Protein AF-A0A210QAL7-F1 (afdb_monomer_lite)

Sequence (547 aa):
MPFKLNYLLCGVHKEEERSNKKKKNRTNKKKKEKQHTLKPDKSESVVTSPGPDTIDQIILRIPDPDIRERLQQWQTENILEQAGKESKEKEFRRELEERLCESDTEKSELLDIKNEEIDGLNQKLQDVREEFESTKQELQATRGEKCRLESIVRSLQGKPYLPLCRKDPTNSNLVEALGKLVLPLQEKQRQESQFTKEVKDAMRLVENFIGPRWKEFAREIDLPLEIIEDNDMAPDQRQSEIYWRIMSEWQKRENITVTKMATVCQQLGINICLDKPMSGQHKRVLDKNRERVIHDVYPELALNHMLKYLSIPASLREYVTSTEKRYVMAERLLDILPVLGDQAFTVFTLALSNTGQEEIAEQLFENPMPEEHKLVLRKFENTLISYSDSDRLVSGMARYVTIPGCIHGYLLESNTRDNKMRRLLEILPCFGHQALDTLIKALDDTGFKQVASILKDKTGELLKLTKQEASTQVSPEDVYESEELLWKDDYYTREIMTKEMEANAAMFETSIEQQVNMDYRSPKPIEILNNMDMVRVRYTARGTELE

Secondary structure (DSSP, 8-state):
-PPPP------SSSSGGGSSSTTSSSSS-S--------PPPP------PPPP--HHHHHHT-S-HHHHHHHHHHHHHHHHHHHHHHHHHHHHHHHHHHHHHHHHHHHHHHHHHHHHHHHHHHHHHHHHHHHHHHHHHHHHHHHHHHHHHHHHHHHHHTS--SSGGGS-HHHHHHHHHHHHHHHHHHHHHHHHHTS-HHHHHHHHHHHHHHHHHHHHHHHHTT--GGGT--TTS-TTTHHHHHHHHHHHHHHHHS---HHHHHHHHHHTT----TT-PPPHHHHHHHHHHHHHHHHH--HHHHHHHHHHHS---HHHHHHHHT---HHHHHHHHHHHHHHH-HHHHHHHHHHHHHTT-HHHHHHT-SSPPPHHHHHHHHHHHHHHHHH--HHHHHHHHTTTS---HHHHHHHHT-SSHHHHHHHHHHHGGGG-THHHHHHHHHHHHTT-HHHHHHHHHHHHHHHHHHHHHHHT---TTSTHHHHHHHHHHHHHHHHHHHHHHHHHHHHHHHHHHHHHHHHTS--------------------------

pLDDT: mean 75.94, std 19.76, range [26.41, 97.5]

InterPro domains:
  IPR000488 Death domain [PS50017] (199-269)
  IPR001315 CARD domain [PS50209] (278-367)
  IPR011029 Death-like domain superfamily [G3DSA:1.10.533.10] (278-367)
  IPR011029 Death-like domain superfamily [G3DSA:1.10.533.10] (369-470)
  IPR011029 Death-like domain superfamily [SSF47986] (278-366)
  IPR011029 Death-like domain superfamily [SSF47986] (369-459)
  IPR037939 Death domain-containing protein CRADD [PTHR15034] (278-378)

Organism: Mizuhopecten yessoensis (NCBI:txid6573)

Radius of gyration: 39.98 Å; chains: 1; bounding box: 99×78×133 Å

Structure (mmCIF, N/CA/C/O backbone):
data_AF-A0A210QAL7-F1
#
_entry.id   AF-A0A210QAL7-F1
#
loop_
_atom_site.group_PDB
_atom_site.id
_atom_site.type_symbol
_atom_site.label_atom_id
_atom_site.label_alt_id
_atom_site.label_comp_id
_atom_site.label_asym_id
_atom_site.label_entity_id
_atom_site.label_seq_id
_atom_site.pdbx_PDB_ins_code
_atom_site.Cartn_x
_atom_site.Cartn_y
_atom_site.Cartn_z
_atom_site.occupancy
_atom_site.B_iso_or_equiv
_atom_site.auth_seq_id
_atom_site.auth_comp_id
_atom_site.auth_asym_id
_atom_site.auth_atom_id
_atom_site.pdbx_PDB_model_num
ATOM 1 N N . MET A 1 1 ? -27.954 -0.166 -49.871 1.00 36.69 1 MET A N 1
ATOM 2 C CA . MET A 1 1 ? -28.738 0.615 -48.889 1.00 36.69 1 MET A CA 1
ATOM 3 C C . MET A 1 1 ? -27.758 1.351 -47.987 1.00 36.69 1 MET A C 1
ATOM 5 O O . MET A 1 1 ? -26.953 0.673 -47.362 1.00 36.69 1 MET A O 1
ATOM 9 N N . PRO A 1 2 ? -27.737 2.693 -47.986 1.00 40.38 2 PRO A N 1
ATOM 10 C CA . PRO A 1 2 ? -26.769 3.468 -47.218 1.00 40.38 2 PRO A CA 1
ATOM 11 C C . PRO A 1 2 ? -27.321 3.799 -45.826 1.00 40.38 2 PRO A C 1
ATOM 13 O O . PRO A 1 2 ? -28.441 4.297 -45.702 1.00 40.38 2 PRO A O 1
ATOM 16 N N . PHE A 1 3 ? -26.531 3.546 -44.783 1.00 36.28 3 PHE A N 1
ATOM 17 C CA . PHE A 1 3 ? -26.821 4.037 -43.439 1.00 36.28 3 PHE A CA 1
ATOM 18 C C . PHE A 1 3 ? -26.260 5.450 -43.269 1.00 36.28 3 PHE A C 1
ATOM 20 O O . PHE A 1 3 ? -25.094 5.726 -43.542 1.00 36.28 3 PHE A O 1
ATOM 27 N N . LYS A 1 4 ? -27.165 6.341 -42.864 1.00 33.56 4 LYS A N 1
ATOM 28 C CA . LYS A 1 4 ? -26.976 7.767 -42.613 1.00 33.56 4 LYS A CA 1
ATOM 29 C C . LYS A 1 4 ? -26.018 7.993 -41.441 1.00 33.56 4 LYS A C 1
ATOM 31 O O . LYS A 1 4 ? -26.270 7.504 -40.345 1.00 33.56 4 LYS A O 1
ATOM 36 N N . LEU A 1 5 ? -24.998 8.815 -41.669 1.00 35.38 5 LEU A N 1
ATOM 37 C CA . LEU A 1 5 ? -24.280 9.549 -40.632 1.00 35.38 5 LEU A CA 1
ATOM 38 C C . LEU A 1 5 ? -24.962 10.918 -40.497 1.00 35.38 5 LEU A C 1
ATOM 40 O O . LEU A 1 5 ? -24.992 11.672 -41.466 1.00 35.38 5 LEU A O 1
ATOM 44 N N . ASN A 1 6 ? -25.543 11.222 -39.338 1.00 31.52 6 ASN A N 1
ATOM 45 C CA . ASN A 1 6 ? -25.869 12.587 -38.926 1.00 31.52 6 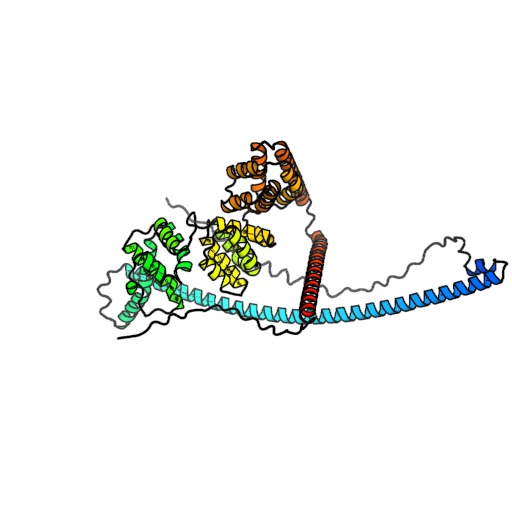ASN A CA 1
ATOM 46 C C . ASN A 1 6 ? -26.065 12.640 -37.406 1.00 31.52 6 ASN A C 1
ATOM 48 O O . ASN A 1 6 ? -26.626 11.710 -36.834 1.00 31.52 6 ASN A O 1
ATOM 52 N N . TYR A 1 7 ? -25.660 13.778 -36.833 1.00 31.64 7 TYR A N 1
ATOM 53 C CA . TYR A 1 7 ? -25.710 14.229 -35.432 1.00 31.64 7 TYR A CA 1
ATOM 54 C C . TYR A 1 7 ? -24.470 13.963 -34.569 1.00 31.64 7 TYR A C 1
ATOM 56 O O . TYR A 1 7 ? -24.368 12.936 -33.914 1.00 31.64 7 TYR A O 1
ATOM 64 N N . LEU A 1 8 ? -23.576 14.965 -34.521 1.00 34.94 8 LEU A N 1
ATOM 65 C CA . LEU A 1 8 ? -22.889 15.459 -33.312 1.00 34.94 8 LEU A CA 1
ATOM 66 C C . LEU A 1 8 ? -22.076 16.723 -33.663 1.00 34.94 8 LEU A C 1
ATOM 68 O O . LEU A 1 8 ? -20.870 16.671 -33.863 1.00 34.94 8 LEU A O 1
ATOM 72 N N . LEU A 1 9 ? -22.754 17.868 -33.770 1.00 36.22 9 LEU A N 1
ATOM 73 C CA . LEU A 1 9 ? -22.145 19.206 -33.776 1.00 36.22 9 LEU A CA 1
ATOM 74 C C . LEU A 1 9 ? -23.164 20.185 -33.174 1.00 36.22 9 LEU A C 1
ATOM 76 O O . LEU A 1 9 ? -23.961 20.768 -33.895 1.00 36.22 9 LEU A O 1
ATOM 80 N N . CYS A 1 10 ? -23.189 20.290 -31.843 1.00 34.25 10 CYS A N 1
ATOM 81 C CA . CYS A 1 10 ? -23.765 21.415 -31.093 1.00 34.25 10 CYS A CA 1
ATOM 82 C C . CYS A 1 10 ? -23.406 21.242 -29.610 1.00 34.25 10 CYS A C 1
ATOM 84 O O . CYS A 1 10 ? -24.134 20.603 -28.855 1.00 34.25 10 CYS A O 1
ATOM 86 N N . GLY A 1 11 ? -22.259 21.779 -29.194 1.00 35.03 11 GLY A N 1
ATOM 87 C CA . GLY A 1 11 ? -21.811 21.682 -27.801 1.00 35.03 11 GLY A CA 1
ATOM 88 C C . GLY A 1 11 ? -20.694 22.643 -27.405 1.00 35.03 11 GLY A C 1
ATOM 89 O O . GLY A 1 11 ? -20.064 22.426 -26.383 1.00 35.03 11 GLY A O 1
ATOM 90 N N . VAL A 1 12 ? -20.434 23.692 -28.190 1.00 39.19 12 VAL A N 1
ATOM 91 C CA . VAL A 1 12 ? -19.392 24.687 -27.897 1.00 39.19 12 VAL A CA 1
ATOM 92 C C . VAL A 1 12 ? -19.992 26.067 -28.137 1.00 39.19 12 VAL A C 1
ATOM 94 O O . VAL A 1 12 ? -19.850 26.597 -29.226 1.00 39.19 12 VAL A O 1
ATOM 97 N N . HIS A 1 13 ? -20.783 26.583 -27.187 1.00 37.97 13 HIS A N 1
ATOM 98 C CA . HIS A 1 13 ? -21.149 28.016 -27.119 1.00 37.97 13 HIS A CA 1
ATOM 99 C C . HIS A 1 13 ? -21.860 28.439 -25.811 1.00 37.97 13 HIS A C 1
ATOM 101 O O . HIS A 1 13 ? -22.566 29.441 -25.792 1.00 37.97 13 HIS A O 1
ATOM 107 N N . LYS A 1 14 ? -21.701 27.717 -24.688 1.00 39.75 14 LYS A N 1
ATOM 108 C CA . LYS A 1 14 ? -22.365 28.084 -23.412 1.00 39.75 14 LYS A CA 1
ATOM 109 C C . LYS A 1 14 ? -21.446 28.411 -22.230 1.00 39.75 14 LYS A C 1
ATOM 111 O O . LYS A 1 14 ? -21.959 28.681 -21.147 1.00 39.75 14 LYS A O 1
ATOM 116 N N . GLU A 1 15 ? -20.129 28.473 -22.418 1.00 38.09 15 GLU A N 1
ATOM 117 C CA . GLU A 1 15 ? -19.198 28.790 -21.318 1.00 38.09 15 GLU A CA 1
ATOM 118 C C . GLU A 1 15 ? -18.711 30.249 -21.271 1.00 38.09 15 GLU A C 1
ATOM 120 O O . GLU A 1 15 ? -18.207 30.682 -20.238 1.00 38.09 15 GLU A O 1
ATOM 125 N N . GLU A 1 16 ? -18.971 31.071 -22.292 1.00 38.75 16 GLU A N 1
ATOM 126 C CA . GLU A 1 16 ? -18.522 32.477 -22.299 1.00 38.75 16 GLU A CA 1
ATOM 127 C C . GLU A 1 16 ? -19.452 33.466 -21.566 1.00 38.75 16 GLU A C 1
ATOM 129 O O . GLU A 1 16 ? -19.019 34.548 -21.168 1.00 38.75 16 GLU A O 1
ATOM 134 N N . GLU A 1 17 ? -20.707 33.108 -21.272 1.00 38.56 17 GLU A N 1
ATOM 135 C CA . GLU A 1 17 ? -21.650 34.035 -20.615 1.00 38.56 17 GLU A CA 1
ATOM 136 C C . GLU A 1 17 ? -21.589 34.036 -19.075 1.00 38.56 17 GLU A C 1
ATOM 138 O O . GLU A 1 17 ? -22.185 34.902 -18.425 1.00 38.56 17 GLU A O 1
ATOM 143 N N . ARG A 1 18 ? -20.838 33.120 -18.446 1.00 41.50 18 ARG A N 1
ATOM 144 C CA . ARG A 1 18 ? -20.720 33.062 -16.971 1.00 41.50 18 ARG A CA 1
ATOM 145 C C . ARG A 1 18 ? -19.606 33.944 -16.393 1.00 41.50 18 ARG A C 1
ATOM 147 O O . ARG A 1 18 ? -19.641 34.244 -15.200 1.00 41.50 18 ARG A O 1
ATOM 154 N N . SER A 1 19 ? -18.688 34.449 -17.220 1.00 41.31 19 SER A N 1
ATOM 155 C CA . SER A 1 19 ? -17.573 35.302 -16.769 1.00 41.31 19 SER A CA 1
ATOM 156 C C . SER A 1 19 ? -17.970 36.778 -16.558 1.00 41.31 19 SER A C 1
ATOM 158 O O . SER A 1 19 ? -17.440 37.460 -15.679 1.00 41.31 19 SER A O 1
ATOM 160 N N . ASN A 1 20 ? -18.998 37.275 -17.259 1.00 38.19 20 ASN A N 1
ATOM 161 C CA . ASN A 1 20 ? -19.363 38.702 -17.225 1.00 38.19 20 ASN A CA 1
ATOM 162 C C . ASN A 1 20 ? -20.377 39.120 -16.140 1.00 38.19 20 ASN A C 1
ATOM 164 O O . ASN A 1 20 ? -20.600 40.315 -15.942 1.00 38.19 20 ASN A O 1
ATOM 168 N N . LYS A 1 21 ? -20.956 38.184 -15.371 1.00 39.12 21 LYS A N 1
ATOM 169 C CA . LYS A 1 21 ? -21.886 38.517 -14.266 1.00 39.12 21 LYS A CA 1
ATOM 170 C C . LYS A 1 21 ? -21.213 38.731 -12.904 1.00 39.12 21 LYS A C 1
ATOM 172 O O . LYS A 1 21 ? -21.797 39.399 -12.054 1.00 39.12 21 LYS A O 1
ATOM 177 N N . LYS A 1 22 ? -19.974 38.266 -12.694 1.00 40.88 22 LYS A N 1
ATOM 178 C CA . LYS A 1 22 ? -19.253 38.443 -11.412 1.00 40.88 22 LYS A CA 1
ATOM 179 C C . LYS A 1 22 ? -18.556 39.805 -11.251 1.00 40.88 22 LYS A C 1
ATOM 181 O O . LYS A 1 22 ? -18.272 40.201 -10.125 1.00 40.88 22 LYS A O 1
ATOM 186 N N . LYS A 1 23 ? -18.354 40.577 -12.328 1.00 40.62 23 LYS A N 1
ATOM 187 C CA . LYS A 1 23 ? -17.711 41.909 -12.261 1.00 40.62 23 LYS A CA 1
ATOM 188 C C . LYS A 1 23 ? -18.651 43.075 -11.910 1.00 40.62 23 LYS A C 1
ATOM 190 O O . LYS A 1 23 ? -18.160 44.156 -11.607 1.00 40.62 23 LYS A O 1
ATOM 195 N N . LYS A 1 24 ? -19.978 42.881 -11.876 1.00 36.53 24 LYS A N 1
ATOM 196 C CA . LYS A 1 24 ? -20.948 43.966 -11.598 1.00 36.53 24 LYS A CA 1
ATOM 197 C C . LYS A 1 24 ? -21.365 44.130 -10.127 1.00 36.53 24 LYS A C 1
ATOM 199 O O . LYS A 1 24 ? -21.965 45.144 -9.797 1.00 36.53 24 LYS A O 1
ATOM 204 N N . ASN A 1 25 ? -20.999 43.201 -9.238 1.00 36.97 25 ASN A N 1
ATOM 205 C CA . ASN A 1 25 ? -21.404 43.241 -7.821 1.00 36.97 25 ASN A CA 1
ATOM 206 C C . ASN A 1 25 ? -20.322 43.746 -6.848 1.00 36.97 25 ASN A C 1
ATOM 208 O O . ASN A 1 25 ? -20.569 43.801 -5.647 1.00 36.97 25 ASN A O 1
ATOM 212 N N . ARG A 1 26 ? -19.139 44.157 -7.330 1.00 39.75 26 ARG A N 1
ATOM 213 C CA . ARG A 1 26 ? -18.041 44.645 -6.467 1.00 39.75 26 ARG A CA 1
ATOM 214 C C . ARG A 1 26 ? -17.962 46.171 -6.299 1.00 39.75 26 ARG A C 1
ATOM 216 O O . ARG A 1 26 ? -17.167 46.633 -5.493 1.00 39.75 26 ARG A O 1
ATOM 223 N N . THR A 1 27 ? -18.803 46.962 -6.969 1.00 37.41 27 THR A N 1
ATOM 224 C CA . THR A 1 27 ? -18.702 48.440 -6.960 1.00 37.41 27 THR A CA 1
ATOM 225 C C . THR A 1 27 ? -19.805 49.196 -6.211 1.00 37.41 27 THR A C 1
ATOM 227 O O . THR A 1 27 ? -19.791 50.420 -6.228 1.00 37.41 27 THR A O 1
ATOM 230 N N . ASN A 1 28 ? -20.701 48.525 -5.474 1.00 36.38 28 ASN A N 1
ATOM 231 C CA . ASN A 1 28 ? -21.779 49.198 -4.717 1.00 36.38 28 ASN A CA 1
ATOM 232 C C . ASN A 1 28 ? -21.718 49.053 -3.183 1.00 36.38 28 ASN A C 1
ATOM 234 O O . ASN A 1 28 ? -22.680 49.392 -2.500 1.00 36.38 28 ASN A O 1
ATOM 238 N N . LYS A 1 29 ? -20.587 48.622 -2.608 1.00 38.88 29 LYS A N 1
ATOM 239 C CA . LYS A 1 29 ? -20.422 48.471 -1.145 1.00 38.88 29 LYS A CA 1
ATOM 240 C C . LYS A 1 29 ? -19.471 49.514 -0.532 1.00 38.88 29 LYS A C 1
ATOM 242 O O . LYS A 1 29 ? -18.645 49.195 0.309 1.00 38.88 29 LYS A O 1
ATOM 247 N N . LYS A 1 30 ? -19.583 50.775 -0.963 1.00 40.53 30 LYS A N 1
ATOM 248 C CA . LYS A 1 30 ? -18.989 51.954 -0.298 1.00 40.53 30 LYS A CA 1
ATOM 249 C C . LYS A 1 30 ? -20.007 53.094 -0.279 1.00 40.53 30 LYS A C 1
ATOM 251 O O . LYS A 1 30 ? -19.963 53.972 -1.131 1.00 40.53 30 LYS A O 1
ATOM 256 N N . LYS A 1 31 ? -20.965 53.028 0.652 1.00 44.62 31 LYS A N 1
ATOM 257 C CA . LYS A 1 31 ? -21.727 54.157 1.232 1.00 44.62 31 LYS A CA 1
ATOM 258 C C . LYS A 1 31 ? -22.927 53.603 1.994 1.00 44.62 31 LYS A C 1
ATOM 260 O O . LYS A 1 31 ? -23.968 53.367 1.389 1.00 44.62 31 LYS A O 1
ATOM 265 N N . LYS A 1 32 ? -22.770 53.416 3.306 1.00 39.00 32 LYS A N 1
ATOM 266 C CA . LYS A 1 32 ? -23.799 53.605 4.348 1.00 39.00 32 LYS A CA 1
ATOM 267 C C . LYS A 1 32 ? -23.253 53.078 5.679 1.00 39.00 32 LYS A C 1
ATOM 269 O O . LYS A 1 32 ? -23.644 52.019 6.141 1.00 39.00 32 LYS A O 1
ATOM 274 N N . GLU A 1 33 ? -22.381 53.858 6.300 1.00 34.34 33 GLU A N 1
ATOM 275 C CA . GLU A 1 33 ? -22.275 53.881 7.758 1.00 34.34 33 GLU A CA 1
ATOM 276 C C . GLU A 1 33 ? -22.892 55.204 8.196 1.00 34.34 33 GLU A C 1
ATOM 278 O O . GLU A 1 33 ? -22.320 56.281 8.030 1.00 34.34 33 GLU A O 1
ATOM 283 N N . LYS A 1 34 ? -24.153 55.125 8.622 1.00 37.38 34 LYS A N 1
ATOM 284 C CA . LYS A 1 34 ? -24.833 56.192 9.347 1.00 37.38 34 LYS A CA 1
ATOM 285 C C . LYS A 1 34 ? -24.782 55.814 10.819 1.00 37.38 34 LYS A C 1
ATOM 287 O O . LYS A 1 34 ? -25.212 54.729 11.193 1.00 37.38 34 LYS A O 1
ATOM 292 N N . GLN A 1 35 ? -24.255 56.748 11.596 1.00 39.53 35 GLN A N 1
ATOM 293 C CA . GLN A 1 35 ? -24.232 56.793 13.049 1.00 39.53 35 GLN A CA 1
ATOM 294 C C . GLN A 1 35 ? -25.588 56.384 13.647 1.00 39.53 35 GLN A C 1
ATOM 296 O O . GLN A 1 35 ? -26.601 57.031 13.377 1.00 39.53 35 GLN A O 1
ATOM 301 N N . HIS A 1 36 ? -25.587 55.352 14.490 1.00 36.16 36 HIS A N 1
ATOM 302 C CA . HIS A 1 36 ? -26.628 55.119 15.486 1.00 36.16 36 HIS A CA 1
ATOM 303 C C . HIS A 1 36 ? -26.029 55.400 16.865 1.00 36.16 36 HIS A C 1
ATOM 305 O O . HIS A 1 36 ? -25.344 54.574 17.456 1.00 36.16 36 HIS A O 1
ATOM 311 N N . THR A 1 37 ? -26.274 56.610 17.358 1.00 37.31 37 THR A N 1
ATOM 312 C CA . THR A 1 37 ? -26.132 56.974 18.765 1.00 37.31 37 THR A CA 1
ATOM 313 C C . THR A 1 37 ? -27.323 56.395 19.529 1.00 37.31 37 THR A C 1
ATOM 315 O O . THR A 1 37 ? -28.446 56.887 19.420 1.00 37.31 37 THR A O 1
ATOM 318 N N . LEU A 1 38 ? -27.091 55.324 20.289 1.00 34.62 38 LEU A N 1
ATOM 319 C CA . LEU A 1 38 ? -28.055 54.810 21.259 1.00 34.62 38 LEU A CA 1
ATOM 320 C C . LEU A 1 38 ? -27.934 55.618 22.555 1.00 34.62 38 LEU A C 1
ATOM 322 O O . LEU A 1 38 ? -26.900 55.631 23.219 1.00 34.62 38 LEU A O 1
ATOM 326 N N . LYS A 1 39 ? -29.015 56.337 22.864 1.00 37.56 39 LYS A N 1
ATOM 327 C CA . LYS A 1 39 ? -29.283 56.952 24.166 1.00 37.56 39 LYS A CA 1
ATOM 328 C C . LYS A 1 39 ? -29.509 55.844 25.206 1.00 37.56 39 LYS A C 1
ATOM 330 O O . LYS A 1 39 ? -30.169 54.865 24.866 1.00 37.56 39 LYS A O 1
ATOM 335 N N . PRO A 1 40 ? -29.058 56.003 26.460 1.00 35.47 40 PRO A N 1
ATOM 336 C CA . PRO A 1 40 ? -29.473 55.115 27.534 1.00 35.47 40 PRO A CA 1
ATOM 337 C C . PRO A 1 40 ? -30.879 55.508 28.002 1.00 35.47 40 PRO A C 1
ATOM 339 O O . PRO A 1 40 ? -31.099 56.632 28.467 1.00 35.47 40 PRO A O 1
ATOM 342 N N . ASP A 1 41 ? -31.826 54.583 27.855 1.00 32.91 41 ASP A N 1
ATOM 343 C CA . ASP A 1 41 ? -33.155 54.703 28.440 1.00 32.91 41 ASP A CA 1
ATOM 344 C C . ASP A 1 41 ? -33.086 54.474 29.951 1.00 32.91 41 ASP A C 1
ATOM 346 O O . ASP A 1 41 ? -32.545 53.490 30.456 1.00 32.91 41 ASP A O 1
ATOM 350 N N . LYS A 1 42 ? -33.645 55.449 30.663 1.00 44.28 42 LYS A N 1
ATOM 351 C CA . LYS A 1 42 ? -33.939 55.414 32.087 1.00 44.28 42 LYS A CA 1
ATOM 352 C C . LYS A 1 42 ? -35.276 54.712 32.277 1.00 44.28 42 LYS A C 1
ATOM 354 O O . LYS A 1 42 ? -36.285 55.285 31.883 1.00 44.28 42 LYS A O 1
ATOM 359 N N . SER A 1 43 ? -35.292 53.587 32.983 1.00 42.88 43 SER A N 1
ATOM 360 C CA . SER A 1 43 ? -36.361 53.245 33.933 1.00 42.88 43 SER A CA 1
ATOM 361 C C . SER A 1 43 ? -36.113 51.860 34.521 1.00 42.88 43 SER A C 1
ATOM 363 O O . SER A 1 43 ? -36.552 50.864 33.956 1.00 42.88 43 SER A O 1
ATOM 365 N N . GLU A 1 44 ? -35.479 51.807 35.688 1.00 35.97 44 GLU A N 1
ATOM 366 C CA . GLU A 1 44 ? -35.681 50.692 36.610 1.00 35.97 44 GLU A CA 1
ATOM 367 C C . GLU A 1 44 ? -36.297 51.227 37.898 1.00 35.97 44 GLU A C 1
ATOM 369 O O . GLU A 1 44 ? -35.852 52.206 38.502 1.00 35.97 44 GLU A O 1
ATOM 374 N N . SER A 1 45 ? -37.418 50.606 38.233 1.00 37.84 45 SER A N 1
ATOM 375 C CA . SER A 1 45 ? -38.249 50.837 39.398 1.00 37.84 45 SER A CA 1
ATOM 376 C C . SER A 1 45 ? -37.471 50.579 40.683 1.00 37.84 45 SER A C 1
ATOM 378 O O . SER A 1 45 ? -36.999 49.470 40.926 1.00 37.84 45 SER A O 1
ATOM 380 N N . VAL A 1 46 ? -37.412 51.605 41.530 1.00 38.38 46 VAL A N 1
ATOM 381 C CA . VAL A 1 46 ? -36.926 51.540 42.907 1.00 38.38 46 VAL A CA 1
ATOM 382 C C . VAL A 1 46 ? -37.847 50.621 43.714 1.00 38.38 46 VAL A C 1
ATOM 384 O O . VAL A 1 46 ? -38.928 51.022 44.141 1.00 38.38 46 VAL A O 1
ATOM 387 N N . VAL A 1 47 ? -37.414 49.382 43.932 1.00 39.53 47 VAL A N 1
ATOM 388 C CA . VAL A 1 47 ? -37.867 48.566 45.060 1.00 39.53 47 VAL A CA 1
ATOM 389 C C . VAL A 1 47 ? -36.987 48.966 46.239 1.00 39.53 47 VAL A C 1
ATOM 391 O O . VAL A 1 47 ? -35.812 48.617 46.295 1.00 39.53 47 VAL A O 1
ATOM 394 N N . THR A 1 48 ? -37.531 49.750 47.168 1.00 41.50 48 THR A N 1
ATOM 395 C CA . THR A 1 48 ? -36.877 50.043 48.447 1.00 41.50 48 THR A CA 1
ATOM 396 C C . THR A 1 48 ? -36.885 48.777 49.301 1.00 41.50 48 THR A C 1
ATOM 398 O O . THR A 1 48 ? -37.813 48.552 50.080 1.00 41.50 48 THR A O 1
ATOM 401 N N . SER A 1 49 ? -35.868 47.929 49.148 1.00 42.34 49 SER A N 1
ATOM 402 C CA . SER A 1 49 ? -35.477 47.015 50.219 1.00 42.34 49 SER A CA 1
ATOM 403 C C . SER A 1 49 ? -34.924 47.846 51.387 1.00 42.34 49 SER A C 1
ATOM 405 O O . SER A 1 49 ? -34.333 48.904 51.143 1.00 42.34 49 SER A O 1
ATOM 407 N N . PRO A 1 50 ? -35.086 47.411 52.649 1.00 41.62 50 PRO A N 1
ATOM 408 C CA . PRO A 1 50 ? -34.387 48.048 53.755 1.00 41.62 50 PRO A CA 1
ATOM 409 C C . PRO A 1 50 ? -32.893 47.956 53.443 1.00 41.62 50 PRO A C 1
ATOM 411 O O . PRO A 1 50 ? -32.386 46.866 53.173 1.00 41.62 50 PRO A O 1
ATOM 414 N N . GLY A 1 51 ? -32.228 49.110 53.350 1.00 48.84 51 GLY A N 1
ATOM 415 C CA . GLY A 1 51 ? -30.807 49.166 53.033 1.00 48.84 51 GLY A CA 1
ATOM 416 C C . GLY A 1 51 ? -30.021 48.307 54.025 1.00 48.84 51 GLY A C 1
ATOM 417 O O . GLY A 1 51 ? -30.425 48.225 55.188 1.00 48.84 51 GLY A O 1
ATOM 418 N N . PRO A 1 52 ? -28.932 47.646 53.597 1.00 51.06 52 PRO A N 1
ATOM 419 C CA . PRO A 1 52 ? -28.032 47.021 54.550 1.00 51.06 52 PRO A CA 1
ATOM 420 C C . PRO A 1 52 ? -27.591 48.118 55.519 1.00 51.06 52 PRO A C 1
ATOM 422 O O . PRO A 1 52 ? -27.054 49.135 55.074 1.00 51.06 52 PRO A O 1
ATOM 425 N N . ASP A 1 53 ? -27.873 47.949 56.817 1.00 53.25 53 ASP A N 1
ATOM 426 C CA . ASP A 1 53 ? -27.235 48.755 57.858 1.00 53.25 53 ASP A CA 1
ATOM 427 C C . ASP A 1 53 ? -25.740 48.741 57.505 1.00 53.25 53 ASP A C 1
ATOM 429 O O . ASP A 1 53 ? -25.124 47.670 57.470 1.00 53.25 53 ASP A O 1
ATOM 433 N N . THR A 1 54 ? -25.177 49.891 57.111 1.00 68.88 54 THR A N 1
ATOM 434 C CA . THR A 1 54 ? -23.763 49.944 56.731 1.00 68.88 54 THR A CA 1
ATOM 435 C C . THR A 1 54 ? -22.960 49.411 57.908 1.00 68.88 54 THR A C 1
ATOM 437 O O . THR A 1 54 ? -23.339 49.625 59.060 1.00 68.88 54 THR A O 1
ATOM 440 N N . ILE A 1 55 ? -21.878 48.677 57.646 1.00 67.75 55 ILE A N 1
ATOM 441 C CA . ILE A 1 55 ? -21.052 48.059 58.697 1.00 67.75 55 ILE A CA 1
ATOM 442 C C . ILE A 1 55 ? -20.699 49.095 59.786 1.00 67.75 55 ILE A C 1
ATOM 444 O O . ILE A 1 55 ? -20.760 48.790 60.975 1.00 67.75 55 ILE A O 1
ATOM 448 N N . ASP A 1 56 ? -20.519 50.357 59.392 1.00 71.56 56 ASP A N 1
ATOM 449 C CA . ASP A 1 56 ? -20.340 51.509 60.279 1.00 71.56 56 ASP A CA 1
ATOM 450 C C . ASP A 1 56 ? -21.498 51.724 61.276 1.00 71.56 56 ASP A C 1
ATOM 452 O O . ASP A 1 56 ? -21.269 51.992 62.455 1.00 71.56 56 ASP A O 1
ATOM 456 N N . GLN A 1 57 ? -22.755 51.573 60.849 1.00 77.94 57 GLN A N 1
ATOM 457 C CA . GLN A 1 57 ? -23.935 51.676 61.718 1.00 77.94 57 GLN A CA 1
ATOM 458 C C . GLN A 1 57 ? -24.057 50.494 62.687 1.00 77.94 57 GLN A C 1
ATOM 460 O O . GLN A 1 57 ? -24.518 50.677 63.816 1.00 77.94 57 GLN A O 1
ATOM 465 N N . ILE A 1 58 ? -23.620 49.299 62.280 1.00 76.56 58 ILE A N 1
ATOM 466 C CA . ILE A 1 58 ? -23.576 48.113 63.149 1.00 76.56 58 ILE A CA 1
ATOM 467 C C . ILE A 1 58 ? -22.489 48.290 64.217 1.00 76.56 58 ILE A C 1
ATOM 469 O O . ILE A 1 58 ? -22.746 48.069 65.400 1.00 76.56 58 ILE A O 1
ATOM 473 N N . ILE A 1 59 ? -21.311 48.780 63.826 1.00 77.50 59 ILE A N 1
ATOM 474 C CA . ILE A 1 59 ? -20.184 49.050 64.728 1.00 77.50 59 ILE A CA 1
ATOM 475 C C . ILE A 1 59 ? -20.543 50.127 65.764 1.00 77.50 59 ILE A C 1
ATOM 477 O O . ILE A 1 59 ? -20.241 49.978 66.949 1.00 77.50 59 ILE A O 1
ATOM 481 N N . LEU A 1 60 ? -21.270 51.178 65.367 1.00 78.38 60 LEU A N 1
ATOM 482 C CA . LEU A 1 60 ? -21.713 52.243 66.279 1.00 78.38 60 LEU A CA 1
ATOM 483 C C . LEU A 1 60 ? -22.715 51.781 67.351 1.00 78.38 60 LEU A C 1
ATOM 485 O O . LEU A 1 60 ? -22.844 52.445 68.385 1.00 78.38 60 LEU A O 1
ATOM 489 N N . ARG A 1 61 ? -23.407 50.653 67.144 1.00 82.50 61 ARG A N 1
ATOM 490 C CA . ARG A 1 61 ? -24.353 50.078 68.115 1.00 82.50 61 ARG A CA 1
ATOM 491 C C . ARG A 1 61 ? -23.691 49.150 69.143 1.00 82.50 61 ARG A C 1
ATOM 493 O O . ARG A 1 61 ? -24.358 48.768 70.101 1.00 82.50 61 ARG A O 1
ATOM 500 N N . ILE A 1 62 ? -22.405 48.818 68.998 1.00 86.31 62 ILE A N 1
ATOM 501 C CA . ILE A 1 62 ? -21.676 47.965 69.952 1.00 86.31 62 ILE A CA 1
ATOM 502 C C . ILE A 1 62 ? -21.321 48.795 71.197 1.00 86.31 62 ILE A C 1
ATOM 504 O O . ILE A 1 62 ? -20.582 49.772 71.067 1.00 86.31 62 ILE A O 1
ATOM 508 N N . PRO A 1 63 ? -21.841 48.466 72.394 1.00 77.12 63 PRO A N 1
ATOM 509 C CA . PRO A 1 63 ? -21.690 49.304 73.588 1.00 77.12 63 PRO A CA 1
ATOM 510 C C . PRO A 1 63 ? -20.276 49.287 74.185 1.00 77.12 63 PRO A C 1
ATOM 512 O O . PRO A 1 63 ? -19.933 50.187 74.945 1.00 77.12 63 PRO A O 1
ATOM 515 N N . ASP A 1 64 ? -19.464 48.289 73.837 1.00 88.88 64 ASP A N 1
ATOM 516 C CA . ASP A 1 64 ? -18.084 48.156 74.296 1.00 88.88 64 ASP A CA 1
ATOM 517 C C . ASP A 1 64 ? -17.127 48.957 73.380 1.00 88.88 64 ASP A C 1
ATOM 519 O O . ASP A 1 64 ? -17.042 48.656 72.180 1.00 88.88 64 ASP A O 1
ATOM 523 N N . PRO A 1 65 ? -16.441 49.995 73.901 1.00 84.56 65 PRO A N 1
ATOM 524 C CA . PRO A 1 65 ? -15.573 50.858 73.105 1.00 84.56 65 PRO A CA 1
ATOM 525 C C . PRO A 1 65 ? -14.329 50.133 72.573 1.00 84.56 65 PRO A C 1
ATOM 527 O O . PRO A 1 65 ? -13.930 50.408 71.442 1.00 84.56 65 PRO A O 1
ATOM 530 N N . ASP A 1 66 ? -13.781 49.162 73.307 1.00 85.75 66 ASP A N 1
ATOM 531 C CA . ASP A 1 66 ? -12.574 48.437 72.890 1.00 85.75 66 ASP A CA 1
ATOM 532 C C . ASP A 1 66 ? -12.889 47.502 71.714 1.00 85.75 66 ASP A C 1
ATOM 534 O O . ASP A 1 66 ? -12.115 47.369 70.763 1.00 85.75 66 ASP A O 1
ATOM 538 N N . ILE A 1 67 ? -14.067 46.869 71.733 1.00 82.94 67 ILE A N 1
ATOM 539 C CA . ILE A 1 67 ? -14.533 46.027 70.620 1.00 82.94 67 ILE A CA 1
ATOM 540 C C . ILE A 1 67 ? -14.822 46.885 69.383 1.00 82.94 67 ILE A C 1
ATOM 542 O O . ILE A 1 67 ? -14.514 46.482 68.258 1.00 82.94 67 ILE A O 1
ATOM 546 N N . ARG A 1 68 ? -15.386 48.081 69.582 1.00 86.69 68 ARG A N 1
ATOM 547 C CA . ARG A 1 68 ? -15.682 49.029 68.505 1.00 86.69 68 ARG A CA 1
ATOM 548 C C . ARG A 1 68 ? -14.411 49.514 67.808 1.00 86.69 68 ARG A C 1
ATOM 550 O O . ARG A 1 68 ? -14.361 49.493 66.581 1.00 86.69 68 ARG A O 1
ATOM 557 N N . GLU A 1 69 ? -13.395 49.906 68.571 1.00 84.81 69 GLU A N 1
ATOM 558 C CA . GLU A 1 69 ? -12.117 50.377 68.028 1.00 84.81 69 GLU A CA 1
ATOM 559 C C . GLU A 1 69 ? -11.407 49.273 67.231 1.00 84.81 69 GLU A C 1
ATOM 561 O O . GLU A 1 69 ? -10.984 49.498 66.096 1.00 84.81 69 GLU A O 1
ATOM 566 N N . ARG A 1 70 ? -11.387 48.036 67.748 1.00 85.81 70 ARG A N 1
ATOM 567 C CA . ARG A 1 70 ? -10.797 46.886 67.037 1.00 85.81 70 ARG A CA 1
ATOM 568 C C . ARG A 1 70 ? -11.525 46.559 65.732 1.00 85.81 70 ARG A C 1
ATOM 570 O O . ARG A 1 70 ? -10.875 46.207 64.751 1.00 85.81 70 ARG A O 1
ATOM 577 N N . LEU A 1 71 ? -12.852 46.693 65.692 1.00 81.81 71 LEU A N 1
ATOM 578 C CA . LEU A 1 71 ? -13.634 46.499 64.465 1.00 81.81 71 LEU A CA 1
ATOM 579 C C . LEU A 1 71 ? -13.396 47.608 63.433 1.00 81.81 71 LEU A C 1
ATOM 581 O O . LEU A 1 71 ? -13.292 47.307 62.246 1.00 81.81 71 LEU A O 1
ATOM 585 N N . GLN A 1 72 ? -13.254 48.864 63.864 1.00 84.00 72 GLN A N 1
ATOM 586 C CA . GLN A 1 72 ? -12.911 49.977 62.968 1.00 84.00 72 GLN A CA 1
ATOM 587 C C . GLN A 1 72 ? -11.502 49.827 62.390 1.00 84.00 72 GLN A C 1
ATOM 589 O O . GLN A 1 72 ? -11.292 50.053 61.195 1.00 84.00 72 GLN A O 1
ATOM 594 N N . GLN A 1 73 ? -10.545 49.401 63.216 1.00 86.06 73 GLN A N 1
ATOM 595 C CA . GLN A 1 73 ? -9.187 49.123 62.767 1.00 86.06 73 GLN A CA 1
ATOM 596 C C . GLN A 1 73 ? -9.167 47.973 61.751 1.00 86.06 73 GLN A C 1
ATOM 598 O O . GLN A 1 73 ? -8.621 48.135 60.663 1.00 86.06 73 GLN A O 1
ATOM 603 N N . TRP A 1 74 ? -9.857 46.867 62.043 1.00 87.88 74 TRP A N 1
ATOM 604 C CA . TRP A 1 74 ? -9.992 45.736 61.121 1.00 87.88 74 TRP A CA 1
ATOM 605 C C . TRP A 1 74 ? -10.659 46.126 59.792 1.00 87.88 74 TRP A C 1
ATOM 607 O O . TRP A 1 74 ? -10.214 45.712 58.723 1.00 87.88 74 TRP A O 1
ATOM 617 N N . GLN A 1 75 ? -11.701 46.962 59.825 1.00 82.88 75 GLN A N 1
ATOM 618 C CA . GLN A 1 75 ? -12.360 47.451 58.610 1.00 82.88 75 GLN A CA 1
ATOM 619 C C . GLN A 1 75 ? -11.426 48.336 57.774 1.00 82.88 75 GLN A C 1
ATOM 621 O O . GLN A 1 75 ? -11.403 48.219 56.551 1.00 82.88 75 GLN A O 1
ATOM 626 N N . THR A 1 76 ? -10.622 49.184 58.419 1.00 80.38 76 THR A N 1
ATOM 627 C CA . THR A 1 76 ? -9.639 50.036 57.735 1.00 80.38 76 THR A CA 1
ATOM 628 C C . THR A 1 76 ? -8.526 49.198 57.102 1.00 80.38 76 THR A C 1
ATOM 630 O O . THR A 1 76 ? -8.171 49.427 55.947 1.00 80.38 76 THR A O 1
ATOM 633 N N . GLU A 1 77 ? -8.019 48.192 57.819 1.00 83.31 77 GLU A N 1
ATOM 634 C CA . GLU A 1 77 ? -7.016 47.249 57.309 1.00 83.31 77 GLU A CA 1
ATOM 635 C C . GLU A 1 77 ? -7.549 46.464 56.101 1.00 83.31 77 GLU A C 1
ATOM 637 O O . GLU A 1 77 ? -6.872 46.395 55.077 1.00 83.31 77 GLU A O 1
ATOM 642 N N . ASN A 1 78 ? -8.796 45.985 56.151 1.00 78.56 78 ASN A N 1
ATOM 643 C CA . ASN A 1 78 ? -9.428 45.305 55.017 1.00 78.56 78 ASN A CA 1
ATOM 644 C C . ASN A 1 78 ? -9.647 46.215 53.806 1.00 78.56 78 ASN A C 1
ATOM 646 O O . ASN A 1 78 ? -9.429 45.781 52.678 1.00 78.56 78 ASN A O 1
ATOM 650 N N . ILE A 1 79 ? -10.068 47.468 54.008 1.00 79.62 79 ILE A N 1
ATOM 651 C CA . ILE A 1 79 ? -10.246 48.424 52.905 1.00 79.62 79 ILE A CA 1
ATOM 652 C C . ILE A 1 79 ? -8.896 48.727 52.247 1.00 79.62 79 ILE A C 1
ATOM 654 O O . ILE A 1 79 ? -8.811 48.768 51.021 1.00 79.62 79 ILE A O 1
ATOM 658 N N . LEU A 1 80 ? -7.832 48.898 53.037 1.00 79.00 80 LEU A N 1
ATOM 659 C CA . LEU A 1 80 ? -6.480 49.104 52.515 1.00 79.00 80 LEU A CA 1
ATOM 660 C C . LEU A 1 80 ? -5.951 47.860 51.787 1.00 79.00 80 LEU A C 1
ATOM 662 O O . LEU A 1 80 ? -5.349 47.990 50.720 1.00 79.00 80 LEU A O 1
ATOM 666 N N . GLU A 1 81 ? -6.213 46.658 52.305 1.00 83.62 81 GLU A N 1
ATOM 667 C CA . GLU A 1 81 ? -5.847 45.405 51.640 1.00 83.62 81 GLU A CA 1
ATOM 668 C C . GLU A 1 81 ? -6.612 45.226 50.319 1.00 83.62 81 GLU A C 1
ATOM 670 O O . GLU A 1 81 ? -6.027 44.847 49.302 1.00 83.62 81 GLU A O 1
ATOM 675 N N . GLN A 1 82 ? -7.906 45.548 50.303 1.00 78.56 82 GLN A N 1
ATOM 676 C CA . GLN A 1 82 ? -8.754 45.459 49.118 1.00 78.56 82 GLN A CA 1
ATOM 677 C C . GLN A 1 82 ? -8.371 46.506 48.064 1.00 78.56 82 GLN A C 1
ATOM 679 O O . GLN A 1 82 ? -8.219 46.154 46.897 1.00 78.56 82 GLN A O 1
ATOM 684 N N . ALA A 1 83 ? -8.086 47.748 48.464 1.00 76.94 83 ALA A N 1
ATOM 685 C CA . ALA A 1 83 ? -7.553 48.778 47.571 1.00 76.94 83 ALA A CA 1
ATOM 686 C C . ALA A 1 83 ? -6.177 48.388 46.997 1.00 76.94 83 ALA A C 1
ATOM 688 O O . ALA A 1 83 ? -5.896 48.628 45.822 1.00 76.94 83 ALA A O 1
ATOM 689 N N . GLY A 1 84 ? -5.329 47.729 47.797 1.00 85.75 84 GLY A N 1
ATOM 690 C CA . GLY A 1 84 ? -4.059 47.165 47.337 1.00 85.75 84 GLY A CA 1
ATOM 691 C C . GLY A 1 84 ? -4.242 46.048 46.302 1.00 85.75 84 GLY A C 1
ATOM 692 O O . GLY A 1 84 ? -3.510 46.007 45.311 1.00 85.75 84 GLY A O 1
ATOM 693 N N . LYS A 1 85 ? -5.238 45.172 46.489 1.00 85.44 85 LYS A N 1
ATOM 694 C CA . LYS A 1 85 ? -5.607 44.126 45.518 1.00 85.44 85 LYS A CA 1
ATOM 695 C C . LYS A 1 85 ? -6.149 44.727 44.220 1.00 85.44 85 LYS A C 1
ATOM 697 O O . LYS A 1 85 ? -5.680 44.348 43.154 1.00 85.44 85 LYS A O 1
ATOM 702 N N . GLU A 1 86 ? -7.042 45.712 44.300 1.00 84.69 86 GLU A N 1
ATOM 703 C CA . GLU A 1 86 ? -7.586 46.406 43.124 1.00 84.69 86 GLU A CA 1
ATOM 704 C C . GLU A 1 86 ? -6.512 47.178 42.343 1.00 84.69 86 GLU A C 1
ATOM 706 O O . GLU A 1 86 ? -6.540 47.209 41.113 1.00 84.69 86 GLU A O 1
ATOM 711 N N . SER A 1 87 ? -5.543 47.789 43.034 1.00 86.44 87 SER A N 1
ATOM 712 C CA . SER A 1 87 ? -4.417 48.462 42.378 1.00 86.44 87 SER A CA 1
ATOM 713 C C . SER A 1 87 ? -3.535 47.472 41.617 1.00 86.44 87 SER A C 1
ATOM 715 O O . SER A 1 87 ? -3.193 47.733 40.466 1.00 86.44 87 SER A O 1
ATOM 717 N N . LYS A 1 88 ? -3.210 46.323 42.226 1.00 85.56 88 LYS A N 1
ATOM 718 C CA . LYS A 1 88 ? -2.432 45.259 41.571 1.00 85.56 88 LYS A CA 1
ATOM 719 C C . LYS A 1 88 ? -3.189 44.624 40.408 1.00 85.56 88 LYS A C 1
ATOM 721 O O . LYS A 1 88 ? -2.590 44.336 39.380 1.00 85.56 88 LYS A O 1
ATOM 726 N N . GLU A 1 89 ? -4.502 44.445 40.534 1.00 84.75 89 GLU A N 1
ATOM 727 C CA . GLU A 1 89 ? -5.333 43.937 39.439 1.00 84.75 89 GLU A CA 1
ATOM 728 C C . GLU A 1 89 ? -5.371 44.921 38.261 1.00 84.75 89 GLU A C 1
ATOM 730 O O . GLU A 1 89 ? -5.256 44.506 37.110 1.00 84.75 89 GLU A O 1
ATOM 735 N N . LYS A 1 90 ? -5.482 46.229 38.524 1.00 87.56 90 LYS A N 1
ATOM 736 C CA . LYS A 1 90 ? -5.419 47.259 37.473 1.00 87.56 90 LYS A CA 1
ATOM 737 C C . LYS A 1 90 ? -4.064 47.303 36.775 1.00 87.56 90 LYS A C 1
ATOM 739 O O . LYS A 1 90 ? -4.025 47.493 35.563 1.00 87.56 90 LYS A O 1
ATOM 744 N N . GLU A 1 91 ? -2.976 47.147 37.522 1.00 89.50 91 GLU A N 1
ATOM 745 C CA . GLU A 1 91 ? -1.623 47.084 36.967 1.00 89.50 91 GLU A CA 1
ATOM 746 C C . GLU A 1 91 ? -1.445 45.841 36.087 1.00 89.50 91 GLU A C 1
ATOM 748 O O . GLU A 1 91 ? -1.059 45.972 34.929 1.00 89.50 91 GLU A O 1
ATOM 753 N N . PHE A 1 92 ? -1.865 44.670 36.575 1.00 84.19 92 PHE A N 1
ATOM 754 C CA . PHE A 1 92 ? -1.832 43.424 35.808 1.00 84.19 92 PHE A CA 1
ATOM 755 C C . PHE A 1 92 ? -2.681 43.495 34.533 1.00 84.19 92 PHE A C 1
ATOM 757 O O . PHE A 1 92 ? -2.237 43.064 33.475 1.00 84.19 92 PHE A O 1
ATOM 764 N N . ARG A 1 93 ? -3.888 44.079 34.590 1.00 84.19 93 ARG A N 1
ATOM 765 C CA . ARG A 1 93 ? -4.725 44.280 33.393 1.00 84.19 93 ARG A CA 1
ATOM 766 C C . ARG A 1 93 ? -4.045 45.176 32.359 1.00 84.19 93 ARG A C 1
ATOM 768 O O . ARG A 1 93 ? -4.110 44.859 31.179 1.00 84.19 93 ARG A O 1
ATOM 775 N N . ARG A 1 94 ? -3.379 46.255 32.791 1.00 88.50 94 ARG A N 1
ATOM 776 C CA . ARG A 1 94 ? -2.639 47.144 31.883 1.00 88.50 94 ARG A CA 1
ATOM 777 C C . ARG A 1 94 ? -1.470 46.416 31.217 1.00 88.50 94 ARG A C 1
ATOM 779 O O . ARG A 1 94 ? -1.309 46.540 30.012 1.00 88.50 94 ARG A O 1
ATOM 786 N N . GLU A 1 95 ? -0.703 45.639 31.980 1.00 88.81 95 GLU A N 1
ATOM 787 C CA . GLU A 1 95 ? 0.390 44.817 31.440 1.00 88.81 95 GLU A CA 1
ATOM 788 C C . GLU A 1 95 ? -0.136 43.791 30.422 1.00 88.81 95 GLU A C 1
ATOM 790 O O . GLU A 1 95 ? 0.460 43.576 29.370 1.00 88.81 95 GLU A O 1
ATOM 795 N N . LEU A 1 96 ? -1.298 43.192 30.690 1.00 83.50 96 LEU A N 1
ATOM 796 C CA . LEU A 1 96 ? -1.928 42.228 29.788 1.00 83.50 96 LEU A CA 1
ATOM 797 C C . LEU A 1 96 ? -2.429 42.885 28.492 1.00 83.50 96 LEU A C 1
ATOM 799 O O . LEU A 1 96 ? -2.272 42.302 27.424 1.00 83.50 96 LEU A O 1
ATOM 803 N N . GLU A 1 97 ? -2.985 44.099 28.570 1.00 87.19 97 GLU A N 1
ATOM 804 C CA . GLU A 1 97 ? -3.382 44.904 27.405 1.00 87.19 97 GLU A CA 1
ATOM 805 C C . GLU A 1 97 ? -2.174 45.339 26.558 1.00 87.19 97 GLU A C 1
ATOM 807 O O . GLU A 1 97 ? -2.239 45.282 25.331 1.00 87.19 97 GLU A O 1
ATOM 812 N N . GLU A 1 98 ? -1.063 45.727 27.190 1.00 89.00 98 GLU A N 1
ATOM 813 C CA . GLU A 1 98 ? 0.184 46.090 26.502 1.00 89.00 98 GLU A CA 1
ATOM 814 C C . GLU A 1 98 ? 0.769 44.889 25.746 1.00 89.00 98 GLU A C 1
ATOM 816 O O . GLU A 1 98 ? 1.029 44.986 24.546 1.00 89.00 98 GLU A O 1
ATOM 821 N N . ARG A 1 99 ? 0.829 43.713 26.388 1.00 83.56 99 ARG A N 1
ATOM 822 C CA . ARG A 1 99 ? 1.276 42.467 25.739 1.00 83.56 99 ARG A CA 1
ATOM 823 C C . ARG A 1 99 ? 0.345 42.006 24.616 1.00 83.56 99 ARG A C 1
ATOM 825 O O . ARG A 1 99 ? 0.808 41.394 23.654 1.00 83.56 99 ARG A O 1
ATOM 832 N N . LEU A 1 100 ? -0.959 42.277 24.719 1.00 84.19 100 LEU A N 1
ATOM 833 C CA . LEU A 1 100 ? -1.906 41.975 23.640 1.00 84.19 100 LEU A CA 1
ATOM 834 C C . LEU A 1 100 ? -1.644 42.863 22.416 1.00 84.19 100 LEU A C 1
ATOM 836 O O . LEU A 1 100 ? -1.597 42.355 21.299 1.00 84.19 100 LEU A O 1
ATOM 840 N N . CYS A 1 101 ? -1.421 44.164 22.636 1.00 82.88 101 CYS A N 1
ATOM 841 C CA . CYS A 1 101 ? -1.075 45.108 21.573 1.00 82.88 101 CYS A CA 1
ATOM 842 C C . CYS A 1 101 ? 0.239 44.731 20.874 1.00 82.88 101 CYS A C 1
ATOM 844 O O . CYS A 1 101 ? 0.279 44.734 19.645 1.00 82.88 101 CYS A O 1
ATOM 846 N N . GLU A 1 102 ? 1.281 44.366 21.631 1.00 85.62 102 GLU A N 1
ATOM 847 C CA . GLU A 1 102 ? 2.561 43.902 21.073 1.00 85.62 102 GLU A CA 1
ATOM 848 C C . GLU A 1 102 ? 2.381 42.629 20.227 1.00 85.62 102 GLU A C 1
ATOM 850 O O . GLU A 1 102 ? 2.864 42.553 19.094 1.00 85.62 102 GLU A O 1
ATOM 855 N N . SER A 1 103 ? 1.598 41.662 20.723 1.00 87.81 103 SER A N 1
ATOM 856 C CA . SER A 1 103 ? 1.304 40.424 19.991 1.00 87.81 103 SER A CA 1
ATOM 857 C C . SER A 1 103 ? 0.551 40.673 18.681 1.00 87.81 103 SER A C 1
ATOM 859 O O . SER A 1 103 ? 0.820 40.002 17.682 1.00 87.81 103 SER A O 1
ATOM 861 N N . ASP A 1 104 ? -0.382 41.625 18.654 1.00 86.75 104 ASP A N 1
ATOM 862 C CA . ASP A 1 104 ? -1.132 41.957 17.441 1.00 86.75 104 ASP A CA 1
ATOM 863 C C . ASP A 1 104 ? -0.253 42.670 16.402 1.00 86.75 104 ASP A C 1
ATOM 865 O O . ASP A 1 104 ? -0.386 42.400 15.205 1.00 86.75 104 ASP A O 1
ATOM 869 N N . THR A 1 105 ? 0.695 43.510 16.835 1.00 87.94 105 THR A N 1
ATOM 870 C CA . THR A 1 105 ? 1.687 44.106 15.926 1.00 87.94 105 THR A CA 1
ATOM 871 C C . THR A 1 105 ? 2.623 43.062 15.321 1.00 87.94 105 THR A C 1
ATOM 873 O O . THR A 1 105 ? 2.768 43.029 14.101 1.00 87.94 105 THR A O 1
ATOM 876 N N . GLU A 1 106 ? 3.168 42.144 16.125 1.00 88.94 106 GLU A N 1
ATOM 877 C CA . GLU A 1 106 ? 4.035 41.065 15.626 1.00 88.94 106 GLU A CA 1
ATOM 878 C C . GLU A 1 106 ? 3.291 40.136 14.653 1.00 88.94 106 GLU A C 1
ATOM 880 O O . GLU A 1 106 ? 3.824 39.742 13.613 1.00 88.94 106 GLU A O 1
ATOM 885 N N . LYS A 1 107 ? 2.022 39.813 14.945 1.00 88.44 107 LYS A N 1
ATOM 886 C CA . LYS A 1 107 ? 1.174 39.030 14.031 1.00 88.44 107 LYS A CA 1
ATOM 887 C C . LYS A 1 107 ? 0.915 39.760 12.718 1.00 88.44 107 LYS A C 1
ATOM 889 O O . LYS A 1 107 ? 0.887 39.105 11.676 1.00 88.44 107 LYS A O 1
ATOM 894 N N . SER A 1 108 ? 0.714 41.078 12.753 1.00 90.88 108 SER A N 1
ATOM 895 C CA . SER A 1 108 ? 0.520 41.880 11.542 1.00 90.88 108 SER A CA 1
ATOM 896 C C . SER A 1 108 ? 1.774 41.878 10.667 1.00 90.88 108 SER A C 1
ATOM 898 O O . SER A 1 108 ? 1.670 41.617 9.473 1.00 90.88 108 SER A O 1
ATOM 900 N N . GLU A 1 109 ? 2.955 42.089 11.253 1.00 93.12 109 GLU A N 1
ATOM 901 C CA . GLU A 1 109 ? 4.226 42.062 10.515 1.00 93.12 109 GLU A CA 1
ATOM 902 C C . GLU A 1 109 ? 4.504 40.676 9.912 1.00 93.12 109 GLU A C 1
ATOM 904 O O . GLU A 1 109 ? 4.904 40.559 8.752 1.00 93.12 109 GLU A O 1
ATOM 909 N N . LEU A 1 110 ? 4.215 39.603 10.656 1.00 90.56 110 LEU A N 1
ATOM 910 C CA . LEU A 1 110 ? 4.359 38.236 10.154 1.00 90.56 110 LEU A CA 1
ATOM 911 C C . LEU A 1 110 ? 3.400 37.934 8.990 1.00 90.56 110 LEU A C 1
ATOM 913 O O . LEU A 1 110 ? 3.759 37.193 8.072 1.00 90.56 110 LEU A O 1
ATOM 917 N N . LEU A 1 111 ? 2.180 38.482 9.020 1.00 89.38 111 LEU A N 1
ATOM 918 C CA . LEU A 1 111 ? 1.221 38.350 7.921 1.00 89.38 111 LEU A CA 1
ATOM 919 C C . LEU A 1 111 ? 1.703 39.074 6.662 1.00 89.38 111 LEU A C 1
ATOM 921 O O . LEU A 1 111 ? 1.570 38.519 5.572 1.00 89.38 111 LEU A O 1
ATOM 925 N N . ASP A 1 112 ? 2.293 40.260 6.802 1.00 92.44 112 ASP A N 1
ATOM 926 C CA . ASP A 1 112 ? 2.838 41.012 5.670 1.00 92.44 112 ASP A CA 1
ATOM 927 C C . ASP A 1 112 ? 4.009 40.266 5.011 1.00 92.44 112 ASP A C 1
ATOM 929 O O . ASP A 1 112 ? 3.997 40.073 3.795 1.00 92.44 112 ASP A O 1
ATOM 933 N N . ILE A 1 113 ? 4.940 39.716 5.803 1.00 91.56 113 ILE A N 1
ATOM 934 C CA . ILE A 1 113 ? 6.047 38.884 5.290 1.00 91.56 113 ILE A CA 1
ATOM 935 C C . ILE A 1 113 ? 5.511 37.659 4.535 1.00 91.56 113 ILE A C 1
ATOM 937 O O . ILE A 1 113 ? 5.951 37.358 3.425 1.00 91.56 113 ILE A O 1
ATOM 941 N N . LYS A 1 114 ? 4.520 36.956 5.099 1.00 90.00 114 LYS A N 1
ATOM 942 C CA . LYS A 1 114 ? 3.920 35.787 4.437 1.00 90.00 114 LYS A CA 1
ATOM 943 C C . LYS A 1 114 ? 3.194 36.149 3.143 1.00 90.00 114 LYS A C 1
ATOM 945 O O . LYS A 1 114 ? 3.207 35.354 2.205 1.00 90.00 114 LYS A O 1
ATOM 950 N N . ASN A 1 115 ? 2.569 37.321 3.070 1.00 90.62 115 ASN A N 1
ATOM 951 C CA . ASN A 1 115 ? 1.929 37.788 1.842 1.00 90.62 115 ASN A CA 1
ATOM 952 C C . ASN A 1 115 ? 2.965 38.059 0.741 1.00 90.62 115 ASN A C 1
ATOM 954 O O . ASN A 1 115 ? 2.755 37.639 -0.396 1.00 90.62 115 ASN A O 1
ATOM 958 N N . GLU A 1 116 ? 4.106 38.670 1.076 1.00 93.88 116 GLU A N 1
ATOM 959 C CA . GLU A 1 116 ? 5.208 38.866 0.124 1.00 93.88 116 GLU A CA 1
ATOM 960 C C . GLU A 1 116 ? 5.790 37.529 -0.376 1.00 93.88 116 GLU A C 1
ATOM 962 O O . GLU A 1 116 ? 6.051 37.370 -1.572 1.00 93.88 116 GLU A O 1
ATOM 967 N N . GLU A 1 117 ? 5.936 36.530 0.503 1.00 91.38 117 GLU A N 1
ATOM 968 C CA . GLU A 1 117 ? 6.357 35.177 0.110 1.00 91.38 117 GLU A CA 1
ATOM 969 C C . GLU A 1 117 ? 5.354 34.508 -0.841 1.00 91.38 117 GLU A C 1
ATOM 971 O O . GLU A 1 117 ? 5.753 33.898 -1.839 1.00 91.38 117 GLU A O 1
ATOM 976 N N . ILE A 1 118 ? 4.051 34.640 -0.564 1.00 90.56 118 ILE A N 1
ATOM 977 C CA . ILE A 1 118 ? 2.979 34.120 -1.423 1.00 90.56 118 ILE A CA 1
ATOM 978 C C . ILE A 1 118 ? 3.022 34.785 -2.802 1.00 90.56 118 ILE A C 1
ATOM 980 O O . ILE A 1 118 ? 2.929 34.088 -3.816 1.00 90.56 118 ILE A O 1
ATOM 984 N N . ASP A 1 119 ? 3.204 36.103 -2.868 1.00 92.44 119 ASP A N 1
ATOM 985 C CA . ASP A 1 119 ? 3.321 36.826 -4.136 1.00 92.44 119 ASP A CA 1
ATOM 986 C C . ASP A 1 119 ? 4.564 36.384 -4.926 1.00 92.44 119 ASP A C 1
ATOM 988 O O . ASP A 1 119 ? 4.481 36.135 -6.134 1.00 92.44 119 ASP A O 1
ATOM 992 N N . GLY A 1 120 ? 5.694 36.165 -4.245 1.00 94.00 120 GLY A N 1
ATOM 993 C CA . GLY A 1 120 ? 6.905 35.609 -4.851 1.00 94.00 120 GLY A CA 1
ATOM 994 C C . GLY A 1 120 ? 6.722 34.186 -5.397 1.00 94.00 120 GLY A C 1
ATOM 995 O O . GLY A 1 120 ? 7.221 33.862 -6.479 1.00 94.00 120 GLY A O 1
ATOM 996 N N . LEU A 1 121 ? 5.988 33.325 -4.686 1.00 89.62 121 LEU A N 1
ATOM 997 C CA . LEU A 1 121 ? 5.656 31.971 -5.147 1.00 89.62 121 LEU A CA 1
ATOM 998 C C . LEU A 1 121 ? 4.678 31.987 -6.328 1.00 89.62 121 LEU A C 1
ATOM 1000 O O . LEU A 1 121 ? 4.860 31.220 -7.276 1.00 89.62 121 LEU A O 1
ATOM 1004 N N . ASN A 1 122 ? 3.687 32.879 -6.313 1.00 89.12 122 ASN A N 1
ATOM 1005 C CA . ASN A 1 122 ? 2.746 33.052 -7.419 1.00 89.12 122 ASN A CA 1
ATOM 1006 C C . ASN A 1 122 ? 3.456 33.493 -8.704 1.00 89.12 122 ASN A C 1
ATOM 1008 O O . ASN A 1 122 ? 3.139 32.977 -9.777 1.00 89.12 122 ASN A O 1
ATOM 1012 N N . GLN A 1 123 ? 4.446 34.385 -8.601 1.00 95.12 123 GLN A N 1
ATOM 1013 C CA . GLN A 1 123 ? 5.256 34.784 -9.751 1.00 95.12 123 GLN A CA 1
ATOM 1014 C C . GLN A 1 123 ? 6.058 33.601 -10.313 1.00 95.12 123 GLN A C 1
ATOM 1016 O O . GLN A 1 123 ? 5.988 33.333 -11.508 1.00 95.12 123 GLN A O 1
ATOM 1021 N N . LYS A 1 124 ? 6.735 32.821 -9.458 1.00 92.56 124 LYS A N 1
ATOM 1022 C CA . LYS A 1 124 ? 7.463 31.614 -9.897 1.00 92.56 124 LYS A CA 1
ATOM 1023 C C . LYS A 1 124 ? 6.546 30.593 -10.577 1.00 92.56 124 LYS A C 1
ATOM 1025 O O . LYS A 1 124 ? 6.935 29.969 -11.559 1.00 92.56 124 LYS A O 1
ATOM 1030 N N . LEU A 1 125 ? 5.325 30.415 -10.069 1.00 90.62 125 LEU A N 1
ATOM 1031 C CA . LEU A 1 125 ? 4.340 29.504 -10.656 1.00 90.62 125 LEU A CA 1
ATOM 1032 C C . LEU A 1 125 ? 3.875 29.987 -12.037 1.00 90.62 125 LEU A C 1
ATOM 1034 O O . LEU A 1 125 ? 3.680 29.173 -12.942 1.00 90.62 125 LEU A O 1
ATOM 1038 N N . GLN A 1 126 ? 3.730 31.302 -12.214 1.00 93.81 126 GLN A N 1
ATOM 1039 C CA . GLN A 1 126 ? 3.430 31.907 -13.508 1.00 93.81 126 GLN A CA 1
ATOM 1040 C C . GLN A 1 126 ? 4.574 31.687 -14.512 1.00 93.81 126 GLN A C 1
ATOM 1042 O O . GLN A 1 126 ? 4.301 31.267 -15.636 1.00 93.81 126 GLN A O 1
ATOM 1047 N N . ASP A 1 127 ? 5.830 31.862 -14.097 1.00 93.62 127 ASP A N 1
ATOM 1048 C CA . ASP A 1 127 ? 7.001 31.627 -14.952 1.00 93.62 127 ASP A CA 1
ATOM 1049 C C . ASP A 1 127 ? 7.071 30.153 -15.416 1.00 93.62 127 ASP A C 1
ATOM 1051 O O . ASP A 1 127 ? 7.209 29.869 -16.607 1.00 93.62 127 ASP A O 1
ATOM 1055 N N . VAL A 1 128 ? 6.861 29.196 -14.499 1.00 90.38 128 VAL A N 1
ATOM 1056 C CA . VAL A 1 128 ? 6.809 27.752 -14.820 1.00 90.38 128 VAL A CA 1
ATOM 1057 C C . VAL A 1 128 ? 5.664 27.426 -15.785 1.00 90.38 128 VAL A C 1
ATOM 1059 O O . VAL A 1 128 ? 5.802 26.579 -16.670 1.00 90.38 128 VAL A O 1
ATOM 1062 N N . ARG A 1 129 ? 4.513 28.093 -15.648 1.00 91.50 129 ARG A N 1
ATOM 1063 C CA . ARG A 1 129 ? 3.376 27.915 -16.561 1.00 91.50 129 ARG A CA 1
ATOM 1064 C C . ARG A 1 129 ? 3.707 28.386 -17.978 1.00 91.50 129 ARG A C 1
ATOM 1066 O O . ARG A 1 129 ? 3.289 27.738 -18.939 1.00 91.50 129 ARG A O 1
ATOM 1073 N N . GLU A 1 130 ? 4.424 29.496 -18.110 1.00 95.50 130 GLU A N 1
ATOM 1074 C CA . GLU A 1 130 ? 4.865 30.023 -19.404 1.00 95.50 130 GLU A CA 1
ATOM 1075 C C . GLU A 1 130 ? 5.890 29.089 -20.065 1.00 95.50 130 GLU A C 1
ATOM 1077 O O . GLU A 1 130 ? 5.747 28.760 -21.246 1.00 95.50 130 GLU A O 1
ATOM 1082 N N . GLU A 1 131 ? 6.842 28.557 -19.294 1.00 92.25 131 GLU A N 1
ATOM 1083 C CA . GLU A 1 131 ? 7.804 27.551 -19.764 1.00 92.25 131 GLU A CA 1
ATOM 1084 C C . GLU A 1 131 ? 7.116 26.247 -20.207 1.00 92.25 131 GLU A C 1
ATOM 1086 O O . GLU A 1 131 ? 7.427 25.685 -21.266 1.00 92.25 131 GLU A O 1
ATOM 1091 N N . PHE A 1 132 ? 6.117 25.787 -19.448 1.00 92.31 132 PHE A N 1
ATOM 1092 C CA . PHE A 1 132 ? 5.328 24.608 -19.798 1.00 92.31 132 PHE A CA 1
ATOM 1093 C C . PHE A 1 132 ? 4.548 24.796 -21.106 1.00 92.31 132 PHE A C 1
ATOM 1095 O O . PHE A 1 132 ? 4.555 23.908 -21.962 1.00 92.31 132 PHE A O 1
ATOM 1102 N N . GLU A 1 133 ? 3.885 25.942 -21.300 1.00 92.44 133 GLU A N 1
ATOM 1103 C CA . GLU A 1 133 ? 3.167 26.217 -22.552 1.00 92.44 133 GLU A CA 1
ATOM 1104 C C . GLU A 1 133 ? 4.125 26.364 -23.746 1.00 92.44 133 GLU A C 1
ATOM 1106 O O . GLU A 1 133 ? 3.795 25.887 -24.835 1.00 92.44 133 GLU A O 1
ATOM 1111 N N . SER A 1 134 ? 5.330 26.914 -23.552 1.00 93.50 134 SER A N 1
ATOM 1112 C CA . SER A 1 134 ? 6.384 26.916 -24.580 1.00 93.50 134 SER A CA 1
ATOM 1113 C C . SER A 1 134 ? 6.796 25.488 -24.963 1.00 93.50 134 SER A C 1
ATOM 1115 O O . SER A 1 134 ? 6.725 25.100 -26.131 1.00 93.50 134 SER A O 1
ATOM 1117 N N . THR A 1 135 ? 7.114 24.652 -23.971 1.00 88.06 135 THR A N 1
ATOM 1118 C CA . THR A 1 135 ? 7.509 23.245 -24.174 1.00 88.06 135 THR A CA 1
ATOM 1119 C C . THR A 1 135 ? 6.404 22.441 -24.866 1.00 88.06 135 THR A C 1
ATOM 1121 O O . THR A 1 135 ? 6.648 21.612 -25.745 1.00 88.06 135 THR A O 1
ATOM 1124 N N . LYS A 1 136 ? 5.143 22.702 -24.516 1.00 90.31 136 LYS A N 1
ATOM 1125 C CA . LYS A 1 136 ? 3.975 22.076 -25.143 1.00 90.31 136 LYS A CA 1
ATOM 1126 C C . LYS A 1 136 ? 3.831 22.459 -26.617 1.00 90.31 136 LYS A C 1
ATOM 1128 O O . LYS A 1 136 ? 3.458 21.598 -27.418 1.00 90.31 136 LYS A O 1
ATOM 1133 N N . GLN A 1 137 ? 4.132 23.702 -26.995 1.00 92.12 137 GLN A N 1
ATOM 1134 C CA . GLN A 1 137 ? 4.154 24.125 -28.400 1.00 92.12 137 GLN A CA 1
ATOM 1135 C C . GLN A 1 137 ? 5.284 23.436 -29.177 1.00 92.12 137 GLN A C 1
ATOM 1137 O O . GLN A 1 137 ? 5.039 22.921 -30.272 1.00 92.12 137 GLN A O 1
ATOM 1142 N N . GLU A 1 138 ? 6.482 23.325 -28.597 1.00 89.81 138 GLU A N 1
ATOM 1143 C CA . GLU A 1 138 ? 7.597 22.570 -29.190 1.00 89.81 138 GLU A CA 1
ATOM 1144 C C . GLU A 1 138 ? 7.252 21.083 -29.373 1.00 89.81 138 GLU A C 1
ATOM 1146 O O . GLU A 1 138 ? 7.502 20.490 -30.428 1.00 89.81 138 GLU A O 1
ATOM 1151 N N . LEU A 1 139 ? 6.586 20.470 -28.391 1.00 86.81 139 LEU A N 1
ATOM 1152 C CA . LEU A 1 139 ? 6.142 19.079 -28.475 1.00 86.81 139 LEU A CA 1
ATOM 1153 C C . LEU A 1 139 ? 5.055 18.875 -29.547 1.00 86.81 139 LEU A C 1
ATOM 1155 O O . LEU A 1 139 ? 5.015 17.848 -30.229 1.00 86.81 139 LEU A O 1
ATOM 1159 N N . GLN A 1 140 ? 4.171 19.855 -29.746 1.00 86.81 140 GLN A N 1
ATOM 1160 C CA . GLN A 1 140 ? 3.212 19.825 -30.852 1.00 86.81 140 GLN A CA 1
ATOM 1161 C C . GLN A 1 140 ? 3.904 19.957 -32.214 1.00 86.81 140 GLN A C 1
ATOM 1163 O O . GLN A 1 140 ? 3.544 19.227 -33.143 1.00 86.81 140 GLN A O 1
ATOM 1168 N N . ALA A 1 141 ? 4.914 20.824 -32.328 1.00 88.19 141 ALA A N 1
ATOM 1169 C CA . ALA A 1 141 ? 5.709 20.974 -33.543 1.00 88.19 141 ALA A CA 1
ATOM 1170 C C . ALA A 1 141 ? 6.450 19.672 -33.896 1.00 88.19 141 ALA A C 1
ATOM 1172 O O . ALA A 1 141 ? 6.314 19.165 -35.014 1.00 88.19 141 ALA A O 1
ATOM 1173 N N . THR A 1 142 ? 7.132 19.059 -32.923 1.00 85.12 142 THR A N 1
ATOM 1174 C CA . THR A 1 142 ? 7.836 17.775 -33.105 1.00 85.12 142 THR A CA 1
ATOM 1175 C C . THR A 1 142 ? 6.879 16.624 -33.416 1.00 85.12 142 THR A C 1
ATOM 1177 O O . THR A 1 142 ? 7.183 15.774 -34.254 1.00 85.12 142 THR A O 1
ATOM 1180 N N . ARG A 1 143 ? 5.673 16.596 -32.829 1.00 82.00 143 ARG A N 1
ATOM 1181 C CA . ARG A 1 143 ? 4.636 15.614 -33.194 1.00 82.00 143 ARG A CA 1
ATOM 1182 C C . ARG A 1 143 ? 4.160 15.795 -34.635 1.00 82.00 143 ARG A C 1
ATOM 1184 O O . ARG A 1 143 ? 3.968 14.800 -35.336 1.00 82.00 143 ARG A O 1
ATOM 1191 N N . GLY A 1 144 ? 3.987 17.037 -35.084 1.00 86.88 144 GLY A N 1
ATOM 1192 C CA . GLY A 1 144 ? 3.673 17.351 -36.479 1.00 86.88 144 GLY A CA 1
ATOM 1193 C C . GLY A 1 144 ? 4.759 16.853 -37.434 1.00 86.88 144 GLY A C 1
ATOM 1194 O O . GLY A 1 144 ? 4.457 16.210 -38.442 1.00 86.88 144 GLY A O 1
ATOM 1195 N N . GLU A 1 145 ? 6.025 17.067 -37.077 1.00 83.75 145 GLU A N 1
ATOM 1196 C CA . GLU A 1 145 ? 7.172 16.577 -37.839 1.00 83.75 145 GLU A CA 1
ATOM 1197 C C . GLU A 1 145 ? 7.252 15.045 -37.853 1.00 83.75 145 GLU A C 1
ATOM 1199 O O . GLU A 1 145 ? 7.404 14.450 -38.921 1.00 83.75 145 GLU A O 1
ATOM 1204 N N . LYS A 1 146 ? 7.025 14.379 -36.715 1.00 80.38 146 LYS A N 1
ATOM 1205 C CA . LYS A 1 146 ? 6.927 12.915 -36.639 1.00 80.38 146 LYS A CA 1
ATOM 1206 C C . LYS A 1 146 ? 5.833 12.374 -37.557 1.00 80.38 146 LYS A C 1
ATOM 1208 O O . LYS A 1 146 ? 6.091 11.453 -38.325 1.00 80.38 146 LYS A O 1
ATOM 1213 N N . CYS A 1 147 ? 4.627 12.947 -37.534 1.00 80.50 147 CYS A N 1
ATOM 1214 C CA . CYS A 1 147 ? 3.548 12.529 -38.435 1.00 80.50 147 CYS A CA 1
ATOM 1215 C C . CYS A 1 147 ? 3.917 12.738 -39.912 1.00 80.50 147 CYS A C 1
ATOM 1217 O O . CYS A 1 147 ? 3.591 11.898 -40.756 1.00 80.50 147 CYS A O 1
ATOM 1219 N N . ARG A 1 148 ? 4.630 13.825 -40.233 1.00 83.56 148 ARG A N 1
ATOM 1220 C CA . ARG A 1 148 ? 5.161 14.069 -41.579 1.00 83.56 148 ARG A CA 1
ATOM 1221 C C . ARG A 1 148 ? 6.183 13.000 -41.977 1.00 83.56 148 ARG A C 1
ATOM 1223 O O . ARG A 1 148 ? 6.065 12.446 -43.068 1.00 83.56 148 ARG A O 1
ATOM 1230 N N . LEU A 1 149 ? 7.129 12.666 -41.100 1.00 78.06 149 LEU A N 1
ATOM 1231 C CA . LEU A 1 149 ? 8.128 11.618 -41.327 1.00 78.06 149 LEU A CA 1
ATOM 1232 C C . LEU A 1 149 ? 7.486 10.232 -41.464 1.00 78.06 149 LEU A C 1
ATOM 1234 O O . LEU A 1 149 ? 7.819 9.502 -42.390 1.00 78.06 149 LEU A O 1
ATOM 1238 N N . GLU A 1 150 ? 6.512 9.880 -40.625 1.00 75.25 150 GLU A N 1
ATOM 1239 C CA . GLU A 1 150 ? 5.772 8.616 -40.731 1.00 75.25 150 GLU A CA 1
ATOM 1240 C C . GLU A 1 150 ? 4.977 8.506 -42.038 1.00 75.25 150 GLU A C 1
ATOM 1242 O O . GLU A 1 150 ? 4.881 7.421 -42.615 1.00 75.25 150 GLU A O 1
ATOM 1247 N N . SER A 1 151 ? 4.398 9.615 -42.509 1.00 77.69 151 SER A N 1
ATOM 1248 C CA . SER A 1 151 ? 3.718 9.680 -43.807 1.00 77.69 151 SER A CA 1
ATOM 1249 C C . SER A 1 151 ? 4.704 9.465 -44.955 1.00 77.69 151 SER A C 1
ATOM 1251 O O . SER A 1 151 ? 4.433 8.673 -45.861 1.00 77.69 151 SER A O 1
ATOM 1253 N N . ILE A 1 152 ? 5.888 10.088 -44.874 1.00 77.38 152 ILE A N 1
ATOM 1254 C CA . ILE A 1 152 ? 6.986 9.842 -45.812 1.00 77.38 152 ILE A CA 1
ATOM 1255 C C . ILE A 1 152 ? 7.342 8.356 -45.772 1.00 77.38 152 ILE A C 1
ATOM 1257 O O . ILE A 1 152 ? 7.171 7.694 -46.788 1.00 77.38 152 ILE A O 1
ATOM 1261 N N . VAL A 1 153 ? 7.704 7.789 -44.619 1.00 73.50 153 VAL A N 1
ATOM 1262 C CA . VAL A 1 153 ? 8.071 6.368 -44.470 1.00 73.50 153 VAL A CA 1
ATOM 1263 C C . VAL A 1 153 ? 7.002 5.430 -45.044 1.00 73.50 153 VAL A C 1
ATOM 1265 O O . VAL A 1 153 ? 7.344 4.534 -45.813 1.00 73.50 153 VAL A O 1
ATOM 1268 N N . ARG A 1 154 ? 5.711 5.659 -44.767 1.00 75.44 154 ARG A N 1
ATOM 1269 C CA . ARG A 1 154 ? 4.607 4.873 -45.355 1.00 75.44 154 ARG A CA 1
ATOM 1270 C C . ARG A 1 154 ? 4.528 5.004 -46.874 1.00 75.44 154 ARG A C 1
ATOM 1272 O O . ARG A 1 154 ? 4.353 4.002 -47.563 1.00 75.44 154 ARG A O 1
ATOM 1279 N N . SER A 1 155 ? 4.679 6.217 -47.406 1.00 75.44 155 SER A N 1
ATOM 1280 C CA . SER A 1 155 ? 4.723 6.447 -48.856 1.00 75.44 155 SER A CA 1
ATOM 1281 C C . SER A 1 155 ? 5.938 5.786 -49.507 1.00 75.44 155 SER A C 1
ATOM 1283 O O . SER A 1 155 ? 5.881 5.407 -50.681 1.00 75.44 155 SER A O 1
ATOM 1285 N N . LEU A 1 156 ? 7.021 5.620 -48.737 1.00 68.50 156 LEU A N 1
ATOM 1286 C CA . LEU A 1 156 ? 8.204 4.931 -49.194 1.00 68.50 156 LEU A CA 1
ATOM 1287 C C . LEU A 1 156 ? 7.953 3.408 -49.213 1.00 68.50 156 LEU A C 1
ATOM 1289 O O . LEU A 1 156 ? 8.098 2.798 -50.267 1.00 68.50 156 LEU A O 1
ATOM 1293 N N . GLN A 1 157 ? 7.487 2.795 -48.122 1.00 69.06 157 GLN A N 1
ATOM 1294 C CA . GLN A 1 157 ? 7.333 1.333 -47.968 1.00 69.06 157 GLN A CA 1
ATOM 1295 C C . GLN A 1 157 ? 6.492 0.617 -49.052 1.00 69.06 157 GLN A C 1
ATOM 1297 O O . GLN A 1 157 ? 6.631 -0.591 -49.222 1.00 69.06 157 GLN A O 1
ATOM 1302 N N . GLY A 1 158 ? 5.649 1.330 -49.809 1.00 63.09 158 GLY A N 1
ATOM 1303 C CA . GLY A 1 158 ? 4.827 0.763 -50.888 1.00 63.09 158 GLY A CA 1
ATOM 1304 C C . GLY A 1 158 ? 5.447 0.766 -52.294 1.00 63.09 158 GLY A C 1
ATOM 1305 O O . GLY A 1 158 ? 4.790 0.322 -53.235 1.00 63.09 158 GLY A O 1
ATOM 1306 N N . LYS A 1 159 ? 6.670 1.284 -52.485 1.00 62.72 159 LYS A N 1
ATOM 1307 C CA . LYS A 1 159 ? 7.322 1.353 -53.806 1.00 62.72 159 LYS A CA 1
ATOM 1308 C C . LYS A 1 159 ? 8.583 0.480 -53.834 1.00 62.72 159 LYS A C 1
ATOM 1310 O O . LYS A 1 159 ? 9.395 0.587 -52.919 1.00 62.72 159 LYS A O 1
ATOM 1315 N N . PRO A 1 160 ? 8.802 -0.351 -54.871 1.00 57.06 160 PRO A N 1
ATOM 1316 C CA . PRO A 1 160 ? 10.045 -1.104 -55.017 1.00 57.06 160 PRO A CA 1
ATOM 1317 C C . PRO A 1 160 ? 11.224 -0.134 -55.215 1.00 57.06 160 PRO A C 1
ATOM 1319 O O . PRO A 1 160 ? 11.430 0.421 -56.297 1.00 57.06 160 PRO A O 1
ATOM 1322 N N . TYR A 1 161 ? 11.986 0.104 -54.143 1.00 54.53 161 TYR A N 1
ATOM 1323 C CA . TYR A 1 161 ? 13.211 0.907 -54.150 1.00 54.53 161 TYR A CA 1
ATOM 1324 C C . TYR A 1 161 ? 14.337 0.170 -54.850 1.00 54.53 161 TYR A C 1
ATOM 1326 O O . TYR A 1 161 ? 15.148 -0.492 -54.216 1.00 54.53 161 TYR A O 1
ATOM 1334 N N . LEU A 1 162 ? 14.413 0.324 -56.164 1.00 51.44 162 LEU A N 1
ATOM 1335 C CA . LEU A 1 162 ? 15.613 -0.019 -56.923 1.00 51.44 162 LEU A CA 1
ATOM 1336 C C . LEU A 1 162 ? 16.134 1.099 -57.851 1.00 51.44 162 LEU A C 1
ATOM 1338 O O . LEU A 1 162 ? 17.332 1.068 -58.122 1.00 51.44 162 LEU A O 1
ATOM 1342 N N . PRO A 1 163 ? 15.376 2.141 -58.279 1.00 52.34 163 PRO A N 1
ATOM 1343 C CA . PRO A 1 163 ? 15.974 3.165 -59.152 1.00 52.34 163 PRO A CA 1
ATOM 1344 C C . PRO A 1 163 ? 16.354 4.507 -58.494 1.00 52.34 163 PRO A C 1
ATOM 1346 O O . PRO A 1 163 ? 17.130 5.252 -59.092 1.00 52.34 163 PRO A O 1
ATOM 1349 N N . LEU A 1 164 ? 15.837 4.866 -57.310 1.00 52.00 164 LEU A N 1
ATOM 1350 C CA . LEU A 1 164 ? 15.952 6.250 -56.800 1.00 52.00 164 LEU A CA 1
ATOM 1351 C C . LEU A 1 164 ? 17.295 6.599 -56.127 1.00 52.00 164 LEU A C 1
ATOM 1353 O O . LEU A 1 164 ? 17.633 7.776 -56.059 1.00 52.00 164 LEU A O 1
ATOM 1357 N N . CYS A 1 165 ? 18.114 5.621 -55.731 1.00 50.47 165 CYS A N 1
ATOM 1358 C CA . CYS A 1 165 ? 19.425 5.890 -55.117 1.00 50.47 165 CYS A CA 1
ATOM 1359 C C . CYS A 1 165 ? 20.534 6.278 -56.115 1.00 50.47 165 CYS A C 1
ATOM 1361 O O . CYS A 1 165 ? 21.671 6.481 -55.705 1.00 50.47 165 CYS A O 1
ATOM 1363 N N . ARG A 1 166 ? 20.259 6.367 -57.426 1.00 53.12 166 ARG A N 1
ATOM 1364 C CA . ARG A 1 166 ? 21.321 6.560 -58.434 1.00 53.12 166 ARG A CA 1
ATOM 1365 C C . ARG A 1 166 ? 21.644 8.006 -58.813 1.00 53.12 166 ARG A C 1
ATOM 1367 O O . ARG A 1 166 ? 22.576 8.185 -59.589 1.00 53.12 166 ARG A O 1
ATOM 1374 N N . LYS A 1 167 ? 20.902 9.024 -58.357 1.00 55.44 167 LYS A N 1
ATOM 1375 C CA . LYS A 1 167 ? 21.046 10.377 -58.941 1.00 55.44 167 LYS A CA 1
ATOM 1376 C C . LYS A 1 167 ? 21.336 11.535 -57.992 1.00 55.44 167 LYS A C 1
ATOM 1378 O O . LYS A 1 167 ? 21.698 12.584 -58.509 1.00 55.44 167 LYS A O 1
ATOM 1383 N N . ASP A 1 168 ? 21.248 11.375 -56.672 1.00 59.31 168 ASP A N 1
ATOM 1384 C CA . ASP A 1 168 ? 21.557 12.488 -55.764 1.00 59.31 168 ASP A CA 1
ATOM 1385 C C . ASP A 1 168 ? 22.314 12.021 -54.506 1.00 59.31 168 ASP A C 1
ATOM 1387 O O . ASP A 1 168 ? 21.729 11.325 -53.668 1.00 59.31 168 ASP A O 1
ATOM 1391 N N . PRO A 1 169 ? 23.610 12.360 -54.362 1.00 62.66 169 PRO A N 1
ATOM 1392 C CA . PRO A 1 169 ? 24.431 11.938 -53.228 1.00 62.66 169 PRO A CA 1
ATOM 1393 C C . PRO A 1 169 ? 23.950 12.513 -51.887 1.00 62.66 169 PRO A C 1
ATOM 1395 O O . PRO A 1 169 ? 24.208 11.917 -50.845 1.00 62.66 169 PRO A O 1
ATOM 1398 N N . THR A 1 170 ? 23.194 13.616 -51.883 1.00 61.56 170 THR A N 1
ATOM 1399 C CA . THR A 1 170 ? 22.652 14.199 -50.641 1.00 61.56 170 THR A CA 1
ATOM 1400 C C . THR A 1 170 ? 21.544 13.347 -50.011 1.00 61.56 170 THR A C 1
ATOM 1402 O O . THR A 1 170 ? 21.462 13.243 -48.787 1.00 61.56 170 THR A O 1
ATOM 1405 N N . ASN A 1 171 ? 20.755 12.638 -50.826 1.00 57.56 171 ASN A N 1
ATOM 1406 C CA . ASN A 1 171 ? 19.730 11.709 -50.339 1.00 57.56 171 ASN A CA 1
ATOM 1407 C C . ASN A 1 171 ? 20.329 10.421 -49.752 1.00 57.56 171 ASN A C 1
ATOM 1409 O O . ASN A 1 171 ? 19.695 9.787 -48.910 1.00 57.56 171 ASN A O 1
ATOM 1413 N N . SER A 1 172 ? 21.555 10.054 -50.145 1.00 62.59 172 SER A N 1
ATOM 1414 C CA . SER A 1 172 ? 22.263 8.898 -49.579 1.00 62.59 172 SER A CA 1
ATOM 1415 C C . SER A 1 172 ? 22.538 9.091 -48.086 1.00 62.59 172 SER A C 1
ATOM 1417 O O . SER A 1 172 ? 22.263 8.195 -47.293 1.00 62.59 172 SER A O 1
ATOM 1419 N N . ASN A 1 173 ? 22.982 10.287 -47.689 1.00 70.38 173 ASN A N 1
ATOM 1420 C CA . ASN A 1 173 ? 23.301 10.590 -46.292 1.00 70.38 173 ASN A CA 1
ATOM 1421 C C . ASN A 1 173 ? 22.049 10.614 -45.401 1.00 70.38 173 ASN A C 1
ATOM 1423 O O . ASN A 1 173 ? 22.098 10.162 -44.260 1.00 70.38 173 ASN A O 1
ATOM 1427 N N . LEU A 1 174 ? 20.911 11.097 -45.918 1.00 68.50 174 LEU A N 1
ATOM 1428 C CA . LEU A 1 174 ? 19.643 11.108 -45.180 1.00 68.50 174 LEU A CA 1
ATOM 1429 C C . LEU A 1 174 ? 19.085 9.690 -44.989 1.00 68.50 174 LEU A C 1
ATOM 1431 O O . LEU A 1 174 ? 18.621 9.354 -43.904 1.00 68.50 174 LEU A O 1
ATOM 1435 N N . VAL A 1 175 ? 19.140 8.851 -46.028 1.00 67.38 175 VAL A N 1
ATOM 1436 C CA . VAL A 1 175 ? 18.705 7.447 -45.944 1.00 67.38 175 VAL A CA 1
ATOM 1437 C C . VAL A 1 175 ? 19.613 6.657 -45.003 1.00 67.38 175 VAL A C 1
ATOM 1439 O O . VAL A 1 175 ? 19.115 5.853 -44.219 1.00 67.38 175 VAL A O 1
ATOM 1442 N N . GLU A 1 176 ? 20.920 6.922 -45.013 1.00 72.69 176 GLU A N 1
ATOM 1443 C CA . GLU A 1 176 ? 21.861 6.315 -44.072 1.00 72.69 176 GLU A CA 1
ATOM 1444 C C . GLU A 1 176 ? 21.602 6.774 -42.625 1.00 72.69 176 GLU A C 1
ATOM 1446 O O . GLU A 1 176 ? 21.553 5.944 -41.718 1.00 72.69 176 GLU A O 1
ATOM 1451 N N . ALA A 1 177 ? 21.361 8.069 -42.398 1.00 71.38 177 ALA A N 1
ATOM 1452 C CA . ALA A 1 177 ? 21.046 8.612 -41.075 1.00 71.38 177 ALA A CA 1
ATOM 1453 C C . ALA A 1 177 ? 19.698 8.101 -40.531 1.00 71.38 177 ALA A C 1
ATOM 1455 O O . ALA A 1 177 ? 19.611 7.693 -39.373 1.00 71.38 177 ALA A O 1
ATOM 1456 N N . LEU A 1 178 ? 18.657 8.054 -41.371 1.00 67.75 178 LEU A N 1
ATOM 1457 C CA . LEU A 1 178 ? 17.365 7.462 -41.014 1.00 67.75 178 LEU A CA 1
ATOM 1458 C C . LEU A 1 178 ? 17.489 5.955 -40.778 1.00 67.75 178 LEU A C 1
ATOM 1460 O O . LEU A 1 178 ? 16.867 5.443 -39.854 1.00 67.75 178 LEU A O 1
ATOM 1464 N N . GLY A 1 179 ? 18.319 5.251 -41.550 1.00 71.69 179 GLY A N 1
ATOM 1465 C CA . GLY A 1 179 ? 18.648 3.848 -41.302 1.00 71.69 179 GLY A CA 1
ATOM 1466 C C . GLY A 1 179 ? 19.273 3.648 -39.920 1.00 71.69 179 GLY A C 1
ATOM 1467 O O . GLY A 1 179 ? 18.814 2.797 -39.164 1.00 71.69 179 GLY A O 1
ATOM 1468 N N . LYS A 1 180 ? 20.247 4.486 -39.544 1.00 69.69 180 LYS A N 1
ATOM 1469 C CA . LYS A 1 180 ? 20.902 4.439 -38.224 1.00 69.69 180 LYS A CA 1
ATOM 1470 C C . LYS A 1 180 ? 19.950 4.724 -37.053 1.00 69.69 180 LYS A C 1
ATOM 1472 O O . LYS A 1 180 ? 20.165 4.179 -35.981 1.00 69.69 180 LYS A O 1
ATOM 1477 N N . LEU A 1 181 ? 18.895 5.522 -37.245 1.00 64.31 181 LEU A N 1
ATOM 1478 C CA . LEU A 1 181 ? 17.900 5.844 -36.205 1.00 64.31 181 LEU A CA 1
ATOM 1479 C C . LEU A 1 181 ? 16.726 4.854 -36.143 1.00 64.31 181 LEU A C 1
ATOM 1481 O O . LEU A 1 181 ? 16.275 4.480 -35.062 1.00 64.31 181 LEU A O 1
ATOM 1485 N N . VAL A 1 182 ? 16.204 4.438 -37.297 1.00 69.75 182 VAL A N 1
ATOM 1486 C CA . VAL A 1 182 ? 14.987 3.618 -37.389 1.00 69.75 182 VAL A CA 1
ATOM 1487 C C . VAL A 1 182 ? 15.287 2.141 -37.151 1.00 69.75 182 VAL A C 1
ATOM 1489 O O . VAL A 1 182 ? 14.464 1.461 -36.539 1.00 69.75 182 VAL A O 1
ATOM 1492 N N . LEU A 1 183 ? 16.451 1.639 -37.582 1.00 69.06 183 LEU A N 1
ATOM 1493 C CA . LEU A 1 183 ? 16.798 0.225 -37.418 1.00 69.06 183 LEU A CA 1
ATOM 1494 C C . LEU A 1 183 ? 16.917 -0.196 -35.941 1.00 69.06 183 LEU A C 1
ATOM 1496 O O . LEU A 1 183 ? 16.309 -1.209 -35.606 1.00 69.06 183 LEU A O 1
ATOM 1500 N N . PRO A 1 184 ? 17.578 0.554 -35.031 1.00 68.38 184 PRO A N 1
ATOM 1501 C CA . PRO A 1 184 ? 17.629 0.183 -33.613 1.00 68.38 184 PRO A CA 1
ATOM 1502 C C . PRO A 1 184 ? 16.254 0.193 -32.937 1.00 68.38 184 PRO A C 1
ATOM 1504 O O . PRO A 1 184 ? 15.938 -0.710 -32.168 1.00 68.38 184 PRO A O 1
ATOM 1507 N N . LEU A 1 185 ? 15.400 1.173 -33.258 1.00 61.06 185 LEU A N 1
ATOM 1508 C CA . LEU A 1 185 ? 14.038 1.262 -32.719 1.00 61.06 185 LEU A CA 1
ATOM 1509 C C . LEU A 1 185 ? 13.141 0.125 -33.221 1.00 61.06 185 LEU A C 1
ATOM 1511 O O . LEU A 1 185 ? 12.401 -0.469 -32.436 1.00 61.06 185 LEU A O 1
ATOM 1515 N N . GLN A 1 186 ? 13.213 -0.201 -34.515 1.00 68.94 186 GLN A N 1
ATOM 1516 C CA . GLN A 1 186 ? 12.491 -1.340 -35.081 1.00 68.94 186 GLN A CA 1
ATOM 1517 C C . GLN A 1 186 ? 13.010 -2.666 -34.535 1.00 68.94 186 GLN A C 1
ATOM 1519 O O . GLN A 1 186 ? 12.204 -3.548 -34.253 1.00 68.94 186 GLN A O 1
ATOM 1524 N N . GLU A 1 187 ? 14.322 -2.807 -34.351 1.00 66.56 187 GLU A N 1
ATOM 1525 C CA . GLU A 1 187 ? 14.923 -4.003 -33.769 1.00 66.56 187 GLU A CA 1
ATOM 1526 C C . GLU A 1 187 ? 14.519 -4.153 -32.298 1.00 66.56 187 GLU A C 1
ATOM 1528 O O . GLU A 1 187 ? 14.080 -5.232 -31.918 1.00 66.56 187 GLU A O 1
ATOM 1533 N N . LYS A 1 188 ? 14.514 -3.076 -31.500 1.00 65.62 188 LYS A N 1
ATOM 1534 C CA . LYS A 1 188 ? 13.982 -3.088 -30.126 1.00 65.62 188 LYS A CA 1
ATOM 1535 C C . LYS A 1 188 ? 12.508 -3.493 -30.095 1.00 65.62 188 LYS A C 1
ATOM 1537 O O . LYS A 1 188 ? 12.132 -4.401 -29.361 1.00 65.62 188 LYS A O 1
ATOM 1542 N N . GLN A 1 189 ? 11.667 -2.886 -30.934 1.00 69.69 189 GLN A N 1
ATOM 1543 C CA . GLN A 1 189 ? 10.241 -3.221 -31.002 1.00 69.69 189 GLN A CA 1
ATOM 1544 C C . GLN A 1 189 ? 10.008 -4.668 -31.473 1.00 69.69 189 GLN A C 1
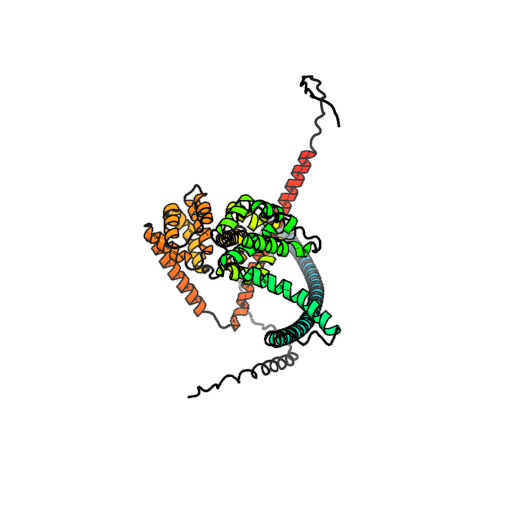ATOM 1546 O O . GLN A 1 189 ? 9.098 -5.347 -30.989 1.00 69.69 189 GLN A O 1
ATOM 1551 N N . ARG A 1 190 ? 10.840 -5.162 -32.396 1.00 69.88 190 ARG A N 1
ATOM 1552 C CA . ARG A 1 190 ? 10.814 -6.544 -3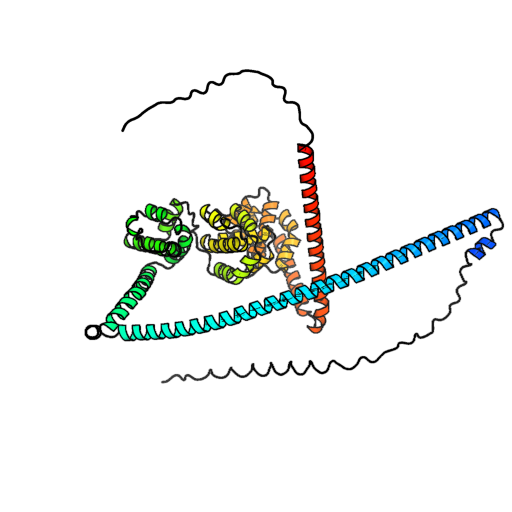2.884 1.00 69.88 190 ARG A CA 1
ATOM 1553 C C . ARG A 1 190 ? 11.260 -7.521 -31.799 1.00 69.88 190 ARG A C 1
ATOM 1555 O O . ARG A 1 190 ? 10.578 -8.523 -31.607 1.00 69.88 190 ARG A O 1
ATOM 1562 N N . GLN A 1 191 ? 12.335 -7.224 -31.076 1.00 67.56 191 GLN A N 1
ATOM 1563 C CA . GLN A 1 191 ? 12.813 -8.011 -29.936 1.00 67.56 191 GLN A CA 1
ATOM 1564 C C . GLN A 1 191 ? 11.754 -8.062 -28.839 1.00 67.56 191 GLN A C 1
ATOM 1566 O O . GLN A 1 191 ? 11.377 -9.146 -28.408 1.00 67.56 191 GLN A O 1
ATOM 1571 N N . GLU A 1 192 ? 11.163 -6.919 -28.482 1.00 66.00 192 GLU A N 1
ATOM 1572 C CA . GLU A 1 192 ? 10.039 -6.884 -27.553 1.00 66.00 192 GLU A CA 1
ATOM 1573 C C . GLU A 1 192 ? 8.878 -7.739 -28.078 1.00 66.00 192 GLU A C 1
ATOM 1575 O O . GLU A 1 192 ? 8.319 -8.528 -27.332 1.00 66.00 192 GLU A O 1
ATOM 1580 N N . SER A 1 193 ? 8.498 -7.671 -29.356 1.00 74.44 193 SER A N 1
ATOM 1581 C CA . SER A 1 193 ? 7.363 -8.450 -29.885 1.00 74.44 193 SER A CA 1
ATOM 1582 C C . SER A 1 193 ? 7.497 -9.981 -29.776 1.00 74.44 193 SER A C 1
ATOM 1584 O O . SER A 1 193 ? 6.476 -10.660 -29.845 1.00 74.44 193 SER A O 1
ATOM 1586 N N . GLN A 1 194 ? 8.706 -10.515 -29.556 1.00 76.69 194 GLN A N 1
ATOM 1587 C CA . GLN A 1 194 ? 8.961 -11.959 -29.450 1.00 76.69 194 GLN A CA 1
ATOM 1588 C C . GLN A 1 194 ? 8.578 -12.561 -28.090 1.00 76.69 194 GLN A C 1
ATOM 1590 O O . GLN A 1 194 ? 8.392 -13.772 -27.992 1.00 76.69 194 GLN A O 1
ATOM 1595 N N . PHE A 1 195 ? 8.424 -11.736 -27.053 1.00 75.50 195 PHE A N 1
ATOM 1596 C CA . PHE A 1 195 ? 8.083 -12.196 -25.707 1.00 75.50 195 PHE A CA 1
ATOM 1597 C C . PHE A 1 195 ? 6.566 -12.274 -25.492 1.00 75.50 195 PHE A C 1
ATOM 1599 O O . PHE A 1 195 ? 5.813 -11.421 -25.979 1.00 75.50 195 PHE A O 1
ATOM 1606 N N . THR A 1 196 ? 6.102 -13.252 -24.703 1.00 79.12 196 THR A N 1
ATOM 1607 C CA . THR A 1 196 ? 4.712 -13.233 -24.215 1.00 79.12 196 THR A CA 1
ATOM 1608 C C . THR A 1 196 ? 4.501 -12.029 -23.301 1.00 79.12 196 THR A C 1
ATOM 1610 O O . THR A 1 196 ? 5.450 -11.454 -22.761 1.00 79.12 196 THR A O 1
ATOM 1613 N N . LYS A 1 197 ? 3.242 -11.622 -23.113 1.00 75.75 197 LYS A N 1
ATOM 1614 C CA . LYS A 1 197 ? 2.918 -10.507 -22.219 1.00 75.75 197 LYS A CA 1
ATOM 1615 C C . LYS A 1 197 ? 3.410 -10.767 -20.789 1.00 75.75 197 LYS A C 1
ATOM 1617 O O . LYS A 1 197 ? 3.974 -9.855 -20.197 1.00 75.75 197 LYS A O 1
ATOM 1622 N N . GLU A 1 198 ? 3.265 -11.990 -20.264 1.00 68.94 198 GLU A N 1
ATOM 1623 C CA . GLU A 1 198 ? 3.737 -12.294 -18.905 1.00 68.94 198 GLU A CA 1
ATOM 1624 C C . GLU A 1 198 ? 5.257 -12.184 -18.787 1.00 68.94 198 GLU A C 1
ATOM 1626 O O . GLU A 1 198 ? 5.753 -11.647 -17.799 1.00 68.94 198 GLU A O 1
ATOM 1631 N N . VAL A 1 199 ? 5.996 -12.648 -19.802 1.00 72.81 199 VAL A N 1
ATOM 1632 C CA . VAL A 1 199 ? 7.458 -12.538 -19.817 1.00 72.81 199 VAL A CA 1
ATOM 1633 C C . VAL A 1 199 ? 7.872 -11.071 -19.880 1.00 72.81 199 VAL A C 1
ATOM 1635 O O . VAL A 1 199 ? 8.709 -10.673 -19.088 1.00 72.81 199 VAL A O 1
ATOM 1638 N N . LYS A 1 200 ? 7.232 -10.229 -20.704 1.00 76.62 200 LYS A N 1
ATOM 1639 C CA . LYS A 1 200 ? 7.508 -8.776 -20.730 1.00 76.62 200 LYS A CA 1
ATOM 1640 C C . LYS A 1 200 ? 7.254 -8.093 -19.401 1.00 76.62 200 LYS A C 1
ATOM 1642 O O . LYS A 1 200 ? 8.038 -7.241 -18.996 1.00 76.62 200 LYS A O 1
ATOM 1647 N N . ASP A 1 201 ? 6.138 -8.426 -18.764 1.00 68.44 201 ASP A N 1
ATOM 1648 C CA . ASP A 1 201 ? 5.779 -7.838 -17.483 1.00 68.44 201 ASP A CA 1
ATOM 1649 C C . ASP A 1 201 ? 6.826 -8.241 -16.444 1.00 68.44 201 ASP A C 1
ATOM 1651 O O . ASP A 1 201 ? 7.410 -7.367 -15.814 1.00 68.44 201 ASP A O 1
ATOM 1655 N N . ALA A 1 202 ? 7.168 -9.530 -16.356 1.00 68.81 202 ALA A N 1
ATOM 1656 C CA . ALA A 1 202 ? 8.239 -10.000 -15.488 1.00 68.81 202 ALA A CA 1
ATOM 1657 C C . ALA A 1 202 ? 9.591 -9.355 -15.848 1.00 68.81 202 ALA A C 1
ATOM 1659 O O . ALA A 1 202 ? 10.322 -8.954 -14.955 1.00 68.81 202 ALA A O 1
ATOM 1660 N N . MET A 1 203 ? 9.900 -9.163 -17.132 1.00 76.50 203 MET A N 1
ATOM 1661 C CA . MET A 1 203 ? 11.149 -8.549 -17.579 1.00 76.50 203 MET A CA 1
ATOM 1662 C C . MET A 1 203 ? 11.271 -7.104 -17.124 1.00 76.50 203 MET A C 1
ATOM 1664 O O . MET A 1 203 ? 12.316 -6.725 -16.614 1.00 76.50 203 MET A O 1
ATOM 1668 N N . ARG A 1 204 ? 10.208 -6.313 -17.277 1.00 76.25 204 ARG A N 1
ATOM 1669 C CA . ARG A 1 204 ? 10.160 -4.933 -16.781 1.00 76.25 204 ARG A CA 1
ATOM 1670 C C . ARG A 1 204 ? 10.266 -4.882 -15.267 1.00 76.25 204 ARG A C 1
ATOM 1672 O O . ARG A 1 204 ? 10.873 -3.961 -14.736 1.00 76.25 204 ARG A O 1
ATOM 1679 N N . LEU A 1 205 ? 9.700 -5.878 -14.579 1.00 66.94 205 LEU A N 1
ATOM 1680 C CA . LEU A 1 205 ? 9.903 -6.006 -13.144 1.00 66.94 205 LEU A CA 1
ATOM 1681 C C . LEU A 1 205 ? 11.381 -6.224 -12.837 1.00 66.94 205 LEU A C 1
ATOM 1683 O O . LEU A 1 205 ? 11.875 -5.542 -11.960 1.00 66.94 205 LEU A O 1
ATOM 1687 N N . VAL A 1 206 ? 12.101 -7.094 -13.555 1.00 72.69 206 VAL A N 1
ATOM 1688 C CA . VAL A 1 206 ? 13.510 -7.380 -13.231 1.00 72.69 206 VAL A CA 1
ATOM 1689 C C . VAL A 1 206 ? 14.514 -6.364 -13.789 1.00 72.69 206 VAL A C 1
ATOM 1691 O O . VAL A 1 206 ? 15.633 -6.279 -13.291 1.00 72.69 206 VAL A O 1
ATOM 1694 N N . GLU A 1 207 ? 14.137 -5.5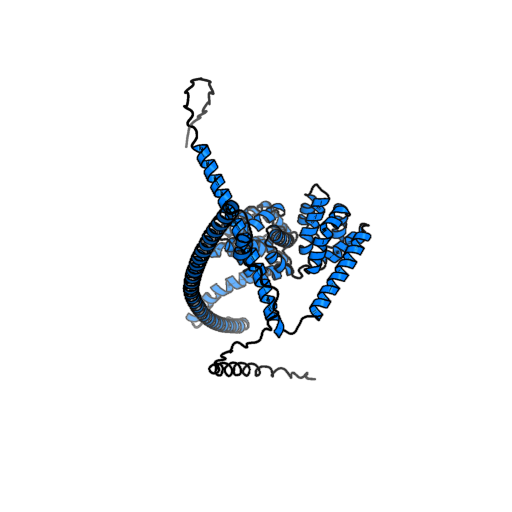51 -14.772 1.00 80.38 207 GLU A N 1
ATOM 1695 C CA . GLU A 1 207 ? 15.005 -4.548 -15.406 1.00 80.38 207 GLU A CA 1
ATOM 1696 C C . GLU A 1 207 ? 15.679 -3.627 -14.379 1.00 80.38 207 GLU A C 1
ATOM 1698 O O . GLU A 1 207 ? 16.901 -3.469 -14.380 1.00 80.38 207 GLU A O 1
ATOM 1703 N N . ASN A 1 208 ? 14.899 -3.123 -13.420 1.00 68.12 208 ASN A N 1
ATOM 1704 C CA . ASN A 1 208 ? 15.390 -2.244 -12.356 1.00 68.12 208 ASN A CA 1
ATOM 1705 C C . ASN A 1 208 ? 16.323 -2.955 -11.352 1.00 68.12 208 ASN A C 1
ATOM 1707 O O . ASN A 1 208 ? 17.046 -2.302 -10.606 1.00 68.12 208 ASN A O 1
ATOM 1711 N N . PHE A 1 209 ? 16.321 -4.291 -11.326 1.00 66.88 209 PHE A N 1
ATOM 1712 C CA . PHE A 1 209 ? 17.069 -5.123 -10.375 1.00 66.88 209 PHE A CA 1
ATOM 1713 C C . PHE A 1 209 ? 18.359 -5.650 -10.984 1.00 66.88 209 PHE A C 1
ATOM 1715 O O . PHE A 1 209 ? 19.396 -5.713 -10.324 1.00 66.88 209 PHE A O 1
ATOM 1722 N N . ILE A 1 210 ? 18.272 -6.065 -12.246 1.00 70.06 210 ILE A N 1
ATOM 1723 C CA . ILE A 1 210 ? 19.394 -6.595 -13.005 1.00 70.06 210 ILE A CA 1
ATOM 1724 C C . ILE A 1 210 ? 20.260 -5.456 -13.522 1.00 70.06 210 ILE A C 1
ATOM 1726 O O . ILE A 1 210 ? 21.453 -5.678 -13.668 1.00 70.06 210 ILE A O 1
ATOM 1730 N N . GLY A 1 211 ? 19.734 -4.242 -13.722 1.00 72.44 211 GLY A N 1
ATOM 1731 C CA . GLY A 1 211 ? 20.516 -3.092 -14.191 1.00 72.44 211 GLY A CA 1
ATOM 1732 C C . GLY A 1 211 ? 21.891 -2.955 -13.513 1.00 72.44 211 GLY A C 1
ATOM 1733 O O . GLY A 1 211 ? 22.899 -2.950 -14.217 1.00 72.44 211 GLY A O 1
ATOM 1734 N N . PRO A 1 212 ? 21.988 -2.959 -12.171 1.00 70.12 212 PRO A N 1
ATOM 1735 C CA . PRO A 1 212 ? 23.276 -2.945 -11.467 1.00 70.12 212 PRO A CA 1
ATOM 1736 C C . PRO A 1 212 ? 24.027 -4.292 -11.445 1.00 70.12 212 PRO A C 1
ATOM 1738 O O . PRO A 1 212 ? 25.251 -4.307 -11.335 1.00 70.12 212 PRO A O 1
ATOM 1741 N N . ARG A 1 213 ? 23.321 -5.429 -11.544 1.00 76.75 213 ARG A N 1
ATOM 1742 C CA . ARG A 1 213 ? 23.864 -6.801 -11.397 1.00 76.75 213 ARG A CA 1
ATOM 1743 C C . ARG A 1 213 ? 23.900 -7.593 -12.708 1.00 76.75 213 ARG A C 1
ATOM 1745 O O . ARG A 1 213 ? 23.977 -8.821 -12.701 1.00 76.75 213 ARG A O 1
ATOM 1752 N N . TRP A 1 214 ? 23.873 -6.915 -13.853 1.00 82.94 214 TRP A N 1
ATOM 1753 C CA . TRP A 1 214 ? 23.684 -7.558 -15.155 1.00 82.94 214 TRP A CA 1
ATOM 1754 C C . TRP A 1 214 ? 24.789 -8.552 -15.492 1.00 82.94 214 TRP A C 1
ATOM 1756 O O . TRP A 1 214 ? 24.524 -9.557 -16.141 1.00 82.94 214 TRP A O 1
ATOM 1766 N N . LYS A 1 215 ? 26.015 -8.316 -15.008 1.00 83.88 215 LYS A N 1
ATOM 1767 C CA . LYS A 1 215 ? 27.145 -9.236 -15.191 1.00 83.88 215 LYS A CA 1
ATOM 1768 C C . LYS A 1 215 ? 26.929 -10.563 -14.471 1.00 83.88 215 LYS A C 1
ATOM 1770 O O . LYS A 1 215 ? 27.336 -11.598 -14.981 1.00 83.88 215 LYS A O 1
ATOM 1775 N N . GLU A 1 216 ? 26.329 -10.533 -13.286 1.00 84.56 216 GLU A N 1
ATOM 1776 C CA . GLU A 1 216 ? 26.019 -11.742 -12.517 1.00 84.56 216 GLU A CA 1
ATOM 1777 C C . GLU A 1 216 ? 24.852 -12.484 -13.160 1.00 84.56 216 GLU A C 1
ATOM 1779 O O . GLU A 1 216 ? 24.930 -13.690 -13.357 1.00 84.56 216 GLU A O 1
ATOM 1784 N N . PHE A 1 217 ? 23.828 -11.746 -13.593 1.00 85.62 217 PHE A N 1
ATOM 1785 C CA . PHE A 1 217 ? 22.704 -12.312 -14.330 1.00 85.62 217 PHE A CA 1
ATOM 1786 C C . PHE A 1 217 ? 23.130 -12.962 -15.651 1.00 85.62 217 PHE A C 1
ATOM 1788 O O . PHE A 1 217 ? 22.727 -14.082 -15.938 1.00 85.62 217 PHE A O 1
ATOM 1795 N N . ALA A 1 218 ? 24.002 -12.305 -16.421 1.00 87.44 218 ALA A N 1
ATOM 1796 C CA . ALA A 1 218 ? 24.571 -12.855 -17.646 1.00 87.44 218 ALA A CA 1
ATOM 1797 C C . ALA A 1 218 ? 25.363 -14.147 -17.395 1.00 87.44 218 ALA A C 1
ATOM 1799 O O . ALA A 1 218 ? 25.251 -15.080 -18.182 1.00 87.44 218 ALA A O 1
ATOM 1800 N N . ARG A 1 219 ? 26.126 -14.227 -16.295 1.00 87.19 219 ARG A N 1
ATOM 1801 C CA . ARG A 1 219 ? 26.841 -15.457 -15.919 1.00 87.19 219 ARG A CA 1
ATOM 1802 C C . ARG A 1 219 ? 25.888 -16.588 -15.556 1.00 87.19 219 ARG A C 1
ATOM 1804 O O . ARG A 1 219 ? 26.118 -17.705 -15.989 1.00 87.19 219 ARG A O 1
ATOM 1811 N N . GLU A 1 220 ? 24.832 -16.298 -14.800 1.00 89.31 220 GLU A N 1
ATOM 1812 C CA . GLU A 1 220 ? 23.881 -17.321 -14.345 1.00 89.31 220 GLU A CA 1
ATOM 1813 C C . GLU A 1 220 ? 23.082 -17.944 -15.503 1.00 89.31 220 GLU A C 1
ATOM 1815 O O . GLU A 1 220 ? 22.664 -19.094 -15.423 1.00 89.31 220 GLU A O 1
ATOM 1820 N N . ILE A 1 221 ? 22.900 -17.208 -16.605 1.00 90.38 221 ILE A N 1
ATOM 1821 C CA . ILE A 1 221 ? 22.256 -17.706 -17.834 1.00 90.38 221 ILE A CA 1
ATOM 1822 C C . ILE A 1 221 ? 23.263 -18.192 -18.896 1.00 90.38 221 ILE A C 1
ATOM 1824 O O . ILE A 1 221 ? 22.897 -18.353 -20.063 1.00 90.38 221 ILE A O 1
ATOM 1828 N N . ASP A 1 222 ? 24.533 -18.377 -18.519 1.00 89.94 222 ASP A N 1
ATOM 1829 C CA . ASP A 1 222 ? 25.634 -18.798 -19.396 1.00 89.94 222 ASP A CA 1
ATOM 1830 C C . ASP A 1 222 ? 25.822 -17.905 -20.647 1.00 89.94 222 ASP A C 1
ATOM 1832 O O . ASP A 1 222 ? 26.167 -18.372 -21.743 1.00 89.94 222 ASP A O 1
ATOM 1836 N N . LEU A 1 223 ? 25.598 -16.591 -20.518 1.00 88.25 223 LEU A N 1
ATOM 1837 C CA . LEU A 1 223 ? 25.869 -15.617 -21.578 1.00 88.25 223 LEU A CA 1
ATOM 1838 C C . LEU A 1 223 ? 27.341 -15.147 -21.534 1.00 88.25 223 LEU A C 1
ATOM 1840 O O . LEU A 1 223 ? 27.767 -14.577 -20.528 1.00 88.25 223 LEU A O 1
ATOM 1844 N N . PRO A 1 224 ? 28.119 -15.313 -22.624 1.00 86.12 224 PRO A N 1
ATOM 1845 C CA . PRO A 1 224 ? 29.459 -14.755 -22.758 1.00 86.12 224 PRO A CA 1
ATOM 1846 C C . PRO A 1 224 ? 29.411 -13.235 -22.605 1.00 86.12 224 PRO A C 1
ATOM 1848 O O . PRO A 1 224 ? 28.642 -12.556 -23.296 1.00 86.12 224 PRO A O 1
ATOM 1851 N N . LEU A 1 225 ? 30.230 -12.700 -21.698 1.00 82.88 225 LEU A N 1
ATOM 1852 C CA . LEU A 1 225 ? 30.279 -11.265 -21.409 1.00 82.88 225 LEU A CA 1
ATOM 1853 C C . LEU A 1 225 ? 30.758 -10.461 -22.624 1.00 82.88 225 LEU A C 1
ATOM 1855 O O . LEU A 1 225 ? 30.369 -9.307 -22.778 1.00 82.88 225 LEU A O 1
ATOM 1859 N N . GLU A 1 226 ? 31.502 -11.090 -23.534 1.00 83.50 226 GLU A N 1
ATOM 1860 C CA . GLU A 1 226 ? 31.990 -10.501 -24.783 1.00 83.50 226 GLU A CA 1
ATOM 1861 C C . GLU A 1 226 ? 30.848 -10.060 -25.712 1.00 83.50 226 GLU A C 1
ATOM 1863 O O . GLU A 1 226 ? 31.031 -9.172 -26.536 1.00 83.50 226 GLU A O 1
ATOM 1868 N N . ILE A 1 227 ? 29.653 -10.649 -25.574 1.00 74.06 227 ILE A N 1
ATOM 1869 C CA . ILE A 1 227 ? 28.457 -10.260 -26.343 1.00 74.06 227 ILE A CA 1
ATOM 1870 C C . ILE A 1 227 ? 27.839 -8.960 -25.796 1.00 74.06 227 ILE A C 1
ATOM 1872 O O . ILE A 1 227 ? 27.080 -8.279 -26.494 1.00 74.06 227 ILE A O 1
ATOM 1876 N N . ILE A 1 228 ? 28.153 -8.618 -24.544 1.00 71.69 228 ILE A N 1
ATOM 1877 C CA . ILE A 1 228 ? 27.558 -7.505 -23.801 1.00 71.69 228 ILE A CA 1
ATOM 1878 C C . ILE A 1 228 ? 28.535 -6.324 -23.676 1.00 71.69 228 ILE A C 1
ATOM 1880 O O . ILE A 1 228 ? 28.100 -5.174 -23.677 1.00 71.69 228 ILE A O 1
ATOM 1884 N N . GLU A 1 229 ? 29.844 -6.582 -23.602 1.00 72.31 229 GLU A N 1
ATOM 1885 C CA . GLU A 1 229 ? 30.908 -5.579 -23.425 1.00 72.31 229 GLU A CA 1
ATOM 1886 C C . GLU A 1 229 ? 31.267 -4.797 -24.709 1.00 72.31 229 GLU A C 1
ATOM 1888 O O . GLU A 1 229 ? 32.435 -4.515 -24.973 1.00 72.31 229 GLU A O 1
ATOM 1893 N N . ASP A 1 230 ? 30.267 -4.362 -25.485 1.00 65.31 230 ASP A N 1
ATOM 1894 C CA . ASP A 1 230 ? 30.499 -3.322 -26.495 1.00 65.31 230 ASP A CA 1
ATOM 1895 C C . ASP A 1 230 ? 30.744 -1.959 -25.807 1.00 65.31 230 ASP A C 1
ATOM 1897 O O . ASP A 1 230 ? 29.999 -1.502 -24.927 1.00 65.31 230 ASP A O 1
ATOM 1901 N N . ASN A 1 231 ? 31.845 -1.315 -26.200 1.00 53.66 231 ASN A N 1
ATOM 1902 C CA . ASN A 1 231 ? 32.541 -0.274 -25.435 1.00 53.66 231 ASN A CA 1
ATOM 1903 C C . ASN A 1 231 ? 32.011 1.169 -25.584 1.00 53.66 231 ASN A C 1
ATOM 1905 O O . ASN A 1 231 ? 32.485 2.039 -24.860 1.00 53.66 231 ASN A O 1
ATOM 1909 N N . ASP A 1 232 ? 31.005 1.440 -26.423 1.00 55.56 232 ASP A N 1
ATOM 1910 C CA . ASP A 1 232 ? 30.712 2.820 -26.872 1.00 55.56 232 ASP A CA 1
ATOM 1911 C C . ASP A 1 232 ? 29.453 3.488 -26.274 1.00 55.56 232 ASP A C 1
ATOM 1913 O O . ASP A 1 232 ? 29.027 4.537 -26.755 1.00 55.56 232 ASP A O 1
ATOM 1917 N N . MET A 1 233 ? 28.832 2.935 -25.225 1.00 57.31 233 MET A N 1
ATOM 1918 C CA . MET A 1 233 ? 27.601 3.516 -24.650 1.00 57.31 233 MET A CA 1
ATOM 1919 C C . MET A 1 233 ? 27.834 4.255 -23.327 1.00 57.31 233 MET A C 1
ATOM 1921 O O . MET A 1 233 ? 28.515 3.751 -22.430 1.00 57.31 233 MET A O 1
ATOM 1925 N N . ALA A 1 234 ? 27.232 5.445 -23.205 1.00 57.00 234 ALA A N 1
ATOM 1926 C CA . ALA A 1 234 ? 27.301 6.295 -22.018 1.00 57.00 234 ALA A CA 1
ATOM 1927 C C . ALA A 1 234 ? 26.760 5.573 -20.755 1.00 57.00 234 ALA A C 1
ATOM 1929 O O . ALA A 1 234 ? 25.823 4.776 -20.866 1.00 57.00 234 ALA A O 1
ATOM 1930 N N . PRO A 1 235 ? 27.318 5.836 -19.555 1.00 60.91 235 PRO A N 1
ATOM 1931 C CA . PRO A 1 235 ? 27.047 5.053 -18.341 1.00 60.91 235 PRO A CA 1
ATOM 1932 C C . PRO A 1 235 ? 25.570 5.028 -17.914 1.00 60.91 235 PRO A C 1
ATOM 1934 O O . PRO A 1 235 ? 25.097 4.022 -17.387 1.00 60.91 235 PRO A O 1
ATOM 1937 N N . ASP A 1 236 ? 24.838 6.105 -18.189 1.00 56.47 236 ASP A N 1
ATOM 1938 C CA . ASP A 1 236 ? 23.522 6.367 -17.598 1.00 56.47 236 ASP A CA 1
ATOM 1939 C C . ASP A 1 236 ? 22.379 5.764 -18.441 1.00 56.47 236 ASP A C 1
ATOM 1941 O O . ASP A 1 236 ? 21.329 5.402 -17.918 1.00 56.47 236 ASP A O 1
ATOM 1945 N N . GLN A 1 237 ? 22.604 5.582 -19.749 1.00 59.31 237 GLN A N 1
ATOM 1946 C CA . GLN A 1 237 ? 21.690 4.891 -20.676 1.00 59.31 237 GLN A CA 1
ATOM 1947 C C . GLN A 1 237 ? 21.973 3.379 -20.773 1.00 59.31 237 GLN A C 1
ATOM 1949 O O . GLN A 1 237 ? 21.178 2.628 -21.337 1.00 59.31 237 GLN A O 1
ATOM 1954 N N . ARG A 1 238 ? 23.080 2.906 -20.178 1.00 68.88 238 ARG A N 1
ATOM 1955 C CA . ARG A 1 238 ? 23.605 1.547 -20.371 1.00 68.88 238 ARG A CA 1
ATOM 1956 C C . ARG A 1 238 ? 22.734 0.443 -19.778 1.00 68.88 238 ARG A C 1
ATOM 1958 O O . ARG A 1 238 ? 22.633 -0.617 -20.376 1.00 68.88 238 ARG A O 1
ATOM 1965 N N . GLN A 1 239 ? 22.132 0.636 -18.606 1.00 73.81 239 GLN A N 1
ATOM 1966 C CA . GLN A 1 239 ? 21.602 -0.501 -17.837 1.00 73.81 239 GLN A CA 1
ATOM 1967 C C . GLN A 1 239 ? 20.351 -1.137 -18.456 1.00 73.81 239 GLN A C 1
ATOM 1969 O O . GLN A 1 239 ? 20.298 -2.358 -18.588 1.00 73.81 239 GLN A O 1
ATOM 1974 N N . SER A 1 240 ? 19.384 -0.319 -18.883 1.00 75.88 240 SER A N 1
ATOM 1975 C CA . SER A 1 240 ? 18.169 -0.793 -19.559 1.00 75.88 240 SER A CA 1
ATOM 1976 C C . SER A 1 240 ? 18.514 -1.483 -20.881 1.00 75.88 240 SER A C 1
ATOM 1978 O O . SER A 1 240 ? 18.105 -2.616 -21.124 1.00 75.88 240 SER A O 1
ATOM 1980 N N . GLU A 1 241 ? 19.333 -0.855 -21.725 1.00 80.12 241 GLU A N 1
ATOM 1981 C CA . GLU A 1 241 ? 19.696 -1.425 -23.026 1.00 80.12 241 GLU A CA 1
ATOM 1982 C C . GLU A 1 241 ? 20.550 -2.688 -22.903 1.00 80.12 241 GLU A C 1
ATOM 1984 O O . GLU A 1 241 ? 20.294 -3.660 -23.614 1.00 80.12 241 GLU A O 1
ATOM 1989 N N . ILE A 1 242 ? 21.506 -2.717 -21.966 1.00 81.69 242 ILE A N 1
ATOM 1990 C CA . ILE A 1 242 ? 22.269 -3.926 -21.638 1.00 81.69 242 ILE A CA 1
ATOM 1991 C C . ILE A 1 242 ? 21.319 -5.037 -21.195 1.00 81.69 242 ILE A C 1
ATOM 1993 O O . ILE A 1 242 ? 21.425 -6.156 -21.690 1.00 81.69 242 ILE A O 1
ATOM 1997 N N . TYR A 1 243 ? 20.367 -4.736 -20.311 1.00 84.50 243 TYR A N 1
ATOM 1998 C CA . TYR A 1 243 ? 19.387 -5.712 -19.857 1.00 84.50 243 TYR A CA 1
ATOM 1999 C C . TYR A 1 243 ? 18.560 -6.276 -21.021 1.00 84.50 243 TYR A C 1
ATOM 2001 O O . TYR A 1 243 ? 18.526 -7.490 -21.217 1.00 84.50 243 TYR A O 1
ATOM 2009 N N . TRP A 1 244 ? 17.962 -5.423 -21.857 1.00 83.31 244 TRP A N 1
ATOM 2010 C CA . TRP A 1 244 ? 17.185 -5.877 -23.016 1.00 83.31 244 TRP A CA 1
ATOM 2011 C C . TRP A 1 244 ? 18.035 -6.662 -24.022 1.00 83.31 244 TRP A C 1
ATOM 2013 O O . TRP A 1 244 ? 17.551 -7.643 -24.592 1.00 83.31 244 TRP A O 1
ATOM 2023 N N . ARG A 1 245 ? 19.313 -6.301 -24.200 1.00 85.25 245 ARG A N 1
ATOM 2024 C CA . ARG A 1 245 ? 20.259 -7.049 -25.040 1.00 85.25 245 ARG A CA 1
ATOM 2025 C C . ARG A 1 245 ? 20.539 -8.437 -24.468 1.00 85.25 245 ARG A C 1
ATOM 2027 O O . ARG A 1 245 ? 20.442 -9.412 -25.208 1.00 85.25 245 ARG A O 1
ATOM 2034 N N . ILE A 1 246 ? 20.806 -8.542 -23.165 1.00 86.94 246 ILE A N 1
ATOM 2035 C CA . ILE A 1 246 ? 20.982 -9.823 -22.465 1.00 86.94 246 ILE A CA 1
ATOM 2036 C C . ILE A 1 246 ? 19.747 -10.701 -22.647 1.00 86.94 246 ILE A C 1
ATOM 2038 O O . ILE A 1 246 ? 19.864 -11.868 -23.012 1.00 86.94 246 ILE A O 1
ATOM 2042 N N . MET A 1 247 ? 18.561 -10.132 -22.453 1.00 85.94 247 MET A N 1
ATOM 2043 C CA . MET A 1 247 ? 17.317 -10.878 -22.578 1.00 85.94 247 MET A CA 1
ATOM 2044 C C . MET A 1 247 ? 17.024 -11.325 -24.014 1.00 85.94 247 MET A C 1
ATOM 2046 O O . MET A 1 247 ? 16.548 -12.438 -24.227 1.00 85.94 247 MET A O 1
ATOM 2050 N N . SER A 1 248 ? 17.326 -10.482 -25.003 1.00 86.25 248 SER A N 1
ATOM 2051 C CA . SER A 1 248 ? 17.219 -10.821 -26.426 1.00 86.25 248 SER A CA 1
ATOM 2052 C C . SER A 1 248 ? 18.152 -11.978 -26.790 1.00 86.25 248 SER A C 1
ATOM 2054 O O . SER A 1 248 ? 17.735 -12.939 -27.434 1.00 86.25 248 SER A O 1
ATOM 2056 N N . GLU A 1 249 ? 19.404 -11.937 -26.333 1.00 88.31 249 GLU A N 1
ATOM 2057 C CA . GLU A 1 249 ? 20.373 -13.013 -26.563 1.00 88.31 249 GLU A CA 1
ATOM 2058 C C . GLU A 1 249 ? 20.010 -14.303 -25.825 1.00 88.31 249 GLU A C 1
ATOM 2060 O O . GLU A 1 249 ? 20.140 -15.394 -26.384 1.00 88.31 249 GLU A O 1
ATOM 2065 N N . TRP A 1 250 ? 19.483 -14.196 -24.606 1.00 89.50 250 TRP A N 1
ATOM 2066 C CA . TRP A 1 250 ? 18.983 -15.350 -23.870 1.00 89.50 250 TRP A CA 1
ATOM 2067 C C . TRP A 1 250 ? 17.799 -16.006 -24.600 1.00 89.50 250 TRP A C 1
ATOM 2069 O O . TRP A 1 250 ? 17.811 -17.220 -24.799 1.00 89.50 250 TRP A O 1
ATOM 2079 N N . GLN A 1 251 ? 16.861 -15.212 -25.133 1.00 87.94 251 GLN A N 1
ATOM 2080 C CA . GLN A 1 251 ? 15.709 -15.703 -25.902 1.00 87.94 251 GLN A CA 1
ATOM 2081 C C . GLN A 1 251 ? 16.111 -16.397 -27.210 1.00 87.94 251 GLN A C 1
ATOM 2083 O O . GLN A 1 251 ? 15.436 -17.323 -27.661 1.00 87.94 251 GLN A O 1
ATOM 2088 N N . LYS A 1 252 ? 17.204 -15.955 -27.846 1.00 88.44 252 LYS A N 1
ATOM 2089 C CA . LYS A 1 252 ? 17.740 -16.599 -29.057 1.00 88.44 252 LYS A CA 1
ATOM 2090 C C . LYS A 1 252 ? 18.300 -17.990 -28.771 1.00 88.44 252 LYS A C 1
ATOM 2092 O O . LYS A 1 252 ? 18.238 -18.857 -29.640 1.00 88.44 252 LYS A O 1
ATOM 2097 N N . ARG A 1 253 ? 18.874 -18.190 -27.583 1.00 86.00 253 ARG A N 1
ATOM 2098 C CA . ARG A 1 253 ? 19.487 -19.459 -27.166 1.00 86.00 253 ARG A CA 1
ATOM 2099 C C . ARG A 1 253 ? 18.455 -20.441 -26.651 1.00 86.00 253 ARG A C 1
ATOM 2101 O O . ARG A 1 253 ? 18.549 -21.635 -26.918 1.00 86.00 253 ARG A O 1
ATOM 2108 N N . GLU A 1 254 ? 17.480 -19.931 -25.912 1.00 88.88 254 GLU A N 1
ATOM 2109 C CA . GLU A 1 254 ? 16.508 -20.750 -25.220 1.00 88.88 254 GLU A CA 1
ATOM 2110 C C . GLU A 1 254 ? 15.153 -20.047 -25.129 1.00 88.88 254 GLU A C 1
ATOM 2112 O O . GLU A 1 254 ? 15.066 -18.830 -25.010 1.00 88.88 254 GLU A O 1
ATOM 2117 N N . ASN A 1 255 ? 14.062 -20.818 -25.150 1.00 84.94 255 ASN A N 1
ATOM 2118 C CA . ASN A 1 255 ? 12.737 -20.260 -24.912 1.00 84.94 255 ASN A CA 1
ATOM 2119 C C . ASN A 1 255 ? 12.603 -19.841 -23.435 1.00 84.94 255 ASN A C 1
ATOM 2121 O O . ASN A 1 255 ? 12.499 -20.705 -22.549 1.00 84.94 255 ASN A O 1
ATOM 2125 N N . ILE A 1 256 ? 12.622 -18.529 -23.177 1.00 84.44 256 ILE A N 1
ATOM 2126 C CA . ILE A 1 256 ? 12.509 -17.974 -21.829 1.00 84.44 256 ILE A CA 1
ATOM 2127 C C . ILE A 1 256 ? 11.073 -18.148 -21.348 1.00 84.44 256 ILE A C 1
ATOM 2129 O O . ILE A 1 256 ? 10.106 -17.733 -21.984 1.00 84.44 256 ILE A O 1
ATOM 2133 N N . THR A 1 257 ? 10.940 -18.756 -20.175 1.00 83.00 257 THR A N 1
ATOM 2134 C CA . THR A 1 257 ? 9.670 -18.853 -19.457 1.00 83.00 257 THR A CA 1
ATOM 2135 C C . THR A 1 257 ? 9.764 -18.040 -18.176 1.00 83.00 257 THR A C 1
ATOM 2137 O O . THR A 1 257 ? 10.856 -17.863 -17.631 1.00 83.00 257 THR A O 1
ATOM 2140 N N . VAL A 1 258 ? 8.620 -17.584 -17.659 1.00 75.25 258 VAL A N 1
ATOM 2141 C CA . VAL A 1 258 ? 8.556 -16.871 -16.370 1.00 75.25 258 VAL A CA 1
ATOM 2142 C C . VAL A 1 258 ? 9.218 -17.693 -15.258 1.00 75.25 258 VAL A C 1
ATOM 2144 O O . VAL A 1 258 ? 9.947 -17.142 -14.444 1.00 75.25 258 VAL A O 1
ATOM 2147 N N . THR A 1 259 ? 9.048 -19.020 -15.273 1.00 77.69 259 THR A N 1
ATOM 2148 C CA . THR A 1 259 ? 9.650 -19.944 -14.301 1.00 77.69 259 THR A CA 1
ATOM 2149 C C . THR A 1 259 ? 11.174 -19.999 -14.394 1.00 77.69 259 THR A C 1
ATOM 2151 O O . THR A 1 259 ? 11.833 -19.984 -13.366 1.00 77.69 259 THR A O 1
ATOM 2154 N N . LYS A 1 260 ? 11.763 -20.017 -15.596 1.00 85.25 260 LYS A N 1
ATOM 2155 C CA . LYS A 1 260 ? 13.233 -19.981 -15.728 1.00 85.25 260 LYS A CA 1
ATOM 2156 C C . LYS A 1 260 ? 13.805 -18.657 -15.246 1.00 85.25 260 LYS A C 1
ATOM 2158 O O . LYS A 1 260 ? 14.790 -18.646 -14.517 1.00 85.25 260 LYS A O 1
ATOM 2163 N N . MET A 1 261 ? 13.152 -17.550 -15.598 1.00 83.94 261 MET A N 1
ATOM 2164 C CA . MET A 1 261 ? 13.541 -16.237 -15.091 1.00 83.94 261 MET A CA 1
ATOM 2165 C C . MET A 1 261 ? 13.420 -16.165 -13.568 1.00 83.94 261 MET A C 1
ATOM 2167 O O . MET A 1 261 ? 14.319 -15.634 -12.926 1.00 83.94 261 MET A O 1
ATOM 2171 N N . ALA A 1 262 ? 12.390 -16.791 -12.988 1.00 79.88 262 ALA A N 1
ATOM 2172 C CA . ALA A 1 262 ? 12.266 -16.993 -11.545 1.00 79.88 262 ALA A CA 1
ATOM 2173 C C . ALA A 1 262 ? 13.495 -17.651 -10.940 1.00 79.88 262 ALA A C 1
ATOM 2175 O O . ALA A 1 262 ? 14.064 -17.125 -9.990 1.00 79.88 262 ALA A O 1
ATOM 2176 N N . THR A 1 263 ? 13.893 -18.795 -11.499 1.00 86.38 263 THR A N 1
ATOM 2177 C CA . THR A 1 263 ? 14.990 -19.609 -10.981 1.00 86.38 263 THR A CA 1
ATOM 2178 C C . THR A 1 263 ? 16.302 -18.840 -11.007 1.00 86.38 263 THR A C 1
ATOM 2180 O O . THR A 1 263 ? 16.972 -18.771 -9.983 1.00 86.38 263 THR A O 1
ATOM 2183 N N . VAL A 1 264 ? 16.609 -18.177 -12.124 1.00 87.75 264 VAL A N 1
ATOM 2184 C CA . VAL A 1 264 ? 17.817 -17.349 -12.266 1.00 87.75 264 VAL A CA 1
ATOM 2185 C C . VAL A 1 264 ? 17.813 -16.202 -11.258 1.00 87.75 264 VAL A C 1
ATOM 2187 O O . VAL A 1 264 ? 18.801 -15.953 -10.571 1.00 87.75 264 VAL A O 1
ATOM 2190 N N . CYS A 1 265 ? 16.679 -15.516 -11.106 1.00 83.25 265 CYS A N 1
ATOM 2191 C CA . CYS A 1 265 ? 16.561 -14.444 -10.122 1.00 83.25 265 CYS A CA 1
ATOM 2192 C C . CYS A 1 265 ? 16.756 -14.979 -8.698 1.00 83.25 265 CYS A C 1
ATOM 2194 O O . CYS A 1 265 ? 17.517 -14.399 -7.925 1.00 83.25 265 CYS A O 1
ATOM 2196 N N . GLN A 1 266 ? 16.154 -16.123 -8.375 1.00 82.44 266 GLN A N 1
ATOM 2197 C CA . GLN A 1 266 ? 16.299 -16.782 -7.082 1.00 82.44 266 GLN A CA 1
ATOM 2198 C C . GLN A 1 266 ? 17.755 -17.188 -6.800 1.00 82.44 266 GLN A C 1
ATOM 2200 O O . GLN A 1 266 ? 18.228 -16.976 -5.683 1.00 82.44 266 GLN A O 1
ATOM 2205 N N . GLN A 1 267 ? 18.482 -17.705 -7.797 1.00 85.12 267 GLN A N 1
ATOM 2206 C CA . GLN A 1 267 ? 19.910 -18.045 -7.695 1.00 85.12 267 GLN A CA 1
ATOM 2207 C C . GLN A 1 267 ? 20.776 -16.817 -7.389 1.00 85.12 267 GLN A C 1
ATOM 2209 O O . GLN A 1 267 ? 21.701 -16.891 -6.584 1.00 85.12 267 GLN A O 1
ATOM 2214 N N . LEU A 1 268 ? 20.412 -15.653 -7.930 1.00 79.25 268 LEU A N 1
ATOM 2215 C CA . LEU A 1 268 ? 21.066 -14.376 -7.628 1.00 79.25 268 LEU A CA 1
ATOM 2216 C C . LEU A 1 268 ? 20.661 -13.786 -6.265 1.00 79.25 268 LEU A C 1
ATOM 2218 O O . LEU A 1 268 ? 21.068 -12.668 -5.926 1.00 79.25 268 LEU A O 1
ATOM 2222 N N . GLY A 1 269 ? 19.838 -14.494 -5.486 1.00 75.25 269 GLY A N 1
ATOM 2223 C CA . GLY A 1 269 ? 19.252 -13.994 -4.243 1.00 75.25 269 GLY A CA 1
ATOM 2224 C C . GLY A 1 269 ? 18.186 -12.916 -4.465 1.00 75.25 269 GLY A C 1
ATOM 2225 O O . GLY A 1 269 ? 17.778 -12.240 -3.520 1.00 75.25 269 GLY A O 1
ATOM 2226 N N . ILE A 1 270 ? 17.730 -12.732 -5.705 1.00 73.94 270 ILE A N 1
ATOM 2227 C CA . ILE A 1 270 ? 16.608 -11.865 -6.052 1.00 73.94 270 ILE A CA 1
ATOM 2228 C C . ILE A 1 270 ? 15.345 -12.709 -5.902 1.00 73.94 270 ILE A C 1
ATOM 2230 O O . ILE A 1 270 ? 14.888 -13.374 -6.830 1.00 73.94 270 ILE A O 1
ATOM 2234 N N . ASN A 1 271 ? 14.784 -12.695 -4.695 1.00 66.94 271 ASN A N 1
ATOM 2235 C CA . ASN A 1 271 ? 13.533 -13.381 -4.406 1.00 66.94 271 ASN A CA 1
ATOM 2236 C C . ASN A 1 271 ? 12.369 -12.569 -4.998 1.00 66.94 271 ASN A C 1
ATOM 2238 O O . ASN A 1 271 ? 11.678 -11.828 -4.300 1.00 66.94 271 ASN A O 1
ATOM 2242 N N . ILE A 1 272 ? 12.216 -12.621 -6.322 1.00 65.81 272 ILE A N 1
ATOM 2243 C CA . ILE A 1 272 ? 11.059 -12.041 -6.997 1.00 65.81 272 ILE A CA 1
ATOM 2244 C C . ILE A 1 272 ? 9.897 -12.950 -6.642 1.00 65.81 272 ILE A C 1
ATOM 2246 O O . ILE A 1 272 ? 9.875 -14.113 -7.045 1.00 65.81 272 ILE A O 1
ATOM 2250 N N . CYS A 1 273 ? 8.954 -12.428 -5.864 1.00 60.91 273 CYS A N 1
ATOM 2251 C CA . CYS A 1 273 ? 7.715 -13.123 -5.553 1.00 60.91 273 CYS A CA 1
ATOM 2252 C C . CYS A 1 273 ? 6.896 -13.229 -6.852 1.00 60.91 273 CYS A C 1
ATOM 2254 O O . CYS A 1 273 ? 6.029 -12.409 -7.145 1.00 60.91 273 CYS A O 1
ATOM 2256 N N . LEU A 1 274 ? 7.230 -14.208 -7.695 1.00 56.72 274 LEU A N 1
ATOM 2257 C CA . LEU A 1 274 ? 6.617 -14.408 -9.011 1.00 56.72 274 LEU A CA 1
ATOM 2258 C C . LEU A 1 274 ? 5.227 -15.031 -8.931 1.00 56.72 274 LEU A C 1
ATOM 2260 O O . LEU A 1 274 ? 4.586 -15.234 -9.961 1.00 56.72 274 LEU A O 1
ATOM 2264 N N . ASP A 1 275 ? 4.737 -15.273 -7.717 1.00 59.44 275 ASP A N 1
ATOM 2265 C CA . ASP A 1 275 ? 3.429 -15.866 -7.481 1.00 59.44 275 ASP A CA 1
ATOM 2266 C C . ASP A 1 275 ? 2.289 -15.004 -8.040 1.00 59.44 275 ASP A C 1
ATOM 2268 O O . ASP A 1 275 ? 1.240 -15.556 -8.377 1.00 59.44 275 ASP A O 1
ATOM 2272 N N . LYS A 1 276 ? 2.507 -13.688 -8.220 1.00 74.38 276 LYS A N 1
ATOM 2273 C CA . LYS A 1 276 ? 1.836 -12.830 -9.217 1.00 74.38 276 LYS A CA 1
ATOM 2274 C C . LYS A 1 276 ? 2.361 -11.388 -9.153 1.00 74.38 276 LYS A C 1
ATOM 2276 O O . LYS A 1 276 ? 2.480 -10.844 -8.055 1.00 74.38 276 LYS A O 1
ATOM 2281 N N . PRO A 1 277 ? 2.573 -10.716 -10.303 1.00 76.31 277 PRO A N 1
ATOM 2282 C CA . PRO A 1 277 ? 2.770 -9.269 -10.311 1.00 76.31 277 PRO A CA 1
ATOM 2283 C C . PRO A 1 277 ? 1.554 -8.576 -9.688 1.00 76.31 277 PRO A C 1
ATOM 2285 O O . PRO A 1 277 ? 0.439 -9.096 -9.763 1.00 76.31 277 PRO A O 1
ATOM 2288 N N . MET A 1 278 ? 1.753 -7.379 -9.129 1.00 89.19 278 MET A N 1
ATOM 2289 C CA . MET A 1 278 ? 0.647 -6.616 -8.547 1.00 89.19 278 MET A CA 1
ATOM 2290 C C . MET A 1 278 ? -0.474 -6.423 -9.581 1.00 89.19 278 MET A C 1
ATOM 2292 O O . MET A 1 278 ? -0.219 -6.092 -10.751 1.00 89.19 278 MET A O 1
ATOM 2296 N N . SER A 1 279 ? -1.709 -6.651 -9.145 1.00 88.75 279 SER A N 1
ATOM 2297 C CA . SER A 1 279 ? -2.919 -6.515 -9.938 1.00 88.75 279 SER A CA 1
ATOM 2298 C C . SER A 1 279 ? -3.021 -5.121 -10.555 1.00 88.75 279 SER A C 1
ATOM 2300 O O . SER A 1 279 ? -2.597 -4.109 -9.992 1.00 88.75 279 SER A O 1
ATOM 2302 N N . GLY A 1 280 ? -3.635 -5.044 -11.738 1.00 87.12 280 GLY A N 1
ATOM 2303 C CA . GLY A 1 280 ? -3.868 -3.761 -12.407 1.00 87.12 280 GLY A CA 1
ATOM 2304 C C . GLY A 1 280 ? -4.793 -2.823 -11.623 1.00 87.12 280 GLY A C 1
ATOM 2305 O O . GLY A 1 280 ? -4.860 -1.641 -11.938 1.00 87.12 280 GLY A O 1
ATOM 2306 N N . GLN A 1 281 ? -5.528 -3.335 -10.635 1.00 88.69 281 GLN A N 1
ATOM 2307 C CA . GLN A 1 281 ? -6.341 -2.534 -9.725 1.00 88.69 281 GLN A CA 1
ATOM 2308 C C . GLN A 1 281 ? -5.437 -1.791 -8.737 1.00 88.69 281 GLN A C 1
ATOM 2310 O O . GLN A 1 281 ? -5.338 -0.574 -8.833 1.00 88.69 281 GLN A O 1
ATOM 2315 N N . HIS A 1 282 ? -4.664 -2.504 -7.911 1.00 92.44 282 HIS A N 1
ATOM 2316 C CA . HIS A 1 282 ? -3.728 -1.882 -6.965 1.00 92.44 282 HIS A CA 1
ATOM 2317 C C . HIS A 1 282 ? -2.713 -0.953 -7.646 1.00 92.44 282 HIS A C 1
ATOM 2319 O O . HIS A 1 282 ? -2.469 0.143 -7.149 1.00 92.44 282 HIS A O 1
ATOM 2325 N N . LYS A 1 283 ? -2.199 -1.323 -8.831 1.00 92.38 283 LYS A N 1
ATOM 2326 C CA . LYS A 1 283 ? -1.330 -0.440 -9.631 1.00 92.38 283 LYS A CA 1
ATOM 2327 C C . LYS A 1 283 ? -2.006 0.890 -9.964 1.00 92.38 283 LYS A C 1
ATOM 2329 O O . LYS A 1 283 ? -1.440 1.938 -9.700 1.00 92.38 283 LYS A O 1
ATOM 2334 N N . ARG A 1 284 ? -3.245 0.856 -10.472 1.00 92.38 284 ARG A N 1
ATOM 2335 C CA . ARG A 1 284 ? -4.003 2.077 -10.796 1.00 92.38 284 ARG A CA 1
ATOM 2336 C C . ARG A 1 284 ? -4.236 2.955 -9.571 1.00 92.38 284 ARG A C 1
ATOM 2338 O O . ARG A 1 284 ? -4.228 4.173 -9.705 1.00 92.38 284 ARG A O 1
ATOM 2345 N N . VAL A 1 285 ? -4.451 2.358 -8.401 1.00 94.75 285 VAL A N 1
ATOM 2346 C CA . VAL A 1 285 ? -4.652 3.103 -7.151 1.00 94.75 285 VAL A CA 1
ATOM 2347 C C . VAL A 1 285 ? -3.361 3.736 -6.652 1.00 94.75 285 VAL A C 1
ATOM 2349 O O . VAL A 1 285 ? -3.383 4.903 -6.261 1.00 94.75 285 VAL A O 1
ATOM 2352 N N . LEU A 1 286 ? -2.249 2.994 -6.701 1.00 95.62 286 LEU A N 1
ATOM 2353 C CA . LEU A 1 286 ? -0.923 3.539 -6.423 1.00 95.62 286 LEU A CA 1
ATOM 2354 C C . LEU A 1 286 ? -0.620 4.703 -7.359 1.00 95.62 286 LEU A C 1
ATOM 2356 O O . LEU A 1 286 ? -0.300 5.779 -6.876 1.00 95.62 286 LEU A O 1
ATOM 2360 N N . ASP A 1 287 ? -0.794 4.519 -8.670 1.00 94.38 287 ASP A N 1
ATOM 2361 C CA . ASP A 1 287 ? -0.520 5.548 -9.676 1.00 94.38 287 ASP A CA 1
ATOM 2362 C C . ASP A 1 287 ? -1.393 6.792 -9.464 1.00 94.38 287 ASP A C 1
ATOM 2364 O O . ASP A 1 287 ? -0.898 7.915 -9.504 1.00 94.38 287 ASP A O 1
ATOM 2368 N N . LYS A 1 288 ? -2.690 6.602 -9.181 1.00 96.31 288 LYS A N 1
ATOM 2369 C CA . LYS A 1 288 ? -3.639 7.698 -8.933 1.00 96.31 288 LYS A CA 1
ATOM 2370 C C . LYS A 1 288 ? -3.258 8.538 -7.712 1.00 96.31 288 LYS A C 1
ATOM 2372 O O . LYS A 1 288 ? -3.466 9.746 -7.734 1.00 96.31 288 LYS A O 1
ATOM 2377 N N . ASN A 1 289 ? -2.749 7.909 -6.654 1.00 96.62 289 ASN A N 1
ATOM 2378 C CA . ASN A 1 289 ? -2.418 8.580 -5.394 1.00 96.62 289 ASN A CA 1
ATOM 2379 C C . ASN A 1 289 ? -0.910 8.842 -5.227 1.00 96.62 289 ASN A C 1
ATOM 2381 O O . ASN A 1 289 ? -0.487 9.307 -4.171 1.00 96.62 289 ASN A O 1
ATOM 2385 N N . ARG A 1 290 ? -0.093 8.559 -6.250 1.00 96.62 290 ARG A N 1
ATOM 2386 C CA . ARG A 1 290 ? 1.371 8.495 -6.145 1.00 96.62 290 ARG A CA 1
ATOM 2387 C C . ARG A 1 290 ? 1.995 9.775 -5.597 1.00 96.62 290 ARG A C 1
ATOM 2389 O O . ARG A 1 290 ? 2.758 9.701 -4.643 1.00 96.62 290 ARG A O 1
ATOM 2396 N N . GLU A 1 291 ? 1.657 10.933 -6.165 1.00 96.50 291 GLU A N 1
ATOM 2397 C CA . GLU A 1 291 ? 2.227 12.227 -5.751 1.00 96.50 291 GLU A CA 1
ATOM 2398 C C . GLU A 1 291 ? 1.958 12.529 -4.275 1.00 96.50 291 GLU A C 1
ATOM 2400 O O . GLU A 1 291 ? 2.862 12.916 -3.536 1.00 96.50 291 GLU A O 1
ATOM 2405 N N . ARG A 1 292 ? 0.724 12.282 -3.828 1.00 95.62 292 ARG A N 1
ATOM 2406 C CA . ARG A 1 292 ? 0.320 12.513 -2.442 1.00 95.62 292 ARG A CA 1
ATOM 2407 C C . ARG A 1 292 ? 1.029 11.564 -1.483 1.00 95.62 292 ARG A C 1
ATOM 2409 O O . ARG A 1 292 ? 1.571 12.000 -0.476 1.00 95.62 292 ARG A O 1
ATOM 2416 N N . VAL A 1 293 ? 1.095 10.279 -1.832 1.00 97.12 293 VAL A N 1
ATOM 2417 C CA . VAL A 1 293 ? 1.802 9.268 -1.034 1.00 97.12 293 VAL A CA 1
ATOM 2418 C C . VAL A 1 293 ? 3.293 9.612 -0.929 1.00 97.12 293 VAL A C 1
ATOM 2420 O O . VAL A 1 293 ? 3.851 9.528 0.155 1.00 97.12 293 VAL A O 1
ATOM 2423 N N . ILE A 1 294 ? 3.939 10.070 -2.008 1.00 97.50 294 ILE A N 1
ATOM 2424 C CA . ILE A 1 294 ? 5.350 10.504 -1.976 1.00 97.50 294 ILE A CA 1
ATOM 2425 C C . ILE A 1 294 ? 5.564 11.687 -1.020 1.00 97.50 294 ILE A C 1
ATOM 2427 O O . ILE A 1 294 ? 6.591 11.751 -0.341 1.00 97.50 294 ILE A O 1
ATOM 2431 N N . HIS A 1 295 ? 4.621 12.629 -0.981 1.00 96.19 295 HIS A N 1
ATOM 2432 C CA . HIS A 1 295 ? 4.740 13.825 -0.155 1.00 96.19 295 HIS A CA 1
ATOM 2433 C C . HIS A 1 295 ? 4.471 13.545 1.329 1.00 96.19 295 HIS A C 1
ATOM 2435 O O . HIS A 1 295 ? 5.213 14.035 2.182 1.00 96.19 295 HIS A O 1
ATOM 2441 N N . ASP A 1 296 ? 3.446 12.746 1.626 1.00 95.62 296 ASP A N 1
ATOM 2442 C CA . ASP A 1 296 ? 2.901 12.616 2.979 1.00 95.62 296 ASP A CA 1
ATOM 2443 C C . ASP A 1 296 ? 3.465 11.404 3.744 1.00 95.62 296 ASP A C 1
ATOM 2445 O O . ASP A 1 296 ? 3.427 11.390 4.974 1.00 95.62 296 ASP A O 1
ATOM 2449 N N . VAL A 1 297 ? 4.023 10.398 3.053 1.00 97.12 297 VAL A N 1
ATOM 2450 C CA . VAL A 1 297 ? 4.525 9.177 3.707 1.00 97.12 297 VAL A CA 1
ATOM 2451 C C . VAL A 1 297 ? 5.871 9.380 4.407 1.00 97.12 297 VAL A C 1
ATOM 2453 O O . VAL A 1 297 ? 6.787 10.021 3.889 1.00 97.12 297 VAL A O 1
ATOM 2456 N N . TYR A 1 298 ? 6.017 8.724 5.559 1.00 97.12 298 TYR A N 1
ATOM 2457 C CA . TYR A 1 298 ? 7.282 8.419 6.232 1.00 97.12 298 TYR A CA 1
ATOM 2458 C C . TYR A 1 298 ? 7.754 7.005 5.836 1.00 97.12 298 TYR A C 1
ATOM 2460 O O . TYR A 1 298 ? 7.335 6.010 6.450 1.00 97.12 298 TYR A O 1
ATOM 2468 N N . PRO A 1 299 ? 8.573 6.873 4.773 1.00 96.88 299 PRO A N 1
ATOM 2469 C CA . PRO A 1 299 ? 8.890 5.588 4.161 1.00 96.88 299 PRO A CA 1
ATOM 2470 C C . PRO A 1 299 ? 9.763 4.698 5.044 1.00 96.88 299 PRO A C 1
ATOM 2472 O O . PRO A 1 299 ? 9.682 3.481 4.919 1.00 96.88 299 PRO A O 1
ATOM 2475 N N . GLU A 1 300 ? 10.559 5.254 5.958 1.00 97.12 300 GLU A N 1
ATOM 2476 C CA . GLU A 1 300 ? 11.396 4.498 6.893 1.00 97.12 300 GLU A CA 1
ATOM 2477 C C . GLU A 1 300 ? 10.531 3.658 7.840 1.00 97.12 300 GLU A C 1
ATOM 2479 O O . GLU A 1 300 ? 10.788 2.470 8.044 1.00 97.12 300 GLU A O 1
ATOM 2484 N N . LEU A 1 301 ? 9.470 4.261 8.388 1.00 96.06 301 LEU A N 1
ATOM 2485 C CA . LEU A 1 301 ? 8.528 3.588 9.283 1.00 96.06 301 LEU A CA 1
ATOM 2486 C C . LEU A 1 301 ? 7.759 2.498 8.535 1.00 96.06 301 LEU A C 1
ATOM 2488 O O . LEU A 1 301 ? 7.678 1.358 9.006 1.00 96.06 301 LEU A O 1
ATOM 2492 N N . ALA A 1 302 ? 7.255 2.831 7.343 1.00 96.94 302 ALA A N 1
ATOM 2493 C CA . ALA A 1 302 ? 6.529 1.891 6.501 1.00 96.94 302 ALA A CA 1
ATOM 2494 C C . ALA A 1 302 ? 7.419 0.705 6.089 1.00 96.94 302 ALA A C 1
ATOM 2496 O O . ALA A 1 302 ? 7.029 -0.448 6.272 1.00 96.94 302 ALA A O 1
ATOM 2497 N N . LEU A 1 303 ? 8.643 0.966 5.616 1.00 96.88 303 LEU A N 1
ATOM 2498 C CA . LEU A 1 303 ? 9.606 -0.061 5.216 1.00 96.88 303 LEU A CA 1
ATOM 2499 C C . LEU A 1 303 ? 9.997 -0.962 6.394 1.00 96.88 303 LEU A C 1
ATOM 2501 O O . LEU A 1 303 ? 9.970 -2.184 6.258 1.00 96.88 303 LEU A O 1
ATOM 2505 N N . ASN A 1 304 ? 10.307 -0.393 7.562 1.00 95.88 304 ASN A N 1
ATOM 2506 C CA . ASN A 1 304 ? 10.647 -1.167 8.760 1.00 95.88 304 ASN A CA 1
ATOM 2507 C C . ASN A 1 304 ? 9.505 -2.089 9.198 1.00 95.88 304 ASN A C 1
ATOM 2509 O O . ASN A 1 304 ? 9.747 -3.213 9.640 1.00 95.88 304 ASN A O 1
ATOM 2513 N N . HIS A 1 305 ? 8.259 -1.634 9.066 1.00 94.00 305 HIS A N 1
ATOM 2514 C CA . HIS A 1 305 ? 7.095 -2.471 9.324 1.00 94.00 305 HIS A CA 1
ATOM 2515 C C . HIS A 1 305 ? 6.926 -3.549 8.244 1.00 94.00 305 HIS A C 1
ATOM 2517 O O . HIS A 1 305 ? 6.714 -4.713 8.576 1.00 94.00 305 HIS A O 1
ATOM 2523 N N . MET A 1 306 ? 7.082 -3.204 6.963 1.00 94.81 306 MET A N 1
ATOM 2524 C CA . MET A 1 306 ? 7.010 -4.160 5.854 1.00 94.81 306 MET A CA 1
ATOM 2525 C C . MET A 1 306 ? 8.040 -5.286 5.982 1.00 94.81 306 MET A C 1
ATOM 2527 O O . MET A 1 306 ? 7.691 -6.441 5.756 1.00 94.81 306 MET A O 1
ATOM 2531 N N . LEU A 1 307 ? 9.271 -4.980 6.401 1.00 93.38 307 LEU A N 1
ATOM 2532 C CA . LEU A 1 307 ? 10.346 -5.961 6.598 1.00 93.38 307 LEU A CA 1
ATOM 2533 C C . LEU A 1 307 ? 10.018 -7.037 7.645 1.00 93.38 307 LEU A C 1
ATOM 2535 O O . LEU A 1 307 ? 10.644 -8.094 7.636 1.00 93.38 307 LEU A O 1
ATOM 2539 N N . LYS A 1 308 ? 9.042 -6.798 8.531 1.00 91.06 308 LYS A N 1
ATOM 2540 C CA . LYS A 1 308 ? 8.570 -7.805 9.495 1.00 91.06 308 LYS A CA 1
ATOM 2541 C C . LYS A 1 308 ? 7.700 -8.880 8.839 1.00 91.06 308 LYS A C 1
ATOM 2543 O O . LYS A 1 308 ? 7.696 -10.009 9.308 1.00 91.06 308 LYS A O 1
ATOM 2548 N N . TYR A 1 309 ? 6.981 -8.541 7.766 1.00 86.06 309 TYR A N 1
ATOM 2549 C CA . TYR A 1 309 ? 5.953 -9.407 7.162 1.00 86.06 309 TYR A CA 1
ATOM 2550 C C . TYR A 1 309 ? 6.239 -9.802 5.715 1.00 86.06 309 TYR A C 1
ATOM 2552 O O . TYR A 1 309 ? 5.585 -10.695 5.173 1.00 86.06 309 TYR A O 1
ATOM 2560 N N . LEU A 1 310 ? 7.188 -9.127 5.072 1.00 87.06 310 LEU A N 1
ATOM 2561 C CA . LEU A 1 310 ? 7.627 -9.394 3.713 1.00 87.06 310 LEU A CA 1
ATOM 2562 C C . LEU A 1 310 ? 9.114 -9.712 3.704 1.00 87.06 310 LEU A C 1
ATOM 2564 O O . LEU A 1 310 ? 9.933 -8.993 4.275 1.00 87.06 310 LEU A O 1
ATOM 2568 N N . SER A 1 311 ? 9.467 -10.747 2.949 1.00 86.62 311 SER A N 1
ATOM 2569 C CA . SER A 1 311 ? 10.853 -11.012 2.585 1.00 86.62 311 SER A CA 1
ATOM 2570 C C . SER A 1 311 ? 11.257 -10.065 1.452 1.00 86.62 311 SER A C 1
ATOM 2572 O O . SER A 1 311 ? 11.143 -10.401 0.276 1.00 86.62 311 SER A O 1
ATOM 2574 N N . ILE A 1 312 ? 11.671 -8.845 1.803 1.00 87.25 312 ILE A N 1
ATOM 2575 C CA . ILE A 1 312 ? 12.227 -7.887 0.838 1.00 87.25 312 ILE A CA 1
ATOM 2576 C C . ILE A 1 312 ? 13.719 -8.213 0.652 1.00 87.25 312 ILE A C 1
ATOM 2578 O O . ILE A 1 312 ? 14.462 -8.193 1.639 1.00 87.25 312 ILE A O 1
ATOM 2582 N N . PRO A 1 313 ? 14.187 -8.499 -0.579 1.00 83.38 313 PRO A N 1
ATOM 2583 C CA . PRO A 1 313 ? 15.602 -8.729 -0.856 1.00 83.38 313 PRO A CA 1
ATOM 2584 C C . PRO A 1 313 ? 16.487 -7.582 -0.354 1.00 83.38 313 PRO A C 1
ATOM 2586 O O . PRO A 1 313 ? 16.128 -6.409 -0.473 1.00 83.38 313 PRO A O 1
ATOM 2589 N N . ALA A 1 314 ? 17.676 -7.910 0.160 1.00 85.06 314 ALA A N 1
ATOM 2590 C CA . ALA A 1 314 ? 18.604 -6.916 0.703 1.00 85.06 314 ALA A CA 1
ATOM 2591 C C . ALA A 1 314 ? 18.965 -5.822 -0.317 1.00 85.06 314 ALA A C 1
ATOM 2593 O O . ALA A 1 314 ? 19.046 -4.659 0.061 1.00 85.06 314 ALA A O 1
ATOM 2594 N N . SER A 1 315 ? 19.085 -6.180 -1.600 1.00 79.19 315 SER A N 1
ATOM 2595 C CA . SER A 1 315 ? 19.342 -5.235 -2.692 1.00 79.19 315 SER A CA 1
ATOM 2596 C C . SER A 1 315 ? 18.209 -4.227 -2.895 1.00 79.19 315 SER A C 1
ATOM 2598 O O . SER A 1 315 ? 18.473 -3.058 -3.148 1.00 79.19 315 SER A O 1
ATOM 2600 N N . LEU A 1 316 ? 16.946 -4.648 -2.754 1.00 84.31 316 LEU A N 1
ATOM 2601 C CA . LEU A 1 316 ? 15.805 -3.733 -2.831 1.00 84.31 316 LEU A CA 1
ATOM 2602 C C . LEU A 1 316 ? 15.738 -2.811 -1.628 1.00 84.31 316 LEU A C 1
ATOM 2604 O O . LEU A 1 316 ? 15.450 -1.626 -1.765 1.00 84.31 316 LEU A O 1
ATOM 2608 N N . ARG A 1 317 ? 16.010 -3.362 -0.447 1.00 92.69 317 ARG A N 1
ATOM 2609 C CA . ARG A 1 317 ? 16.090 -2.564 0.768 1.00 92.69 317 ARG A CA 1
ATOM 2610 C C . ARG A 1 317 ? 17.170 -1.493 0.624 1.00 92.69 317 ARG A C 1
ATOM 2612 O O . ARG A 1 317 ? 16.874 -0.334 0.865 1.00 92.69 317 ARG A O 1
ATOM 2619 N N . GLU A 1 318 ? 18.364 -1.868 0.168 1.00 89.94 318 GLU A N 1
ATOM 2620 C CA . GLU A 1 318 ? 19.471 -0.939 -0.083 1.00 89.94 318 GLU A CA 1
ATOM 2621 C C . GLU A 1 318 ? 19.126 0.093 -1.163 1.00 89.94 318 GLU A C 1
ATOM 2623 O O . GLU A 1 318 ? 19.404 1.275 -0.992 1.00 89.94 318 GLU A O 1
ATOM 2628 N N . TYR A 1 319 ? 18.448 -0.311 -2.240 1.00 87.81 319 TYR A N 1
ATOM 2629 C CA . TYR A 1 319 ? 17.952 0.622 -3.251 1.00 87.81 319 TYR A CA 1
ATOM 2630 C C . TYR A 1 319 ? 17.052 1.701 -2.633 1.00 87.81 319 TYR A C 1
ATOM 2632 O O . TYR A 1 319 ? 17.298 2.892 -2.841 1.00 87.81 319 TYR A O 1
ATOM 2640 N N . VAL A 1 320 ? 16.074 1.307 -1.811 1.00 94.19 320 VAL A N 1
ATOM 2641 C CA . VAL A 1 320 ? 15.181 2.248 -1.120 1.00 94.19 320 VAL A CA 1
ATOM 2642 C C . VAL A 1 320 ? 15.961 3.115 -0.123 1.00 94.19 320 VAL A C 1
ATOM 2644 O O . VAL A 1 320 ? 15.817 4.333 -0.153 1.00 94.19 320 VAL A O 1
ATOM 2647 N N . THR A 1 321 ? 16.846 2.530 0.692 1.00 96.19 321 THR A N 1
ATOM 2648 C CA . THR A 1 321 ? 17.579 3.237 1.763 1.00 96.19 321 THR A CA 1
ATOM 2649 C C . THR A 1 321 ? 18.855 3.953 1.311 1.00 96.19 321 THR A C 1
ATOM 2651 O O . THR A 1 321 ? 19.512 4.585 2.129 1.00 96.19 321 THR A O 1
ATOM 2654 N N . SER A 1 322 ? 19.255 3.867 0.039 1.00 92.69 322 SER A N 1
ATOM 2655 C CA . SER A 1 322 ? 20.490 4.505 -0.467 1.00 92.69 322 SER A CA 1
ATOM 2656 C C . SER A 1 322 ? 20.379 6.023 -0.646 1.00 92.69 322 SER A C 1
ATOM 2658 O O . SER A 1 322 ? 21.290 6.662 -1.167 1.00 92.69 322 SER A O 1
ATOM 2660 N N . THR A 1 323 ? 19.257 6.619 -0.252 1.00 93.06 323 THR A N 1
ATOM 2661 C CA . THR A 1 323 ? 19.043 8.063 -0.253 1.00 93.06 323 THR A CA 1
ATOM 2662 C C . THR A 1 323 ? 18.533 8.505 1.110 1.00 93.06 323 THR A C 1
ATOM 2664 O O . THR A 1 323 ? 17.696 7.839 1.706 1.00 93.06 323 THR A O 1
ATOM 2667 N N . GLU A 1 324 ? 19.021 9.648 1.585 1.00 93.94 324 GLU A N 1
ATOM 2668 C CA . GLU A 1 324 ? 18.564 10.264 2.839 1.00 93.94 324 GLU A CA 1
ATOM 2669 C C . GLU A 1 324 ? 17.322 11.145 2.632 1.00 93.94 324 GLU A C 1
ATOM 2671 O O . GLU A 1 324 ? 16.694 11.605 3.582 1.00 93.94 324 GLU A O 1
ATOM 2676 N N . LYS A 1 325 ? 16.955 11.426 1.375 1.00 96.69 325 LYS A N 1
ATOM 2677 C CA . LYS A 1 325 ? 15.830 12.307 1.064 1.00 96.69 325 LYS A CA 1
ATOM 2678 C C . LYS A 1 325 ? 14.517 11.534 1.145 1.00 96.69 325 LYS A C 1
ATOM 2680 O O . LYS A 1 325 ? 14.241 10.714 0.270 1.00 96.69 325 LYS A O 1
ATOM 2685 N N . ARG A 1 326 ? 13.671 11.884 2.123 1.00 96.81 326 ARG A N 1
ATOM 2686 C CA . ARG A 1 326 ? 12.358 11.257 2.383 1.00 96.81 326 ARG A CA 1
ATOM 2687 C C . ARG A 1 326 ? 11.535 11.006 1.117 1.00 96.81 326 ARG A C 1
ATOM 2689 O O . ARG A 1 326 ? 11.097 9.890 0.879 1.00 96.81 326 ARG A O 1
ATOM 2696 N N . TYR A 1 327 ? 11.351 12.027 0.280 1.00 97.06 327 TYR A N 1
ATOM 2697 C CA . TYR A 1 327 ? 10.521 11.918 -0.925 1.00 97.06 327 TYR A CA 1
ATOM 2698 C C . TYR A 1 327 ? 11.108 10.948 -1.966 1.00 97.06 327 TYR A C 1
ATOM 2700 O O . TYR A 1 327 ? 10.365 10.183 -2.572 1.00 97.06 327 TYR A O 1
ATOM 2708 N N . VAL A 1 328 ? 12.437 10.915 -2.132 1.00 95.19 328 VAL A N 1
ATOM 2709 C CA . VAL A 1 328 ? 13.109 9.968 -3.042 1.00 95.19 328 VAL A CA 1
ATOM 2710 C C . VAL A 1 328 ? 13.005 8.549 -2.487 1.00 95.19 328 VAL A C 1
ATOM 2712 O O . VAL A 1 328 ? 12.774 7.606 -3.236 1.00 95.19 328 VAL A O 1
ATOM 2715 N N . MET A 1 329 ? 13.137 8.382 -1.169 1.00 96.81 329 MET A N 1
ATOM 2716 C CA . MET A 1 329 ? 12.957 7.088 -0.516 1.00 96.81 329 MET A CA 1
ATOM 2717 C C . MET A 1 329 ? 11.513 6.584 -0.652 1.00 96.81 329 MET A C 1
ATOM 2719 O O . MET A 1 329 ? 11.307 5.410 -0.957 1.00 96.81 329 MET A O 1
ATOM 2723 N N . ALA A 1 330 ? 10.517 7.460 -0.488 1.00 97.31 330 ALA A N 1
ATOM 2724 C CA . ALA A 1 330 ? 9.108 7.134 -0.695 1.00 97.31 330 ALA A CA 1
ATOM 2725 C C . ALA A 1 330 ? 8.832 6.746 -2.151 1.00 97.31 330 ALA A C 1
ATOM 2727 O O . ALA A 1 330 ? 8.226 5.709 -2.399 1.00 97.31 330 ALA A O 1
ATOM 2728 N N . GLU A 1 331 ? 9.342 7.515 -3.113 1.00 95.56 331 GLU A N 1
ATOM 2729 C CA . GLU A 1 331 ? 9.226 7.203 -4.538 1.00 95.56 331 GLU A CA 1
ATOM 2730 C C . GLU A 1 331 ? 9.800 5.817 -4.866 1.00 95.56 331 GLU A C 1
ATOM 2732 O O . GLU A 1 331 ? 9.107 4.972 -5.436 1.00 95.56 331 GLU A O 1
ATOM 2737 N N . ARG A 1 332 ? 11.022 5.535 -4.400 1.00 93.88 332 ARG A N 1
ATOM 2738 C CA . ARG A 1 332 ? 11.674 4.231 -4.580 1.00 93.88 332 ARG A CA 1
ATOM 2739 C C . ARG A 1 332 ? 10.923 3.097 -3.897 1.00 93.88 332 ARG A C 1
ATOM 2741 O O . ARG A 1 332 ? 10.864 1.995 -4.437 1.00 93.88 332 ARG A O 1
ATOM 2748 N N . LEU A 1 333 ? 10.348 3.344 -2.719 1.00 96.62 333 LEU A N 1
ATOM 2749 C CA . LEU A 1 333 ? 9.506 2.367 -2.037 1.00 96.62 333 LEU A CA 1
ATOM 2750 C C . LEU A 1 333 ? 8.276 2.031 -2.889 1.00 96.62 333 LEU A C 1
ATOM 2752 O O . LEU A 1 333 ? 7.969 0.855 -3.067 1.00 96.62 333 LEU A O 1
ATOM 2756 N N . LEU A 1 334 ? 7.612 3.034 -3.470 1.00 96.19 334 LEU A N 1
ATOM 2757 C CA . LEU A 1 334 ? 6.470 2.816 -4.361 1.00 96.19 334 LEU A CA 1
ATOM 2758 C C . LEU A 1 334 ? 6.861 2.103 -5.658 1.00 96.19 334 LEU A C 1
ATOM 2760 O O . LEU A 1 334 ? 6.071 1.307 -6.160 1.00 96.19 334 LEU A O 1
ATOM 2764 N N . ASP A 1 335 ? 8.070 2.325 -6.172 1.00 91.56 335 ASP A N 1
ATOM 2765 C CA . ASP A 1 335 ? 8.568 1.662 -7.385 1.00 91.56 335 ASP A CA 1
ATOM 2766 C C . ASP A 1 335 ? 8.794 0.162 -7.212 1.00 91.56 335 ASP A C 1
ATOM 2768 O O . ASP A 1 335 ? 8.630 -0.606 -8.164 1.00 91.56 335 ASP A O 1
ATOM 2772 N N . ILE A 1 336 ? 9.125 -0.282 -5.997 1.00 91.88 336 ILE A N 1
ATOM 2773 C CA . ILE A 1 336 ? 9.357 -1.704 -5.730 1.00 91.88 336 ILE A CA 1
ATOM 2774 C C . ILE A 1 336 ? 8.058 -2.470 -5.436 1.00 91.88 336 ILE A C 1
ATOM 2776 O O . ILE A 1 336 ? 8.011 -3.680 -5.668 1.00 91.88 336 ILE A O 1
ATOM 2780 N N . LEU A 1 337 ? 6.982 -1.808 -4.981 1.00 93.50 337 LEU A N 1
ATOM 2781 C CA . LEU A 1 337 ? 5.721 -2.488 -4.633 1.00 93.50 337 LEU A CA 1
ATOM 2782 C C . LEU A 1 337 ? 5.133 -3.306 -5.798 1.00 93.50 337 LEU A C 1
ATOM 2784 O O . LEU A 1 337 ? 4.775 -4.465 -5.568 1.00 93.50 337 LEU A O 1
ATOM 2788 N N . PRO A 1 338 ? 5.041 -2.792 -7.046 1.00 90.69 338 PRO A N 1
ATOM 2789 C CA . PRO A 1 338 ? 4.484 -3.549 -8.166 1.00 90.69 338 PRO A CA 1
ATOM 2790 C C . PRO A 1 338 ? 5.206 -4.867 -8.449 1.00 90.69 338 PRO A C 1
ATOM 2792 O O . PRO A 1 338 ? 4.584 -5.807 -8.956 1.00 90.69 338 PRO A O 1
ATOM 2795 N N . VAL A 1 339 ? 6.500 -4.916 -8.120 1.00 83.19 339 VAL A N 1
ATOM 2796 C CA . VAL A 1 339 ? 7.376 -6.078 -8.298 1.00 83.19 339 VAL A CA 1
ATOM 2797 C C . VAL A 1 339 ? 7.189 -7.096 -7.187 1.00 83.19 339 VAL A C 1
ATOM 2799 O O . VAL A 1 339 ? 7.225 -8.296 -7.441 1.00 83.19 339 VAL A O 1
ATOM 2802 N N . LEU A 1 340 ? 6.952 -6.620 -5.968 1.00 86.06 340 LEU A N 1
ATOM 2803 C CA . LEU A 1 340 ? 6.715 -7.470 -4.806 1.00 86.06 340 LEU A CA 1
ATOM 2804 C C . LEU A 1 340 ? 5.291 -8.068 -4.777 1.00 86.06 340 LEU A C 1
ATOM 2806 O O . LEU A 1 340 ? 5.021 -8.968 -3.984 1.00 86.06 340 LEU A O 1
ATOM 2810 N N . GLY A 1 341 ? 4.390 -7.600 -5.647 1.00 89.00 341 GLY A N 1
ATOM 2811 C CA . GLY A 1 341 ? 3.068 -8.191 -5.867 1.00 89.00 341 GLY A CA 1
ATOM 2812 C C . GLY A 1 341 ? 1.944 -7.580 -5.023 1.00 89.00 341 GLY A C 1
ATOM 2813 O O . GLY A 1 341 ? 2.135 -6.618 -4.279 1.00 89.00 341 GLY A O 1
ATOM 2814 N N . ASP A 1 342 ? 0.738 -8.149 -5.133 1.00 89.12 342 ASP A N 1
ATOM 2815 C CA . ASP A 1 342 ? -0.443 -7.681 -4.379 1.00 89.12 342 ASP A CA 1
ATOM 2816 C C . ASP A 1 342 ? -0.247 -7.784 -2.864 1.00 89.12 342 ASP A C 1
ATOM 2818 O O . ASP A 1 342 ? -0.700 -6.928 -2.110 1.00 89.12 342 ASP A O 1
ATOM 2822 N N . GLN A 1 343 ? 0.483 -8.806 -2.421 1.00 86.81 343 GLN A N 1
ATOM 2823 C CA . GLN A 1 343 ? 0.813 -8.997 -1.016 1.00 86.81 343 GLN A CA 1
ATOM 2824 C C . GLN A 1 343 ? 1.582 -7.800 -0.447 1.00 86.81 343 GLN A C 1
ATOM 2826 O O . GLN A 1 343 ? 1.331 -7.381 0.683 1.00 86.81 343 GLN A O 1
ATOM 2831 N N . ALA A 1 344 ? 2.496 -7.229 -1.232 1.00 92.56 344 ALA A N 1
ATOM 2832 C CA . ALA A 1 344 ? 3.269 -6.078 -0.804 1.00 92.56 344 ALA A CA 1
ATOM 2833 C C . ALA A 1 344 ? 2.439 -4.806 -0.734 1.00 92.56 344 ALA A C 1
ATOM 2835 O O . ALA A 1 344 ? 2.628 -4.030 0.197 1.00 92.56 344 ALA A O 1
ATOM 2836 N N . PHE A 1 345 ? 1.483 -4.634 -1.650 1.00 94.00 345 PHE A N 1
ATOM 2837 C CA . PHE A 1 345 ? 0.498 -3.561 -1.554 1.00 94.00 345 PHE A CA 1
ATOM 2838 C C . PHE A 1 345 ? -0.269 -3.636 -0.230 1.00 94.00 345 PHE A C 1
ATOM 2840 O O . PHE A 1 345 ? -0.305 -2.660 0.511 1.00 94.00 345 PHE A O 1
ATOM 2847 N N . THR A 1 346 ? -0.809 -4.811 0.117 1.00 91.12 346 THR A N 1
ATOM 2848 C CA . THR A 1 346 ? -1.587 -4.973 1.353 1.00 91.12 346 THR A CA 1
ATOM 2849 C C . THR A 1 346 ? -0.743 -4.756 2.612 1.00 91.12 346 THR A C 1
ATOM 2851 O O . THR A 1 346 ? -1.193 -4.110 3.558 1.00 91.12 346 THR A O 1
ATOM 2854 N N . VAL A 1 347 ? 0.492 -5.268 2.649 1.00 92.56 347 VAL A N 1
ATOM 2855 C CA . VAL A 1 347 ? 1.382 -5.028 3.797 1.00 92.56 347 VAL A CA 1
ATOM 2856 C C . VAL A 1 347 ? 1.824 -3.568 3.859 1.00 92.56 347 VAL A C 1
ATOM 2858 O O . VAL A 1 347 ? 1.971 -3.046 4.959 1.00 92.56 347 VAL A O 1
ATOM 2861 N N . PHE A 1 348 ? 2.006 -2.893 2.723 1.00 96.06 348 PHE A N 1
ATOM 2862 C CA . PHE A 1 348 ? 2.310 -1.464 2.687 1.00 96.06 348 PHE A CA 1
ATOM 2863 C C . PHE A 1 348 ? 1.154 -0.634 3.251 1.00 96.06 348 PHE A C 1
ATOM 2865 O O . PHE A 1 348 ? 1.379 0.175 4.145 1.00 96.06 348 PHE A O 1
ATOM 2872 N N . THR A 1 349 ? -0.090 -0.885 2.833 1.00 94.69 349 THR A N 1
ATOM 2873 C CA . THR A 1 349 ? -1.257 -0.192 3.407 1.00 94.69 349 THR A CA 1
ATOM 2874 C C . THR A 1 349 ? -1.406 -0.468 4.902 1.00 94.69 349 THR A C 1
ATOM 2876 O O . THR A 1 349 ? -1.664 0.451 5.671 1.00 94.69 349 THR A O 1
ATOM 2879 N N . LEU A 1 350 ? -1.161 -1.710 5.337 1.00 90.75 350 LEU A N 1
ATOM 2880 C CA . LEU A 1 350 ? -1.168 -2.065 6.758 1.00 90.75 350 LEU A CA 1
ATOM 2881 C C . LEU A 1 350 ? -0.039 -1.364 7.530 1.00 90.75 350 LEU A C 1
ATOM 2883 O O . LEU A 1 350 ? -0.232 -0.931 8.662 1.00 90.75 350 LEU A O 1
ATOM 2887 N N . ALA A 1 351 ? 1.143 -1.246 6.923 1.00 94.62 351 ALA A N 1
ATOM 2888 C CA . ALA A 1 351 ? 2.270 -0.530 7.499 1.00 94.62 351 ALA A CA 1
ATOM 2889 C C . ALA A 1 351 ? 1.948 0.949 7.703 1.00 94.62 351 ALA A C 1
ATOM 2891 O O . ALA A 1 351 ? 2.279 1.491 8.753 1.00 94.62 351 ALA A O 1
ATOM 2892 N N . LEU A 1 352 ? 1.266 1.582 6.749 1.00 95.69 352 LEU A N 1
ATOM 2893 C CA . LEU A 1 352 ? 0.805 2.960 6.893 1.00 95.69 352 LEU A CA 1
ATOM 2894 C C . LEU A 1 352 ? -0.172 3.092 8.070 1.00 95.69 352 LEU A C 1
ATOM 2896 O O . LEU A 1 352 ? 0.092 3.883 8.971 1.00 95.69 352 LEU A O 1
ATOM 2900 N N . SER A 1 353 ? -1.210 2.254 8.150 1.00 90.06 353 SER A N 1
ATOM 2901 C CA . SER A 1 353 ? -2.151 2.267 9.284 1.00 90.06 353 SER A CA 1
ATOM 2902 C C . SER A 1 353 ? -1.447 2.074 10.635 1.00 90.06 353 SER A C 1
ATOM 2904 O O . SER A 1 353 ? -1.622 2.877 11.548 1.00 90.06 353 SER A O 1
ATOM 2906 N N . ASN A 1 354 ? -0.569 1.074 10.752 1.00 88.56 354 ASN A N 1
ATOM 2907 C CA . ASN A 1 354 ? 0.118 0.752 12.009 1.00 88.56 354 ASN A CA 1
ATOM 2908 C C . ASN A 1 354 ? 1.202 1.759 12.416 1.00 88.56 354 ASN A C 1
ATOM 2910 O O . ASN A 1 354 ? 1.683 1.720 13.547 1.00 88.56 354 ASN A O 1
ATOM 2914 N N . THR A 1 355 ? 1.624 2.635 11.504 1.00 92.50 355 THR A N 1
ATOM 2915 C CA . THR A 1 355 ? 2.613 3.688 11.780 1.00 92.50 355 THR A CA 1
ATOM 2916 C C . THR A 1 355 ? 1.966 5.061 11.947 1.00 92.50 355 THR A C 1
ATOM 2918 O O . THR A 1 355 ? 2.664 6.069 11.894 1.00 92.50 355 THR A O 1
ATOM 2921 N N . GLY A 1 356 ? 0.645 5.108 12.161 1.00 89.81 356 GLY A N 1
ATOM 2922 C CA . GLY A 1 356 ? -0.100 6.350 12.383 1.00 89.81 356 GLY A CA 1
ATOM 2923 C C . GLY A 1 356 ? -0.402 7.137 11.106 1.00 89.81 356 GLY A C 1
ATOM 2924 O O . GLY A 1 356 ? -0.809 8.288 11.180 1.00 89.81 356 GLY A O 1
ATOM 2925 N N . GLN A 1 357 ? -0.217 6.532 9.932 1.00 94.44 357 GLN A N 1
ATOM 2926 C CA . GLN A 1 357 ? -0.461 7.136 8.619 1.00 94.44 357 GLN A CA 1
ATOM 2927 C C . GLN A 1 357 ? -1.780 6.613 8.015 1.00 94.44 357 GLN A C 1
ATOM 2929 O O . GLN A 1 357 ? -1.858 6.307 6.821 1.00 94.44 357 GLN A O 1
ATOM 2934 N N . GLU A 1 358 ? -2.816 6.462 8.855 1.00 90.81 358 GLU A N 1
ATOM 2935 C CA . GLU A 1 358 ? -4.110 5.858 8.492 1.00 90.81 358 GLU A CA 1
ATOM 2936 C C . GLU A 1 358 ? -4.794 6.621 7.350 1.00 90.81 358 GLU A C 1
ATOM 2938 O O . GLU A 1 358 ? -5.263 5.998 6.403 1.00 90.81 358 GLU A O 1
ATOM 2943 N N . GLU A 1 359 ? -4.734 7.955 7.345 1.00 90.56 359 GLU A N 1
ATOM 2944 C CA . GLU A 1 359 ? -5.322 8.776 6.279 1.00 90.56 359 GLU A CA 1
ATOM 2945 C C . GLU A 1 359 ? -4.760 8.456 4.886 1.00 90.56 359 GLU A C 1
ATOM 2947 O O . GLU A 1 359 ? -5.490 8.485 3.891 1.00 90.56 359 GLU A O 1
ATOM 2952 N N . ILE A 1 360 ? -3.462 8.148 4.793 1.00 94.69 360 ILE A N 1
ATOM 2953 C CA . ILE A 1 360 ? -2.809 7.782 3.529 1.00 94.69 360 ILE A CA 1
ATOM 2954 C C . ILE A 1 360 ? -3.211 6.359 3.139 1.00 94.69 360 ILE A C 1
ATOM 2956 O O . ILE A 1 360 ? -3.522 6.098 1.976 1.00 94.69 360 ILE A O 1
ATOM 2960 N N . ALA A 1 361 ? -3.242 5.443 4.112 1.00 93.75 361 ALA A N 1
ATOM 2961 C CA . ALA A 1 361 ? -3.704 4.076 3.896 1.00 93.75 361 ALA A CA 1
ATOM 2962 C C . ALA A 1 361 ? -5.140 4.058 3.346 1.00 93.75 361 ALA A C 1
ATOM 2964 O O . ALA A 1 361 ? -5.421 3.353 2.379 1.00 93.75 361 ALA A O 1
ATOM 2965 N N . GLU A 1 362 ? -6.026 4.886 3.900 1.00 89.50 362 GLU A N 1
ATOM 2966 C CA . GLU A 1 362 ? -7.423 5.006 3.481 1.00 89.50 362 GLU A CA 1
ATOM 2967 C C . GLU A 1 362 ? -7.587 5.413 2.018 1.00 89.50 362 GLU A C 1
ATOM 2969 O O . GLU A 1 362 ? -8.429 4.860 1.310 1.00 89.50 362 GLU A O 1
ATOM 2974 N N . GLN A 1 363 ? -6.738 6.315 1.527 1.00 90.88 363 GLN A N 1
ATOM 2975 C CA . GLN A 1 363 ? -6.756 6.759 0.128 1.00 90.88 363 GLN A CA 1
ATOM 2976 C C . GLN A 1 363 ? -6.287 5.687 -0.854 1.00 90.88 363 GLN A C 1
ATOM 2978 O O . GLN A 1 363 ? -6.615 5.736 -2.045 1.00 90.88 363 GLN A O 1
ATOM 2983 N N . LEU A 1 364 ? -5.504 4.729 -0.361 1.00 93.62 364 LEU A N 1
ATOM 2984 C CA . LEU A 1 364 ? -5.042 3.586 -1.131 1.00 93.62 364 LEU A CA 1
ATOM 2985 C C . LEU A 1 364 ? -6.088 2.465 -1.201 1.00 93.62 364 LEU A C 1
ATOM 2987 O O . LEU A 1 364 ? -5.915 1.525 -1.975 1.00 93.62 364 LEU A O 1
ATOM 2991 N N . PHE A 1 365 ? -7.209 2.560 -0.485 1.00 86.44 365 PHE A N 1
ATOM 2992 C CA . PHE A 1 365 ? -8.330 1.647 -0.685 1.00 86.44 365 PHE A CA 1
ATOM 2993 C C . PHE A 1 365 ? -9.299 2.210 -1.729 1.00 86.44 365 PHE A C 1
ATOM 2995 O O . PHE A 1 365 ? -9.796 3.323 -1.610 1.00 86.44 365 PHE A O 1
ATOM 3002 N N . GLU A 1 366 ? -9.622 1.424 -2.762 1.00 80.12 366 GLU A N 1
ATOM 3003 C CA . GLU A 1 366 ? -10.642 1.823 -3.751 1.00 80.12 366 GLU A CA 1
ATOM 3004 C C . GLU A 1 366 ? -12.031 1.972 -3.137 1.00 80.12 366 GLU A C 1
ATOM 3006 O O . GLU A 1 366 ? -12.832 2.782 -3.590 1.00 80.12 366 GLU A O 1
ATOM 3011 N N . ASN A 1 367 ? -12.309 1.161 -2.120 1.00 83.75 367 ASN A N 1
ATOM 3012 C CA . ASN A 1 367 ? -13.557 1.171 -1.381 1.00 83.75 367 ASN A CA 1
ATOM 3013 C C . ASN A 1 367 ? -13.220 1.064 0.107 1.00 83.75 367 ASN A C 1
ATOM 3015 O O . ASN A 1 367 ? -13.332 -0.044 0.656 1.00 83.75 367 ASN A O 1
ATOM 3019 N N . PRO A 1 368 ? -12.753 2.159 0.738 1.00 86.25 368 PRO A N 1
ATOM 3020 C CA . PRO A 1 368 ? -12.443 2.143 2.156 1.00 86.25 368 PRO A CA 1
ATOM 3021 C C . PRO A 1 368 ? -13.676 1.682 2.929 1.00 86.25 368 PRO A C 1
ATOM 3023 O O . PRO A 1 368 ? -14.821 1.882 2.510 1.00 86.25 368 PRO A O 1
ATOM 3026 N N . MET A 1 369 ? -13.439 0.992 4.040 1.00 91.56 369 MET A N 1
ATOM 3027 C CA . MET A 1 369 ? -14.524 0.629 4.935 1.00 91.56 369 MET A CA 1
ATOM 3028 C C . MET A 1 369 ? -15.244 1.915 5.383 1.00 91.56 369 MET A C 1
ATOM 3030 O O . MET A 1 369 ? -14.558 2.827 5.843 1.00 91.56 369 MET A O 1
ATOM 3034 N N . PRO A 1 370 ? -16.583 2.008 5.252 1.00 90.81 370 PRO A N 1
ATOM 3035 C CA . PRO A 1 370 ? -17.330 3.170 5.726 1.00 90.81 370 PRO A CA 1
ATOM 3036 C C . PRO A 1 370 ? -17.036 3.438 7.204 1.00 90.81 370 PRO A C 1
ATOM 3038 O O . PRO A 1 370 ? -16.863 2.489 7.976 1.00 90.81 370 PRO A O 1
ATOM 3041 N N . GLU A 1 371 ? -16.985 4.704 7.612 1.00 88.88 371 GLU A N 1
ATOM 3042 C CA . GLU A 1 371 ? -16.619 5.060 8.988 1.00 88.88 371 GLU A CA 1
ATOM 3043 C C . GLU A 1 371 ? -17.602 4.460 10.002 1.00 88.88 371 GLU A C 1
ATOM 3045 O O . GLU A 1 371 ? -17.208 4.009 11.074 1.00 88.88 371 GLU A O 1
ATOM 3050 N N . GLU A 1 372 ? -18.871 4.305 9.623 1.00 92.12 372 GLU A N 1
ATOM 3051 C CA . GLU A 1 372 ? -19.880 3.624 10.431 1.00 92.12 372 GLU A CA 1
ATOM 3052 C C . GLU A 1 372 ? -19.493 2.171 10.717 1.00 92.12 372 GLU A C 1
ATOM 3054 O O . GLU A 1 372 ? -19.676 1.680 11.831 1.00 92.12 372 GLU A O 1
ATOM 3059 N N . HIS A 1 373 ? -18.933 1.475 9.726 1.00 93.56 373 HIS A N 1
ATOM 3060 C CA . HIS A 1 373 ? -18.480 0.095 9.878 1.00 93.56 373 HIS A CA 1
ATOM 3061 C C . HIS A 1 373 ? -17.239 0.023 10.779 1.00 93.56 373 HIS A C 1
ATOM 3063 O O . HIS A 1 373 ? -17.169 -0.858 11.639 1.00 93.56 373 HIS A O 1
ATOM 3069 N N . LYS A 1 374 ? -16.297 0.970 10.653 1.00 92.88 374 LYS A N 1
ATOM 3070 C CA . LYS A 1 374 ? -15.133 1.055 11.552 1.00 92.88 374 LYS A CA 1
ATOM 3071 C C . LYS A 1 374 ? -15.560 1.338 12.994 1.00 92.88 374 LYS A C 1
ATOM 3073 O O . LYS A 1 374 ? -15.080 0.684 13.919 1.00 92.88 374 LYS A O 1
ATOM 3078 N N . LEU A 1 375 ? -16.515 2.247 13.194 1.00 91.88 375 LEU A N 1
ATOM 3079 C CA . LEU A 1 375 ? -17.084 2.562 14.506 1.00 91.88 375 LEU A CA 1
ATOM 3080 C C . LEU A 1 375 ? -17.785 1.356 15.135 1.00 91.88 375 LEU A C 1
ATOM 3082 O O . LEU A 1 375 ? -17.635 1.132 16.337 1.00 91.88 375 LEU A O 1
ATOM 3086 N N . VAL A 1 376 ? -18.503 0.544 14.348 1.00 94.88 376 VAL A N 1
ATOM 3087 C CA . VAL A 1 376 ? -19.049 -0.739 14.827 1.00 94.88 376 VAL A CA 1
ATOM 3088 C C . VAL A 1 376 ? -17.921 -1.641 15.325 1.00 94.88 376 VAL A C 1
ATOM 3090 O O . VAL A 1 376 ? -18.010 -2.147 16.443 1.00 94.88 376 VAL A O 1
ATOM 3093 N N . LEU A 1 377 ? -16.850 -1.816 14.547 1.00 95.19 377 LEU A N 1
ATOM 3094 C CA . LEU A 1 377 ? -15.723 -2.663 14.949 1.00 95.19 377 LEU A CA 1
ATOM 3095 C C . LEU A 1 377 ? -15.063 -2.166 16.242 1.00 95.19 377 LEU A C 1
ATOM 3097 O O . LEU A 1 377 ? -14.906 -2.958 17.169 1.00 95.19 377 LEU A O 1
ATOM 3101 N N . ARG A 1 378 ? -14.768 -0.862 16.351 1.00 94.19 378 ARG A N 1
ATOM 3102 C CA . ARG A 1 378 ? -14.183 -0.249 17.561 1.00 94.19 378 ARG A CA 1
ATOM 3103 C C . ARG A 1 378 ? -15.104 -0.408 18.776 1.00 94.19 378 ARG A C 1
ATOM 3105 O O . ARG A 1 378 ? -14.672 -0.823 19.847 1.00 94.19 378 ARG A O 1
ATOM 3112 N N . LYS A 1 379 ? -16.406 -0.147 18.614 1.00 94.88 379 LYS A N 1
ATOM 3113 C CA . LYS A 1 379 ? -17.393 -0.243 19.704 1.00 94.88 379 LYS A CA 1
ATOM 3114 C C . LYS A 1 379 ? -17.572 -1.671 20.220 1.00 94.88 379 LYS A C 1
ATOM 3116 O O . LYS A 1 379 ? -17.825 -1.861 21.409 1.00 94.88 379 LYS A O 1
ATOM 3121 N N . PHE A 1 380 ? -17.465 -2.663 19.340 1.00 95.12 380 PHE A N 1
ATOM 3122 C CA . PHE A 1 380 ? -17.651 -4.075 19.676 1.00 95.12 380 PHE A CA 1
ATOM 3123 C C . PHE A 1 380 ? -16.339 -4.849 19.839 1.00 95.12 380 PHE A C 1
ATOM 3125 O O . PHE A 1 380 ? -16.395 -6.060 20.047 1.00 95.12 380 PHE A O 1
ATOM 3132 N N . GLU A 1 381 ? -15.179 -4.184 19.823 1.00 95.62 381 GLU A N 1
ATOM 3133 C CA . GLU A 1 381 ? -13.861 -4.822 19.934 1.00 95.62 381 GLU A CA 1
ATOM 3134 C C . GLU A 1 381 ? -13.787 -5.747 21.158 1.00 95.62 381 GLU A C 1
ATOM 3136 O O . GLU A 1 381 ? -13.540 -6.945 21.028 1.00 95.62 381 GLU A O 1
ATOM 3141 N N . ASN A 1 382 ? -14.111 -5.232 22.347 1.00 95.56 382 ASN A N 1
ATOM 3142 C CA . ASN A 1 382 ? -14.065 -6.008 23.593 1.00 95.56 382 ASN A CA 1
ATOM 3143 C C . ASN A 1 382 ? -15.040 -7.196 23.595 1.00 95.56 382 ASN A C 1
ATOM 3145 O O . ASN A 1 382 ? -14.744 -8.258 24.149 1.00 95.56 382 ASN A O 1
ATOM 3149 N N . THR A 1 383 ? -16.207 -7.049 22.961 1.00 94.50 383 THR A N 1
ATOM 3150 C CA . THR A 1 383 ? -17.168 -8.148 22.796 1.00 94.50 383 THR A CA 1
ATOM 3151 C C . THR A 1 383 ? -16.617 -9.207 21.841 1.00 94.50 383 THR A C 1
ATOM 3153 O O . THR A 1 383 ? -16.683 -10.399 22.129 1.00 94.50 383 THR A O 1
ATOM 3156 N N . LEU A 1 384 ? -16.013 -8.797 20.729 1.00 94.38 384 LEU A N 1
ATOM 3157 C CA . LEU A 1 384 ? -15.436 -9.720 19.756 1.00 94.38 384 LEU A CA 1
ATOM 3158 C C . LEU A 1 384 ? -14.247 -10.488 20.338 1.00 94.38 384 LEU A C 1
ATOM 3160 O O . LEU A 1 384 ? -14.176 -11.705 20.160 1.00 94.38 384 LEU A O 1
ATOM 3164 N N . ILE A 1 385 ? -13.386 -9.807 21.098 1.00 95.06 385 ILE A N 1
ATOM 3165 C CA . ILE A 1 385 ? -12.243 -10.396 21.809 1.00 95.06 385 ILE A CA 1
ATOM 3166 C C . ILE A 1 385 ? -12.698 -11.415 22.862 1.00 95.06 385 ILE A C 1
ATOM 3168 O O . ILE A 1 385 ? -12.149 -12.512 22.941 1.00 95.06 385 ILE A O 1
ATOM 3172 N N . SER A 1 386 ? -13.717 -11.089 23.660 1.00 93.38 386 SER A N 1
ATOM 3173 C CA . SER A 1 386 ? -14.153 -11.964 24.758 1.00 93.38 386 SER A CA 1
ATOM 3174 C C . SER A 1 386 ? -14.875 -13.226 24.275 1.00 93.38 386 SER A C 1
ATOM 3176 O O . SER A 1 386 ? -14.578 -14.322 24.766 1.00 93.38 386 SER A O 1
ATOM 3178 N N . TYR A 1 387 ? -15.784 -13.091 23.306 1.00 87.94 387 TYR A N 1
ATOM 3179 C CA . TYR A 1 387 ? -16.735 -14.150 22.951 1.00 87.94 387 TYR A CA 1
ATOM 3180 C C . TYR A 1 387 ? -16.315 -15.046 21.786 1.00 87.94 387 TYR A C 1
ATOM 3182 O O . TYR A 1 387 ? -16.930 -16.095 21.598 1.00 87.94 387 TYR A O 1
ATOM 3190 N N . SER A 1 388 ? -15.291 -14.679 21.017 1.00 84.62 388 SER A N 1
ATOM 3191 C CA . SER A 1 388 ? -14.962 -15.394 19.781 1.00 84.62 388 SER A CA 1
ATOM 3192 C C . SER A 1 388 ? -13.689 -16.233 19.910 1.00 84.62 388 SER A C 1
ATOM 3194 O O . SER A 1 388 ? -12.752 -15.896 20.635 1.00 84.62 388 SER A O 1
ATOM 3196 N N . ASP A 1 389 ? -13.643 -17.338 19.172 1.00 91.38 389 ASP A N 1
ATOM 3197 C CA . ASP A 1 389 ? -12.429 -18.124 18.948 1.00 91.38 389 ASP A CA 1
ATOM 3198 C C . ASP A 1 389 ? -11.724 -17.568 17.705 1.00 91.38 389 ASP A C 1
ATOM 3200 O O . ASP A 1 389 ? -12.216 -17.729 16.583 1.00 91.38 389 ASP A O 1
ATOM 3204 N N . SER A 1 390 ? -10.607 -16.861 17.907 1.00 90.12 390 SER A N 1
ATOM 3205 C CA . SER A 1 390 ? -9.899 -16.172 16.827 1.00 90.12 390 SER A CA 1
ATOM 3206 C C . SER A 1 390 ? -9.364 -17.130 15.765 1.00 90.12 390 SER A C 1
ATOM 3208 O O . SER A 1 390 ? -9.429 -16.796 14.586 1.00 90.12 390 SER A O 1
ATOM 3210 N N . ASP A 1 391 ? -8.944 -18.345 16.123 1.00 91.00 391 ASP A N 1
ATOM 3211 C CA . ASP A 1 391 ? -8.425 -19.312 15.150 1.00 91.00 391 ASP A CA 1
ATOM 3212 C C . ASP A 1 391 ? -9.545 -19.866 14.257 1.00 91.00 391 ASP A C 1
ATOM 3214 O O . ASP A 1 391 ? -9.396 -19.963 13.029 1.00 91.00 391 ASP A O 1
ATOM 3218 N N . ARG A 1 392 ? -10.714 -20.160 14.845 1.00 93.25 392 ARG A N 1
ATOM 3219 C CA . ARG A 1 392 ? -11.899 -20.578 14.074 1.00 93.25 392 ARG A CA 1
ATOM 3220 C C . ARG A 1 392 ? -12.418 -19.446 13.199 1.00 93.25 392 ARG A C 1
ATOM 3222 O O . ARG A 1 392 ? -12.805 -19.704 12.060 1.00 93.25 392 ARG A O 1
ATOM 3229 N N . LEU A 1 393 ? -12.398 -18.212 13.700 1.00 92.06 393 LEU A N 1
ATOM 3230 C CA . LEU A 1 393 ? -12.874 -17.049 12.963 1.00 92.06 393 LEU A CA 1
ATOM 3231 C C . LEU A 1 393 ? -11.964 -16.693 11.786 1.00 92.06 393 LEU A C 1
ATOM 3233 O O . LEU A 1 393 ? -12.473 -16.507 10.685 1.00 92.06 393 LEU A O 1
ATOM 3237 N N . VAL A 1 394 ? -10.640 -16.675 11.973 1.00 90.06 394 VAL A N 1
ATOM 3238 C CA . VAL A 1 394 ? -9.671 -16.454 10.882 1.00 90.06 394 VAL A CA 1
ATOM 3239 C C . VAL A 1 394 ? -9.827 -17.534 9.809 1.00 90.06 394 VAL A C 1
ATOM 3241 O O . VAL A 1 394 ? -9.908 -17.220 8.622 1.00 90.06 394 VAL A O 1
ATOM 3244 N N . SER A 1 395 ? -9.968 -18.800 10.219 1.00 90.31 395 SER A N 1
ATOM 3245 C CA . SER A 1 395 ? -10.229 -19.916 9.298 1.00 90.31 395 SER A CA 1
ATOM 3246 C C . SER A 1 395 ? -11.575 -19.785 8.574 1.00 90.31 395 SER A C 1
ATOM 3248 O O . SER A 1 395 ? -11.701 -20.183 7.417 1.00 90.31 395 SER A O 1
ATOM 3250 N N . GLY A 1 396 ? -12.593 -19.239 9.244 1.00 90.62 396 GLY A N 1
ATOM 3251 C CA . GLY A 1 396 ? -13.904 -18.950 8.665 1.00 90.62 396 GLY A CA 1
ATOM 3252 C C . GLY A 1 396 ? -13.851 -17.807 7.654 1.00 90.62 396 GLY A C 1
ATOM 3253 O O . GLY A 1 396 ? -14.367 -17.945 6.548 1.00 90.62 396 GLY A O 1
ATOM 3254 N N . MET A 1 397 ? -13.170 -16.710 7.988 1.00 90.25 397 MET A N 1
ATOM 3255 C CA . MET A 1 397 ? -12.986 -15.560 7.102 1.00 90.25 397 MET A CA 1
ATOM 3256 C C . MET A 1 397 ? -12.185 -15.909 5.851 1.00 90.25 397 MET A C 1
ATOM 3258 O O . MET A 1 397 ? -12.550 -15.461 4.767 1.00 90.25 397 MET A O 1
ATOM 3262 N N . ALA A 1 398 ? -11.170 -16.769 5.970 1.00 87.88 398 ALA A N 1
ATOM 3263 C CA . ALA A 1 398 ? -10.388 -17.254 4.832 1.00 87.88 398 ALA A CA 1
ATOM 3264 C C . ALA A 1 398 ? -11.236 -17.984 3.765 1.00 87.88 398 ALA A C 1
ATOM 3266 O O . ALA A 1 398 ? -10.788 -18.150 2.633 1.00 87.88 398 ALA A O 1
ATOM 3267 N N . ARG A 1 399 ? -12.470 -18.408 4.091 1.00 89.62 399 ARG A N 1
ATOM 3268 C CA . ARG A 1 399 ? -13.421 -18.993 3.123 1.00 89.62 399 ARG A CA 1
ATOM 3269 C C . ARG A 1 399 ? -14.132 -17.951 2.260 1.00 89.62 399 ARG A C 1
ATOM 3271 O O . ARG A 1 399 ? -14.702 -18.309 1.233 1.00 89.62 399 ARG A O 1
ATOM 3278 N N . TYR A 1 400 ? -14.149 -16.697 2.698 1.00 87.94 400 TYR A N 1
ATOM 3279 C CA . TYR A 1 400 ? -14.941 -15.619 2.106 1.00 87.94 400 TYR A CA 1
ATOM 3280 C C . TYR A 1 400 ? -14.089 -14.489 1.547 1.00 87.94 400 TYR A C 1
ATOM 3282 O O . TYR A 1 400 ? -14.448 -13.902 0.530 1.00 87.94 400 TYR A O 1
ATOM 3290 N N . VAL A 1 401 ? -12.961 -14.205 2.191 1.00 84.25 401 VAL A N 1
ATOM 3291 C CA . VAL A 1 401 ? -11.992 -13.200 1.769 1.00 84.25 401 VAL A CA 1
ATOM 3292 C C . VAL A 1 401 ? -10.633 -13.870 1.661 1.00 84.25 401 VAL A C 1
ATOM 3294 O O . VAL A 1 401 ? -10.205 -14.596 2.559 1.00 84.25 401 VAL A O 1
ATOM 3297 N N . THR A 1 402 ? -9.942 -13.611 0.553 1.00 79.00 402 THR A N 1
ATOM 3298 C CA . THR A 1 402 ? -8.552 -14.026 0.373 1.00 79.00 402 THR A CA 1
ATOM 3299 C C . THR A 1 402 ? -7.687 -13.229 1.341 1.00 79.00 402 THR A C 1
ATOM 3301 O O . THR A 1 402 ? -7.304 -12.101 1.046 1.00 79.00 402 THR A O 1
ATOM 3304 N N . ILE A 1 403 ? -7.397 -13.802 2.509 1.00 80.88 403 ILE A N 1
ATOM 3305 C CA . ILE A 1 403 ? -6.427 -13.246 3.451 1.00 80.88 403 ILE A CA 1
ATOM 3306 C C . ILE A 1 403 ? -5.032 -13.543 2.882 1.00 80.88 403 ILE A C 1
ATOM 3308 O O . ILE A 1 403 ? -4.688 -14.719 2.738 1.00 80.88 403 ILE A O 1
ATOM 3312 N N . PRO A 1 404 ? -4.217 -12.527 2.540 1.00 73.88 404 PRO A N 1
ATOM 3313 C CA . PRO A 1 404 ? -2.858 -12.754 2.066 1.00 73.88 404 PRO A CA 1
ATOM 3314 C C . PRO A 1 404 ? -2.052 -13.593 3.063 1.00 73.88 404 PRO A C 1
ATOM 3316 O O . PRO A 1 404 ? -2.166 -13.404 4.275 1.00 73.88 404 PRO A O 1
ATOM 3319 N N . GLY A 1 405 ? -1.206 -14.498 2.566 1.00 74.81 405 GLY A N 1
ATOM 3320 C CA . GLY A 1 405 ? -0.454 -15.433 3.412 1.00 74.81 405 GLY A CA 1
ATOM 3321 C C . GLY A 1 405 ? 0.397 -14.754 4.495 1.00 74.81 405 GLY A C 1
ATOM 3322 O O . GLY A 1 405 ? 0.470 -15.262 5.610 1.00 74.81 405 GLY A O 1
ATOM 3323 N N . CYS A 1 406 ? 0.968 -13.572 4.226 1.00 68.44 406 CYS A N 1
ATOM 3324 C CA . CYS A 1 406 ? 1.677 -12.789 5.253 1.00 68.44 406 CYS A CA 1
ATOM 3325 C C . CYS A 1 406 ? 0.762 -12.304 6.376 1.00 68.44 406 CYS A C 1
ATOM 3327 O O . CYS A 1 406 ? 1.178 -12.312 7.527 1.00 68.44 406 CYS A O 1
ATOM 3329 N N . ILE A 1 407 ? -0.471 -11.893 6.067 1.00 77.44 407 ILE A N 1
ATOM 3330 C CA . ILE A 1 407 ? -1.439 -11.483 7.085 1.00 77.44 407 ILE A CA 1
ATOM 3331 C C . ILE A 1 407 ? -1.838 -12.701 7.903 1.00 77.44 407 ILE A C 1
ATOM 3333 O O . ILE A 1 407 ? -1.933 -12.611 9.120 1.00 77.44 407 ILE A O 1
ATOM 3337 N N . HIS A 1 408 ? -2.005 -13.857 7.259 1.00 81.69 408 HIS A N 1
ATOM 3338 C CA . HIS A 1 408 ? -2.239 -15.094 7.988 1.00 81.69 408 HIS A CA 1
ATOM 3339 C C . HIS A 1 408 ? -1.080 -15.405 8.949 1.00 81.69 408 HIS A C 1
ATOM 3341 O O . HIS A 1 408 ? -1.328 -15.662 10.123 1.00 81.69 408 HIS A O 1
ATOM 3347 N N . GLY A 1 409 ? 0.173 -15.279 8.497 1.00 80.38 409 GLY A N 1
ATOM 3348 C CA . GLY A 1 409 ? 1.360 -15.381 9.353 1.00 80.38 409 GLY A CA 1
ATOM 3349 C C . GLY A 1 409 ? 1.340 -14.388 10.518 1.00 80.38 409 GLY A C 1
ATOM 3350 O O . GLY A 1 409 ? 1.462 -14.797 11.667 1.00 80.38 409 GLY A O 1
ATOM 3351 N N . TYR A 1 410 ? 1.071 -13.110 10.251 1.00 82.31 410 TYR A N 1
ATOM 3352 C CA . TYR A 1 410 ? 0.974 -12.064 11.274 1.00 82.31 410 TYR A CA 1
ATOM 3353 C C . TYR A 1 410 ? -0.126 -12.325 12.312 1.00 82.31 410 TYR A C 1
ATOM 3355 O O . TYR A 1 410 ? 0.057 -12.079 13.509 1.00 82.31 410 TYR A O 1
ATOM 3363 N N . LEU A 1 411 ? -1.273 -12.848 11.878 1.00 87.25 411 LEU A N 1
ATOM 3364 C CA . LEU A 1 411 ? -2.346 -13.265 12.775 1.00 87.25 411 LEU A CA 1
ATOM 3365 C C . LEU A 1 411 ? -1.920 -14.479 13.608 1.00 87.25 411 LEU A C 1
ATOM 3367 O O . LEU A 1 411 ? -2.234 -14.538 14.790 1.00 87.25 411 LEU A O 1
ATOM 3371 N N . LEU A 1 412 ? -1.172 -15.422 13.034 1.00 84.00 412 LEU A N 1
ATOM 3372 C CA . LEU A 1 412 ? -0.697 -16.619 13.734 1.00 84.00 412 LEU A CA 1
ATOM 3373 C C . LEU A 1 412 ? 0.478 -16.359 14.689 1.00 84.00 412 LEU A C 1
ATOM 3375 O O . LEU A 1 412 ? 0.607 -17.076 15.678 1.00 84.00 412 LEU A O 1
ATOM 3379 N N . GLU A 1 413 ? 1.297 -15.336 14.441 1.00 85.94 413 GLU A N 1
ATOM 3380 C CA . GLU A 1 413 ? 2.436 -14.956 15.292 1.00 85.94 413 GLU A CA 1
ATOM 3381 C C . GLU A 1 413 ? 2.025 -14.527 16.704 1.00 85.94 413 GLU A C 1
ATOM 3383 O O . GLU A 1 413 ? 2.847 -14.527 17.622 1.00 85.94 413 GLU A O 1
ATOM 3388 N N . SER A 1 414 ? 0.767 -14.133 16.905 1.00 87.81 414 SER A N 1
ATOM 3389 C CA . SER A 1 414 ? 0.306 -13.769 18.236 1.00 87.81 414 SER A CA 1
ATOM 3390 C C . SER A 1 414 ? -0.005 -15.005 19.076 1.00 87.81 414 SER A C 1
ATOM 3392 O O . SER A 1 414 ? -0.792 -15.864 18.688 1.00 87.81 414 SER A O 1
ATOM 3394 N N . ASN A 1 415 ? 0.596 -15.088 20.262 1.00 89.94 415 ASN A N 1
ATOM 3395 C CA . ASN A 1 415 ? 0.465 -16.237 21.158 1.00 89.94 415 ASN A CA 1
ATOM 3396 C C . ASN A 1 415 ? -0.847 -16.258 21.958 1.00 89.94 415 ASN A C 1
ATOM 3398 O O . ASN A 1 415 ? -1.220 -17.310 22.475 1.00 89.94 415 ASN A O 1
ATOM 3402 N N . THR A 1 416 ? -1.555 -15.132 22.069 1.00 93.75 416 THR A N 1
ATOM 3403 C CA . THR A 1 416 ? -2.826 -15.059 22.796 1.00 93.75 416 THR A CA 1
ATOM 3404 C C . THR A 1 416 ? -3.997 -14.883 21.843 1.00 93.75 416 THR A C 1
ATOM 3406 O O . THR A 1 416 ? -3.947 -14.102 20.891 1.00 93.75 416 THR A O 1
ATOM 3409 N N . ARG A 1 417 ? -5.092 -15.592 22.137 1.00 92.88 417 ARG A N 1
ATOM 3410 C CA . ARG A 1 417 ? -6.359 -15.506 21.398 1.00 92.88 417 ARG A CA 1
ATOM 3411 C C . ARG A 1 417 ? -6.808 -14.055 21.204 1.00 92.88 417 ARG A C 1
ATOM 3413 O O . ARG A 1 417 ? -7.210 -13.681 20.104 1.00 92.88 417 ARG A O 1
ATOM 3420 N N . ASP A 1 418 ? -6.699 -13.263 22.265 1.00 93.38 418 ASP A N 1
ATOM 3421 C CA . ASP A 1 418 ? -7.184 -11.888 22.322 1.00 93.38 418 ASP A CA 1
ATOM 3422 C C . ASP A 1 418 ? -6.358 -10.954 21.427 1.00 93.38 418 ASP A C 1
ATOM 3424 O O . ASP A 1 418 ? -6.922 -10.142 20.698 1.00 93.38 418 ASP A O 1
ATOM 3428 N N . ASN A 1 419 ? -5.032 -11.117 21.395 1.00 91.75 419 ASN A N 1
ATOM 3429 C CA . ASN A 1 419 ? -4.175 -10.332 20.510 1.00 91.75 419 ASN A CA 1
ATOM 3430 C C . ASN A 1 419 ? -4.351 -10.729 19.036 1.00 91.75 419 ASN A C 1
ATOM 3432 O O . ASN A 1 419 ? -4.318 -9.852 18.176 1.00 91.75 419 ASN A O 1
ATOM 3436 N N . LYS A 1 420 ? -4.594 -12.015 18.729 1.00 92.56 420 LYS A N 1
ATOM 3437 C CA . LYS A 1 420 ? -4.970 -12.440 17.366 1.00 92.56 420 LYS A CA 1
ATOM 3438 C C . LYS A 1 420 ? -6.250 -11.749 16.903 1.00 92.56 420 LYS A C 1
ATOM 3440 O O . LYS A 1 420 ? -6.311 -11.266 15.777 1.00 92.56 420 LYS A O 1
ATOM 3445 N N . MET A 1 421 ? -7.264 -11.697 17.772 1.00 94.19 421 MET A N 1
ATOM 3446 C CA . MET A 1 421 ? -8.519 -11.015 17.462 1.00 94.19 421 MET A CA 1
ATOM 3447 C C . MET A 1 421 ? -8.304 -9.512 17.281 1.00 94.19 421 MET A C 1
ATOM 3449 O O . MET A 1 421 ? -8.796 -8.955 16.308 1.00 94.19 421 MET A O 1
ATOM 3453 N N . ARG A 1 422 ? -7.540 -8.861 18.164 1.00 93.81 422 ARG A N 1
ATOM 3454 C CA . ARG A 1 422 ? -7.237 -7.431 18.027 1.00 93.81 422 ARG A CA 1
ATOM 3455 C C . ARG A 1 422 ? -6.552 -7.126 16.693 1.00 93.81 422 ARG A C 1
ATOM 3457 O O . ARG A 1 422 ? -7.049 -6.294 15.947 1.00 93.81 422 ARG A O 1
ATOM 3464 N N . ARG A 1 423 ? -5.523 -7.899 16.325 1.00 91.00 423 ARG A N 1
ATOM 3465 C CA . ARG A 1 423 ? -4.865 -7.793 15.010 1.00 91.00 423 ARG A CA 1
ATOM 3466 C C . ARG A 1 423 ? -5.837 -8.014 13.853 1.00 91.00 423 ARG A C 1
ATOM 3468 O O . ARG A 1 423 ? -5.767 -7.320 12.849 1.00 91.00 423 ARG A O 1
ATOM 3475 N N . LEU A 1 424 ? -6.763 -8.966 13.972 1.00 92.81 424 LEU A N 1
ATOM 3476 C CA . LEU A 1 424 ? -7.783 -9.181 12.944 1.00 92.81 424 LEU A CA 1
ATOM 3477 C C . LEU A 1 424 ? -8.683 -7.949 12.777 1.00 92.81 424 LEU A C 1
ATOM 3479 O O . LEU A 1 424 ? -8.967 -7.561 11.646 1.00 92.81 424 LEU A O 1
ATOM 3483 N N . LEU A 1 425 ? -9.106 -7.333 13.883 1.00 93.56 425 LEU A N 1
ATOM 3484 C CA . LEU A 1 425 ? -9.934 -6.123 13.888 1.00 93.56 425 LEU A CA 1
ATOM 3485 C C . LEU A 1 425 ? -9.180 -4.894 13.369 1.00 93.56 425 LEU A C 1
ATOM 3487 O O . LEU A 1 425 ? -9.783 -4.085 12.674 1.00 93.56 425 LEU A O 1
ATOM 3491 N N . GLU A 1 426 ? -7.876 -4.798 13.628 1.00 90.06 426 GLU A N 1
ATOM 3492 C CA . GLU A 1 426 ? -6.994 -3.754 13.084 1.00 90.06 426 GLU A CA 1
ATOM 3493 C C . GLU A 1 426 ? -6.835 -3.866 11.559 1.00 90.06 426 GLU A C 1
ATOM 3495 O O . GLU A 1 426 ? -6.836 -2.858 10.859 1.00 90.06 426 GLU A O 1
ATOM 3500 N N . ILE A 1 427 ? -6.741 -5.086 11.016 1.00 89.56 427 ILE A N 1
ATOM 3501 C CA . ILE A 1 427 ? -6.535 -5.309 9.571 1.00 89.56 427 ILE A CA 1
ATOM 3502 C C . ILE A 1 427 ? -7.863 -5.304 8.798 1.00 89.56 427 ILE A C 1
ATOM 3504 O O . ILE A 1 427 ? -7.886 -5.082 7.589 1.00 89.56 427 ILE A O 1
ATOM 3508 N N . LEU A 1 428 ? -8.990 -5.558 9.464 1.00 91.25 428 LEU A N 1
ATOM 3509 C CA . LEU A 1 428 ? -10.314 -5.644 8.840 1.00 91.25 428 LEU A CA 1
ATOM 3510 C C . LEU A 1 428 ? -10.682 -4.435 7.955 1.00 91.25 428 LEU A C 1
ATOM 3512 O O . LEU A 1 428 ? -11.136 -4.663 6.829 1.00 91.25 428 LEU A O 1
ATOM 3516 N N . PRO A 1 429 ? -10.454 -3.178 8.385 1.00 89.75 429 PRO A N 1
ATOM 3517 C CA . PRO A 1 429 ? -10.647 -1.993 7.548 1.00 89.75 429 PRO A CA 1
ATOM 3518 C C . PRO A 1 429 ? -9.884 -2.039 6.217 1.00 89.75 429 PRO A C 1
ATOM 3520 O O . PRO A 1 429 ? -10.392 -1.548 5.207 1.00 89.75 429 PRO A O 1
ATOM 3523 N N . CYS A 1 430 ? -8.721 -2.701 6.178 1.00 81.12 430 CYS A N 1
ATOM 3524 C CA . CYS A 1 430 ? -7.892 -2.828 4.980 1.00 81.12 430 CYS A CA 1
ATOM 3525 C C . CYS A 1 430 ? -8.474 -3.767 3.910 1.00 81.12 430 CYS A C 1
ATOM 3527 O O . CYS A 1 430 ? -7.994 -3.790 2.779 1.00 81.12 430 CYS A O 1
ATOM 3529 N N . PHE A 1 431 ? -9.509 -4.549 4.228 1.00 83.31 431 PHE A N 1
ATOM 3530 C CA . PHE A 1 431 ? -10.197 -5.402 3.251 1.00 83.31 431 PHE A CA 1
ATOM 3531 C C . PHE A 1 431 ? -11.405 -4.704 2.591 1.00 83.31 431 PHE A C 1
ATOM 3533 O O . PHE A 1 431 ? -12.101 -5.307 1.771 1.00 83.31 431 PHE A O 1
ATOM 3540 N N . GLY A 1 432 ? -11.651 -3.431 2.923 1.00 86.69 432 GLY A N 1
ATOM 3541 C CA . GLY A 1 432 ? -12.694 -2.593 2.329 1.00 86.69 432 GLY A CA 1
ATOM 3542 C C . GLY A 1 432 ? -14.108 -2.840 2.869 1.00 86.69 432 GLY A C 1
ATOM 3543 O O . GLY A 1 432 ? -14.320 -3.547 3.854 1.00 86.69 432 GLY A O 1
ATOM 3544 N N . HIS A 1 433 ? -15.112 -2.238 2.222 1.00 87.94 433 HIS A N 1
ATOM 3545 C CA . HIS A 1 433 ? -16.498 -2.207 2.726 1.00 87.94 433 HIS A CA 1
ATOM 3546 C C . HIS A 1 433 ? -17.142 -3.583 3.002 1.00 87.94 433 HIS A C 1
ATOM 3548 O O . HIS A 1 433 ? -17.935 -3.699 3.935 1.00 87.94 433 HIS A O 1
ATOM 3554 N N . GLN A 1 434 ? -16.788 -4.625 2.239 1.00 91.06 434 GLN A N 1
ATOM 3555 C CA . GLN A 1 434 ? -17.363 -5.979 2.370 1.00 91.06 434 GLN A CA 1
ATOM 3556 C C . GLN A 1 434 ? -16.767 -6.785 3.529 1.00 91.06 434 GLN A C 1
ATOM 3558 O O . GLN A 1 434 ? -17.241 -7.881 3.846 1.00 91.06 434 GLN A O 1
ATOM 3563 N N . ALA A 1 435 ? -15.706 -6.276 4.152 1.00 92.62 435 ALA A N 1
ATOM 3564 C CA . ALA A 1 435 ? -14.981 -6.999 5.181 1.00 92.62 435 ALA A CA 1
ATOM 3565 C C . ALA A 1 435 ? -15.830 -7.206 6.443 1.00 92.62 435 ALA A C 1
ATOM 3567 O O . ALA A 1 435 ? -15.799 -8.288 7.028 1.00 92.62 435 ALA A O 1
ATOM 3568 N N . LEU A 1 436 ? -16.658 -6.218 6.810 1.00 95.31 436 LEU A N 1
ATOM 3569 C CA . LEU A 1 436 ? -17.585 -6.345 7.936 1.00 95.31 436 LEU A CA 1
ATOM 3570 C C . LEU A 1 436 ? -18.677 -7.388 7.658 1.00 95.31 436 LEU A C 1
ATOM 3572 O O . LEU A 1 436 ? -18.936 -8.241 8.504 1.00 95.31 436 LEU A O 1
ATOM 3576 N N . ASP A 1 437 ? -19.275 -7.381 6.465 1.00 95.19 437 ASP A N 1
ATOM 3577 C CA . ASP A 1 437 ? -20.279 -8.384 6.081 1.00 95.19 437 ASP A CA 1
ATOM 3578 C C . ASP A 1 437 ? -19.685 -9.797 6.073 1.00 95.19 437 ASP A C 1
ATOM 3580 O O . ASP A 1 437 ? -20.309 -10.761 6.526 1.00 95.19 437 ASP A O 1
ATOM 3584 N N . THR A 1 438 ? -18.440 -9.911 5.610 1.00 95.25 438 THR A N 1
ATOM 3585 C CA . THR A 1 438 ? -17.684 -11.162 5.635 1.00 95.25 438 THR A CA 1
ATOM 3586 C C . THR A 1 438 ? -17.420 -11.636 7.061 1.00 95.25 438 THR A C 1
ATOM 3588 O O . THR A 1 438 ? -17.608 -12.818 7.351 1.00 95.25 438 THR A O 1
ATOM 3591 N N . LEU A 1 439 ? -17.018 -10.732 7.956 1.00 95.94 439 LEU A N 1
ATOM 3592 C CA . LEU A 1 439 ? -16.830 -11.029 9.373 1.00 95.94 439 LEU A CA 1
ATOM 3593 C C . LEU A 1 439 ? -18.131 -11.534 10.006 1.00 95.94 439 LEU A C 1
ATOM 3595 O O . LEU A 1 439 ? -18.124 -12.565 10.674 1.00 95.94 439 LEU A O 1
ATOM 3599 N N . ILE A 1 440 ? -19.252 -10.847 9.764 1.00 96.44 440 ILE A N 1
ATOM 3600 C CA . ILE A 1 440 ? -20.573 -11.230 10.285 1.00 96.44 440 ILE A CA 1
ATOM 3601 C C . ILE A 1 440 ? -20.950 -12.634 9.804 1.00 96.44 440 ILE A C 1
ATOM 3603 O O . ILE A 1 440 ? -21.389 -13.465 10.599 1.00 96.44 440 ILE A O 1
ATOM 3607 N N . LYS A 1 441 ? -20.735 -12.926 8.518 1.00 96.31 441 LYS A N 1
ATOM 3608 C CA . LYS A 1 441 ? -20.996 -14.252 7.952 1.00 96.31 441 LYS A CA 1
ATOM 3609 C C . LYS A 1 441 ? -20.088 -15.324 8.560 1.00 96.31 441 LYS A C 1
ATOM 3611 O O . LYS A 1 441 ? -20.568 -16.382 8.955 1.00 96.31 441 LYS A O 1
ATOM 3616 N N . ALA A 1 442 ? -18.795 -15.033 8.703 1.00 96.12 442 ALA A N 1
ATOM 3617 C CA . ALA A 1 442 ? -17.840 -15.943 9.326 1.00 96.12 442 ALA A CA 1
ATOM 3618 C C . ALA A 1 442 ? -18.194 -16.234 10.795 1.00 96.12 442 ALA A C 1
ATOM 3620 O O . ALA A 1 442 ? -18.067 -17.379 11.231 1.00 96.12 442 ALA A O 1
ATOM 3621 N N . LEU A 1 443 ? -18.680 -15.242 11.548 1.00 96.06 443 LEU A N 1
ATOM 3622 C CA . LEU A 1 443 ? -19.178 -15.422 12.916 1.00 96.06 443 LEU A CA 1
ATOM 3623 C C . LEU A 1 443 ? -20.414 -16.333 12.961 1.00 96.06 443 LEU A C 1
ATOM 3625 O O . LEU A 1 443 ? -20.485 -17.212 13.820 1.00 96.06 443 LEU A O 1
ATOM 3629 N N . ASP A 1 444 ? -21.361 -16.174 12.032 1.00 96.38 444 ASP A N 1
ATOM 3630 C CA . ASP A 1 444 ? -22.559 -17.026 11.957 1.00 96.38 444 ASP A CA 1
ATOM 3631 C C . ASP 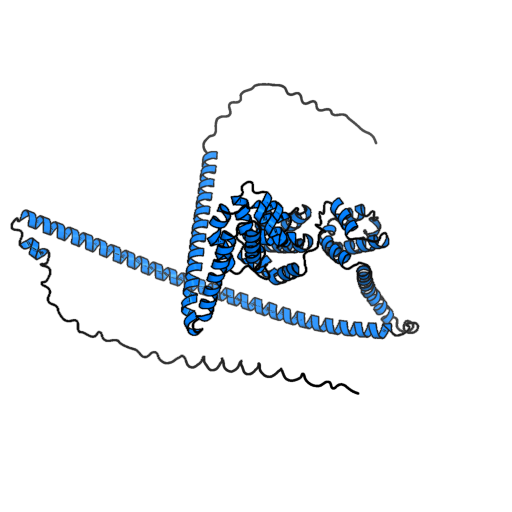A 1 444 ? -22.195 -18.498 11.681 1.00 96.38 444 ASP A C 1
ATOM 3633 O O . ASP A 1 444 ? -22.647 -19.406 12.386 1.00 96.38 444 ASP A O 1
ATOM 3637 N N . ASP A 1 445 ? -21.284 -18.739 10.733 1.00 95.75 445 ASP A N 1
ATOM 3638 C CA . ASP A 1 445 ? -20.856 -20.091 10.348 1.00 95.75 445 ASP A CA 1
ATOM 3639 C C . ASP A 1 445 ? -19.991 -20.794 11.395 1.00 95.75 445 ASP A C 1
ATOM 3641 O O . ASP A 1 445 ? -19.988 -22.023 11.493 1.00 95.75 445 ASP A O 1
ATOM 3645 N N . THR A 1 446 ? -19.227 -20.031 12.175 1.00 95.12 446 THR A N 1
ATOM 3646 C CA . THR A 1 446 ? -18.360 -20.579 13.230 1.00 95.12 446 THR A CA 1
ATOM 3647 C C . THR A 1 446 ? -19.104 -20.825 14.546 1.00 95.12 446 THR A C 1
ATOM 3649 O O . THR A 1 446 ? -18.516 -21.343 15.496 1.00 95.12 446 THR A O 1
ATOM 3652 N N . GLY A 1 447 ? -20.414 -20.547 14.580 1.00 94.56 447 GLY A N 1
ATOM 3653 C CA . GLY A 1 447 ? -21.299 -20.815 15.715 1.00 94.56 447 GLY A CA 1
ATOM 3654 C C . GLY A 1 447 ? -21.511 -19.622 16.649 1.00 94.56 447 GLY A C 1
ATOM 3655 O O . GLY A 1 447 ? -22.262 -19.745 17.614 1.00 94.56 447 GLY A O 1
ATOM 3656 N N . PHE A 1 448 ? -20.940 -18.454 16.351 1.00 95.06 448 PHE A N 1
ATOM 3657 C CA . PHE A 1 448 ? -21.110 -17.214 17.119 1.00 95.06 448 PHE A CA 1
ATOM 3658 C C . PHE A 1 448 ? -22.331 -16.405 16.650 1.00 95.06 448 PHE A C 1
ATOM 3660 O O . PHE A 1 448 ? -22.286 -15.179 16.534 1.00 95.06 448 PHE A O 1
ATOM 3667 N N . LYS A 1 449 ? -23.459 -17.089 16.409 1.00 95.38 449 LYS A N 1
ATOM 3668 C CA . LYS A 1 449 ? -24.683 -16.505 15.822 1.00 95.38 449 LYS A CA 1
ATOM 3669 C C . LYS A 1 449 ? -25.220 -15.301 16.592 1.00 95.38 449 LYS A C 1
ATOM 3671 O O . LYS A 1 449 ? -25.712 -14.351 15.994 1.00 95.38 449 LYS A O 1
ATOM 3676 N N . GLN A 1 450 ? -25.115 -15.327 17.922 1.00 94.88 450 GLN A N 1
ATOM 3677 C CA . GLN A 1 450 ? -25.567 -14.223 18.769 1.00 94.88 450 GLN A CA 1
ATOM 3678 C C . GLN A 1 450 ? -24.737 -12.955 18.531 1.00 94.88 450 GLN A C 1
ATOM 3680 O O . GLN A 1 450 ? -25.306 -11.879 18.371 1.00 94.88 450 GLN A O 1
ATOM 3685 N N . VAL A 1 451 ? -23.408 -13.084 18.443 1.00 94.69 451 VAL A N 1
ATOM 3686 C CA . VAL A 1 451 ? -22.505 -11.957 18.156 1.00 94.69 451 VAL A CA 1
ATOM 3687 C C . VAL A 1 451 ? -22.732 -11.448 16.733 1.00 94.69 451 VAL A C 1
ATOM 3689 O O . VAL A 1 451 ? -22.835 -10.241 16.527 1.00 94.69 451 VAL A O 1
ATOM 3692 N N . ALA A 1 452 ? -22.902 -12.357 15.767 1.00 96.81 452 ALA A N 1
ATOM 3693 C CA . ALA A 1 452 ? -23.236 -12.008 14.387 1.00 96.81 452 ALA A CA 1
ATOM 3694 C C . ALA A 1 452 ? -24.559 -11.225 14.289 1.00 96.81 452 ALA A C 1
ATOM 3696 O O . ALA A 1 452 ? -24.616 -10.208 13.599 1.00 96.81 452 ALA A O 1
ATOM 3697 N N . SER A 1 453 ? -25.603 -11.652 15.012 1.00 96.50 453 SER A N 1
ATOM 3698 C CA . SER A 1 453 ? -26.892 -10.946 15.066 1.00 96.50 453 SER A CA 1
ATOM 3699 C C . SER A 1 453 ? -26.742 -9.549 15.661 1.00 96.50 453 SER A C 1
ATOM 3701 O O . SER A 1 453 ? -27.228 -8.592 15.070 1.00 96.50 453 SER A O 1
ATOM 3703 N N . ILE A 1 454 ? -26.020 -9.415 16.781 1.00 95.44 454 ILE A N 1
ATOM 3704 C CA . ILE A 1 454 ? -25.787 -8.117 17.433 1.00 95.44 454 ILE A CA 1
ATOM 3705 C C . ILE A 1 454 ? -25.069 -7.154 16.483 1.00 95.44 454 ILE A C 1
ATOM 3707 O O . ILE A 1 454 ? -25.498 -6.010 16.338 1.00 95.44 454 ILE A O 1
ATOM 3711 N N . LEU A 1 455 ? -24.003 -7.609 15.815 1.00 95.19 455 LEU A N 1
ATOM 3712 C CA . LEU A 1 455 ? -23.285 -6.787 14.841 1.00 95.19 455 LEU A CA 1
ATOM 3713 C C . LEU A 1 455 ? -24.191 -6.386 13.678 1.00 95.19 455 LEU A C 1
ATOM 3715 O O . LEU A 1 455 ? -24.246 -5.213 13.330 1.00 95.19 455 LEU A O 1
ATOM 3719 N N . LYS A 1 456 ? -24.945 -7.334 13.114 1.00 96.12 456 LYS A N 1
ATOM 3720 C CA . LYS A 1 456 ? -25.854 -7.076 11.992 1.00 96.12 456 LYS A CA 1
ATOM 3721 C C . LYS A 1 456 ? -26.924 -6.040 12.339 1.00 96.12 456 LYS A C 1
ATOM 3723 O O . LYS A 1 456 ? -27.167 -5.127 11.549 1.00 96.12 456 LYS A O 1
ATOM 3728 N N . ASP A 1 457 ? -27.528 -6.155 13.519 1.00 95.56 457 ASP A N 1
ATOM 3729 C CA . ASP A 1 457 ? -28.548 -5.219 13.989 1.00 95.56 457 ASP A CA 1
ATOM 3730 C C . ASP A 1 457 ? -27.952 -3.819 14.196 1.00 95.56 457 ASP A C 1
ATOM 3732 O O . ASP A 1 457 ? -28.529 -2.824 13.757 1.00 95.56 457 ASP A O 1
ATOM 3736 N N . LYS A 1 458 ? -26.752 -3.733 14.784 1.00 93.50 458 LYS A N 1
ATOM 3737 C CA . LYS A 1 458 ? -26.079 -2.459 15.084 1.00 93.50 458 LYS A CA 1
ATOM 3738 C C . LYS A 1 458 ? -25.543 -1.752 13.849 1.00 93.50 458 LYS A C 1
ATOM 3740 O O . LYS A 1 458 ? -25.685 -0.534 13.751 1.00 93.50 458 LYS A O 1
ATOM 3745 N N . THR A 1 459 ? -25.010 -2.494 12.884 1.00 92.50 459 THR A N 1
ATOM 3746 C CA . THR A 1 459 ? -24.669 -1.950 11.566 1.00 92.50 459 THR A CA 1
ATOM 3747 C C . THR A 1 459 ? -25.922 -1.403 10.881 1.00 92.50 459 THR A C 1
ATOM 3749 O O . THR A 1 459 ? -25.906 -0.299 10.342 1.00 92.50 459 THR A O 1
ATOM 3752 N N . GLY A 1 460 ? -27.048 -2.123 10.967 1.00 92.19 460 GLY A N 1
ATOM 3753 C CA . GLY A 1 460 ? -28.333 -1.667 10.438 1.00 92.19 460 GLY A CA 1
ATOM 3754 C C . GLY A 1 460 ? -28.882 -0.407 11.121 1.00 92.19 460 GLY A C 1
ATOM 3755 O O . GLY A 1 460 ? -29.478 0.432 10.448 1.00 92.19 460 GLY A O 1
ATOM 3756 N N . GLU A 1 461 ? -28.693 -0.257 12.433 1.00 92.62 461 GLU A N 1
ATOM 3757 C CA . GLU A 1 461 ? -29.056 0.955 13.183 1.00 92.62 461 GLU A CA 1
ATOM 3758 C C . GLU A 1 461 ? -28.195 2.161 12.786 1.00 92.62 461 GLU A C 1
ATOM 3760 O O . GLU A 1 461 ? -28.744 3.217 12.475 1.00 92.62 461 GLU A O 1
ATOM 3765 N N . LEU A 1 462 ? -26.867 2.011 12.738 1.00 89.00 462 LEU A N 1
ATOM 3766 C CA . LEU A 1 462 ? -25.959 3.110 12.389 1.00 89.00 462 LEU A CA 1
ATOM 3767 C C . LEU A 1 462 ? -26.160 3.589 10.950 1.00 89.00 462 LEU A C 1
ATOM 3769 O O . LEU A 1 462 ? -26.246 4.789 10.718 1.00 89.00 462 LE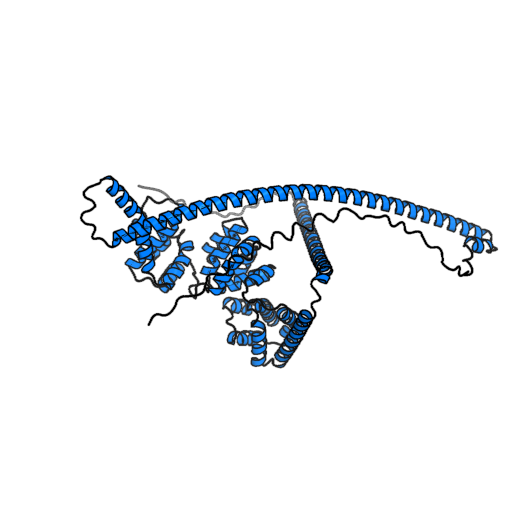U A O 1
ATOM 3773 N N . LEU A 1 463 ? -26.369 2.667 10.006 1.00 87.94 463 LEU A N 1
ATOM 3774 C CA . LEU A 1 463 ? -26.702 3.018 8.621 1.00 87.94 463 LEU A CA 1
ATOM 3775 C C . LEU A 1 463 ? -28.048 3.748 8.488 1.00 87.94 463 LEU A C 1
ATOM 3777 O O . LEU A 1 463 ? -28.265 4.467 7.513 1.00 87.94 463 LEU A O 1
ATOM 3781 N N . LYS A 1 464 ? -28.993 3.540 9.415 1.00 92.25 464 LYS A N 1
ATOM 3782 C CA . LYS A 1 464 ? -30.247 4.311 9.442 1.00 92.25 464 LYS A CA 1
ATOM 3783 C C . LYS A 1 464 ? -30.009 5.719 9.975 1.00 92.25 464 LYS A C 1
ATOM 3785 O O . LYS A 1 464 ? -30.562 6.652 9.401 1.00 92.25 464 LYS A O 1
ATOM 3790 N N . LEU A 1 465 ? -29.190 5.861 11.019 1.00 88.31 465 LEU A N 1
ATOM 3791 C CA . LEU A 1 465 ? -28.837 7.161 11.591 1.00 88.31 465 LEU A CA 1
ATOM 3792 C C . LEU A 1 465 ? -28.097 8.031 10.574 1.00 88.31 465 LEU A C 1
ATOM 3794 O O . LEU A 1 465 ? -28.539 9.147 10.326 1.00 88.31 465 LEU A O 1
ATOM 3798 N N . THR A 1 466 ? -27.088 7.502 9.880 1.00 83.69 466 THR A N 1
ATOM 3799 C CA . THR A 1 466 ? -26.350 8.296 8.882 1.00 83.69 466 THR A CA 1
ATOM 3800 C C . THR A 1 466 ? -27.198 8.660 7.667 1.00 83.69 466 THR A C 1
ATOM 3802 O O . THR A 1 466 ? -27.095 9.767 7.143 1.00 83.69 466 THR A O 1
ATOM 3805 N N . LYS A 1 467 ? -28.138 7.797 7.254 1.00 87.75 467 LYS A N 1
ATOM 3806 C CA . LYS A 1 467 ? -29.144 8.162 6.238 1.00 87.75 467 LYS A CA 1
ATOM 3807 C C . LYS A 1 467 ? -30.113 9.239 6.722 1.00 87.75 467 LYS A C 1
ATOM 3809 O O . LYS A 1 467 ? -30.532 10.075 5.923 1.00 87.75 467 LYS A O 1
ATOM 3814 N N . GLN A 1 468 ? -30.493 9.212 7.997 1.00 88.31 468 GLN A N 1
ATOM 3815 C CA . GLN A 1 468 ? -31.371 10.217 8.587 1.00 88.31 468 GLN A CA 1
ATOM 3816 C C . GLN A 1 468 ? -30.654 11.568 8.710 1.00 88.31 468 GLN A C 1
ATOM 3818 O O . GLN A 1 468 ? -31.232 12.586 8.341 1.00 88.31 468 GLN A O 1
ATOM 3823 N N . GLU A 1 469 ? -29.390 11.582 9.127 1.00 83.81 469 GLU A N 1
ATOM 3824 C CA . GLU A 1 469 ? -28.543 12.779 9.175 1.00 83.81 469 GLU A CA 1
ATOM 3825 C C . GLU A 1 469 ? -28.307 13.359 7.777 1.00 83.81 469 GLU A C 1
ATOM 3827 O O . GLU A 1 469 ? -28.529 14.549 7.563 1.00 83.81 469 GLU A O 1
ATOM 3832 N N . ALA A 1 470 ? -27.997 12.516 6.785 1.00 81.31 470 ALA A N 1
ATOM 3833 C CA . ALA A 1 470 ? -27.873 12.943 5.391 1.00 81.31 470 ALA A CA 1
ATOM 3834 C C . ALA A 1 470 ? -29.186 13.521 4.828 1.00 81.31 470 ALA A C 1
ATOM 3836 O O . ALA A 1 470 ? -29.164 14.448 4.024 1.00 81.31 470 ALA A O 1
ATOM 3837 N N . SER A 1 471 ? -30.342 13.012 5.270 1.00 80.31 471 SER A N 1
ATOM 3838 C CA . SER A 1 471 ? -31.657 13.547 4.891 1.00 80.31 471 SER A CA 1
ATOM 3839 C C . SER A 1 471 ? -32.047 14.818 5.654 1.00 80.31 471 SER A C 1
ATOM 3841 O O . SER A 1 471 ? -33.004 15.480 5.250 1.00 80.31 471 SER A O 1
ATOM 3843 N N . THR A 1 472 ? -31.355 15.141 6.748 1.00 80.25 472 THR A N 1
ATOM 3844 C CA . THR A 1 472 ? -31.627 16.312 7.599 1.00 80.25 472 THR A CA 1
ATOM 3845 C C . THR A 1 472 ? -30.631 17.445 7.332 1.00 80.25 472 THR A C 1
ATOM 3847 O O . THR A 1 472 ? -30.700 18.477 7.993 1.00 80.25 472 THR A O 1
ATOM 3850 N N . GLN A 1 473 ? -29.725 17.299 6.352 1.00 49.88 473 GLN A N 1
ATOM 3851 C CA . GLN A 1 473 ? -28.789 18.366 6.004 1.00 49.88 473 GLN A CA 1
ATOM 3852 C C . GLN A 1 473 ? -29.535 19.651 5.619 1.00 49.88 473 GLN A C 1
ATOM 3854 O O . GLN A 1 473 ? -30.282 19.723 4.640 1.00 49.88 473 GLN A O 1
ATOM 3859 N N . VAL A 1 474 ? -29.319 20.640 6.483 1.00 53.41 474 VAL A N 1
ATOM 3860 C CA . VAL A 1 474 ? -29.805 22.014 6.457 1.00 53.41 474 VAL A CA 1
ATOM 3861 C C . VAL A 1 474 ? -29.255 22.733 5.219 1.00 53.41 474 VAL A C 1
ATOM 3863 O O . VAL A 1 474 ? -28.219 22.351 4.673 1.00 53.41 474 VAL A O 1
ATOM 3866 N N . SER A 1 475 ? -29.989 23.748 4.749 1.00 53.06 475 SER A N 1
ATOM 3867 C CA . SER A 1 475 ? -29.622 24.607 3.615 1.00 53.06 475 SER A CA 1
ATOM 3868 C C . SER A 1 475 ? -28.128 24.986 3.644 1.00 53.06 475 SER A C 1
ATOM 3870 O O . SER A 1 475 ? -27.629 25.338 4.713 1.00 53.06 475 SER A O 1
ATOM 3872 N N . PRO A 1 476 ? -27.420 25.006 2.494 1.00 52.38 476 PRO A N 1
ATOM 3873 C CA . PRO A 1 476 ? -26.009 25.407 2.405 1.00 52.38 476 PRO A CA 1
ATOM 3874 C C . PRO A 1 476 ? -25.676 26.785 3.007 1.00 52.38 476 PRO A C 1
ATOM 3876 O O . PRO A 1 476 ? -24.506 27.116 3.165 1.00 52.38 476 PRO A O 1
ATOM 3879 N N . GLU A 1 477 ? -26.686 27.603 3.309 1.00 52.47 477 GLU A N 1
ATOM 3880 C CA . GLU A 1 477 ? -26.546 28.933 3.907 1.00 52.47 477 GLU A CA 1
ATOM 3881 C C . GLU A 1 477 ? -26.256 28.901 5.420 1.00 52.47 477 GLU A C 1
ATOM 3883 O O . GLU A 1 477 ? -25.643 29.845 5.912 1.00 52.47 477 GLU A O 1
ATOM 3888 N N . ASP A 1 478 ? -26.567 27.807 6.127 1.00 51.59 478 ASP A N 1
ATOM 3889 C CA . ASP A 1 478 ? -26.325 27.669 7.577 1.00 51.59 478 ASP A CA 1
ATOM 3890 C C . ASP A 1 478 ? -25.024 26.894 7.907 1.00 51.59 478 ASP A C 1
ATOM 3892 O O . ASP A 1 478 ? -24.663 26.712 9.068 1.00 51.59 478 ASP A O 1
ATOM 3896 N N . VAL A 1 479 ? -24.281 26.438 6.888 1.00 50.22 479 VAL A N 1
ATOM 3897 C CA . VAL A 1 479 ? -23.075 25.591 7.044 1.00 50.22 479 VAL A CA 1
ATOM 3898 C C . VAL A 1 479 ? -21.848 26.380 7.533 1.00 50.22 479 VAL A C 1
ATOM 3900 O O . VAL A 1 479 ? -20.951 25.802 8.152 1.00 50.22 479 VAL A O 1
ATOM 3903 N N . TYR A 1 480 ? -21.829 27.703 7.348 1.00 51.28 480 TYR A N 1
ATOM 3904 C CA . TYR A 1 480 ? -20.690 28.555 7.719 1.00 51.28 480 TYR A CA 1
ATOM 3905 C C . TYR A 1 480 ? -20.405 28.616 9.229 1.00 51.28 480 TYR A C 1
ATOM 3907 O O . TYR A 1 480 ? -19.256 28.824 9.605 1.00 51.28 480 TYR A O 1
ATOM 3915 N N . GLU A 1 481 ? -21.395 28.384 10.095 1.00 49.44 481 GLU A N 1
ATOM 3916 C CA . GLU A 1 481 ? -21.170 28.348 11.552 1.00 49.44 481 GLU A CA 1
ATOM 3917 C C . GLU A 1 481 ? -20.655 26.981 12.042 1.00 49.44 481 GLU A C 1
ATOM 3919 O O . GLU A 1 481 ? -20.098 26.881 13.134 1.00 49.44 481 GLU A O 1
ATOM 3924 N N . SER A 1 482 ? -20.786 25.923 11.232 1.00 49.34 482 SER A N 1
ATOM 3925 C CA . SER A 1 482 ? -20.375 24.562 11.612 1.00 49.34 482 SER A CA 1
ATOM 3926 C C . SER A 1 482 ? -18.911 24.247 11.279 1.00 49.34 482 SER A C 1
ATOM 3928 O O . SER A 1 482 ? -18.264 23.511 12.023 1.00 49.34 482 SER A O 1
ATOM 3930 N N . GLU A 1 483 ? -18.349 24.855 10.226 1.00 47.62 483 GLU A N 1
ATOM 3931 C CA . GLU A 1 483 ? -16.920 24.720 9.914 1.00 47.62 483 GLU A CA 1
ATOM 3932 C C . GLU A 1 483 ? -16.050 25.341 11.018 1.00 47.62 483 GLU A C 1
ATOM 3934 O O . GLU A 1 483 ? -15.050 24.742 11.401 1.00 47.62 483 GLU A O 1
ATOM 3939 N N . GLU A 1 484 ? -16.454 26.468 11.621 1.00 48.78 484 GLU A N 1
ATOM 3940 C CA . GLU A 1 484 ? -15.693 27.142 12.690 1.00 48.78 484 GLU A CA 1
ATOM 3941 C C . GLU A 1 484 ? -15.500 26.276 13.957 1.00 48.78 484 GLU A C 1
ATOM 3943 O O . GLU A 1 484 ? -14.541 26.470 14.706 1.00 48.78 484 GLU A O 1
ATOM 3948 N N . LEU A 1 485 ? -16.375 25.291 14.190 1.00 47.59 485 LEU A N 1
ATOM 3949 C CA . LEU A 1 485 ? -16.228 24.307 15.268 1.00 47.59 485 LEU A CA 1
ATOM 3950 C C . LEU A 1 485 ? -15.204 23.213 14.924 1.00 47.59 485 LEU A C 1
ATOM 3952 O O . LEU A 1 485 ? -14.433 22.827 15.798 1.00 47.59 485 LEU A O 1
ATOM 3956 N N . LEU A 1 486 ? -15.117 22.786 13.659 1.00 44.91 486 LEU A N 1
ATOM 3957 C CA . LEU A 1 486 ? -14.122 21.799 13.216 1.00 44.91 486 LEU A CA 1
ATOM 3958 C C . LEU A 1 486 ? -12.688 22.357 13.271 1.00 44.91 486 LEU A C 1
ATOM 3960 O O . LEU A 1 486 ? -11.765 21.661 13.686 1.00 44.91 486 LEU A O 1
ATOM 3964 N N . TRP A 1 487 ? -12.498 23.637 12.924 1.00 52.72 487 TRP A N 1
ATOM 3965 C CA . TRP A 1 487 ? -11.185 24.296 13.023 1.00 52.72 487 TRP A CA 1
ATOM 3966 C C . TRP A 1 487 ? -10.701 24.450 14.476 1.00 52.72 487 TRP A C 1
ATOM 3968 O O . TRP A 1 487 ? -9.493 24.497 14.718 1.00 52.72 487 TRP A O 1
ATOM 3978 N N . LYS A 1 488 ? -11.617 24.521 15.453 1.00 48.72 488 LYS A N 1
ATOM 3979 C CA . LYS A 1 488 ? -11.270 24.615 16.882 1.00 48.72 488 LYS A CA 1
ATOM 3980 C C . LYS A 1 488 ? -10.767 23.283 17.444 1.00 48.72 488 LYS A C 1
ATOM 3982 O O . LYS A 1 488 ? -9.826 23.303 18.238 1.00 48.72 488 LYS A O 1
ATOM 3987 N N . ASP A 1 489 ? -11.309 22.157 16.983 1.00 49.94 489 ASP A N 1
ATOM 3988 C CA . ASP A 1 489 ? -10.853 20.820 17.391 1.00 49.94 489 ASP A CA 1
ATOM 3989 C C . ASP A 1 489 ? -9.481 20.464 16.780 1.00 49.94 489 ASP A C 1
ATOM 3991 O O . ASP A 1 489 ? -8.616 19.907 17.465 1.00 49.94 489 ASP A O 1
ATOM 3995 N N . ASP A 1 490 ? -9.218 20.882 15.537 1.00 56.81 490 ASP A N 1
ATOM 3996 C CA . ASP A 1 490 ? -7.910 20.712 14.881 1.00 56.81 490 ASP A CA 1
ATOM 3997 C C . ASP A 1 490 ? -6.807 21.563 15.535 1.00 56.81 490 ASP A C 1
ATOM 3999 O O . ASP A 1 490 ? -5.662 21.121 15.694 1.00 56.81 490 ASP A O 1
ATOM 4003 N N . TYR A 1 491 ? -7.148 22.781 15.968 1.00 65.56 491 TYR A N 1
ATOM 4004 C CA . TYR A 1 491 ? -6.228 23.650 16.701 1.00 65.56 491 TYR A CA 1
ATOM 4005 C C . TYR A 1 491 ? -5.872 23.063 18.074 1.00 65.56 491 TYR A C 1
ATOM 4007 O O . TYR A 1 491 ? -4.692 22.991 18.424 1.00 65.56 491 TYR A O 1
ATOM 4015 N N . TYR A 1 492 ? -6.868 22.572 18.821 1.00 60.53 492 TYR A N 1
ATOM 4016 C CA . TYR A 1 492 ? -6.649 21.926 20.119 1.00 60.53 492 TYR A CA 1
ATOM 4017 C C . TYR A 1 492 ? -5.791 20.664 20.002 1.00 60.53 492 TYR A C 1
ATOM 4019 O O . TYR A 1 492 ? -4.897 20.443 20.819 1.00 60.53 492 TYR A O 1
ATOM 4027 N N . THR A 1 493 ? -6.012 19.861 18.960 1.00 67.25 493 THR A N 1
ATOM 4028 C CA . THR A 1 493 ? -5.231 18.641 18.723 1.00 67.25 493 THR A CA 1
ATOM 4029 C C . THR A 1 493 ? -3.768 18.965 18.401 1.00 67.25 493 THR A C 1
ATOM 4031 O O . THR A 1 493 ? -2.862 18.343 18.961 1.00 67.25 493 THR A O 1
ATOM 4034 N N . ARG A 1 494 ? -3.504 19.999 17.584 1.00 70.50 494 ARG A N 1
ATOM 4035 C CA . ARG A 1 494 ? -2.133 20.482 17.329 1.00 70.50 494 ARG A CA 1
ATOM 4036 C C . ARG A 1 494 ? -1.466 21.054 18.573 1.00 70.50 494 ARG A C 1
ATOM 4038 O O . ARG A 1 494 ? -0.282 20.799 18.783 1.00 70.50 494 ARG A O 1
ATOM 4045 N N . GLU A 1 495 ? -2.191 21.799 19.401 1.00 80.62 495 GLU A N 1
ATOM 4046 C CA . GLU A 1 495 ? -1.636 22.360 20.635 1.00 80.62 495 GLU A CA 1
ATOM 4047 C C . GLU A 1 495 ? -1.246 21.251 21.628 1.00 80.62 495 GLU A C 1
ATOM 4049 O O . GLU A 1 495 ? -0.179 21.320 22.241 1.00 80.62 495 GLU A O 1
ATOM 4054 N N . ILE A 1 496 ? -2.057 20.192 21.737 1.00 78.00 496 ILE A N 1
ATOM 4055 C CA . ILE A 1 496 ? -1.758 19.023 22.580 1.00 78.00 496 ILE A CA 1
ATOM 4056 C C . ILE A 1 496 ? -0.517 18.284 22.069 1.00 78.00 496 ILE A C 1
ATOM 4058 O O . ILE A 1 496 ? 0.405 18.052 22.850 1.00 78.00 496 ILE A O 1
ATOM 4062 N N . MET A 1 497 ? -0.448 17.982 20.767 1.00 68.25 497 MET A N 1
ATOM 4063 C CA . MET A 1 497 ? 0.722 17.318 20.176 1.00 68.25 497 MET A CA 1
ATOM 4064 C C . MET A 1 497 ? 2.001 18.146 20.336 1.00 68.25 497 MET A C 1
ATOM 4066 O O . MET A 1 497 ? 3.061 17.596 20.622 1.00 68.25 497 MET A O 1
ATOM 4070 N N . THR A 1 498 ? 1.907 19.470 20.203 1.00 82.56 498 THR A N 1
ATOM 4071 C CA . THR A 1 498 ? 3.063 20.365 20.357 1.00 82.56 498 THR A CA 1
ATOM 4072 C C . THR A 1 498 ? 3.583 20.347 21.796 1.00 82.56 498 THR A C 1
ATOM 4074 O O . THR A 1 498 ? 4.776 20.139 22.008 1.00 82.56 498 THR A O 1
ATOM 4077 N N . LYS A 1 499 ? 2.693 20.445 22.793 1.00 85.38 499 LYS A N 1
ATOM 4078 C CA . LYS A 1 499 ? 3.068 20.349 24.217 1.00 85.38 499 LYS A CA 1
ATOM 4079 C C . LYS A 1 499 ? 3.640 18.980 24.587 1.00 85.38 499 LYS A C 1
ATOM 4081 O O . LYS A 1 499 ? 4.538 18.895 25.421 1.00 85.38 499 LYS A O 1
ATOM 4086 N N . GLU A 1 500 ? 3.146 17.906 23.975 1.00 82.19 500 GLU A N 1
ATOM 4087 C CA . GLU A 1 500 ? 3.671 16.555 24.189 1.00 82.19 500 GLU A CA 1
ATOM 4088 C C . GLU A 1 500 ? 5.070 16.381 23.573 1.00 82.19 500 GLU A C 1
ATOM 4090 O O . GLU A 1 500 ? 5.957 15.798 24.200 1.00 82.19 500 GLU A O 1
ATOM 4095 N N . MET A 1 501 ? 5.316 16.951 22.388 1.00 77.88 501 MET A N 1
ATOM 4096 C CA . MET A 1 501 ? 6.652 16.978 21.782 1.00 77.88 501 MET A CA 1
ATOM 4097 C C . MET A 1 501 ? 7.645 17.810 22.604 1.00 77.88 501 MET A C 1
ATOM 4099 O O . MET A 1 501 ? 8.769 17.359 22.819 1.00 77.88 501 MET A O 1
ATOM 4103 N N . GLU A 1 502 ? 7.236 18.974 23.114 1.00 85.81 502 GLU A N 1
ATOM 4104 C CA . GLU A 1 502 ? 8.060 19.808 24.002 1.00 85.81 502 GLU A CA 1
ATOM 4105 C C . GLU A 1 502 ? 8.394 19.088 25.318 1.00 85.81 502 GLU A C 1
ATOM 4107 O O . GLU A 1 502 ? 9.546 19.090 25.753 1.00 85.81 502 GLU A O 1
ATOM 4112 N N . ALA A 1 503 ? 7.420 18.400 25.926 1.00 85.44 503 ALA A N 1
ATOM 4113 C CA . ALA A 1 503 ? 7.643 17.606 27.134 1.00 85.44 503 ALA A CA 1
ATOM 4114 C C . ALA A 1 503 ? 8.619 16.440 26.891 1.00 85.44 503 ALA A C 1
ATOM 4116 O O . ALA A 1 503 ? 9.499 16.179 27.716 1.00 85.44 503 ALA A O 1
ATOM 4117 N N . ASN A 1 504 ? 8.506 15.763 25.745 1.00 77.38 504 ASN A N 1
ATOM 4118 C CA . ASN A 1 504 ? 9.416 14.684 25.363 1.00 77.38 504 ASN A CA 1
ATOM 4119 C C . ASN A 1 504 ? 10.835 15.196 25.076 1.00 77.38 504 ASN A C 1
ATOM 4121 O O . ASN A 1 504 ? 11.805 14.550 25.477 1.00 77.38 504 ASN A O 1
ATOM 4125 N N . ALA A 1 505 ? 10.970 16.365 24.443 1.00 82.25 505 ALA A N 1
ATOM 4126 C CA . ALA A 1 505 ? 12.261 17.013 24.233 1.00 82.25 505 ALA A CA 1
ATOM 4127 C C . ALA A 1 505 ? 12.925 17.388 25.571 1.00 82.25 505 ALA A C 1
ATOM 4129 O O . ALA A 1 505 ? 14.083 17.041 25.795 1.00 82.25 505 ALA A O 1
ATOM 4130 N N . ALA A 1 506 ? 12.172 17.981 26.503 1.00 84.56 506 ALA A N 1
ATOM 4131 C CA . ALA A 1 506 ? 12.672 18.332 27.833 1.00 84.56 506 ALA A CA 1
ATOM 4132 C C . ALA A 1 506 ? 13.096 17.098 28.656 1.00 84.56 506 ALA A C 1
ATOM 4134 O O . ALA A 1 506 ? 14.114 17.129 29.357 1.00 84.56 506 ALA A O 1
ATOM 4135 N N . MET A 1 507 ? 12.357 15.984 28.557 1.00 84.12 507 MET A N 1
ATOM 4136 C CA . MET A 1 507 ? 12.757 14.710 29.175 1.00 84.12 507 MET A CA 1
ATOM 4137 C C . MET A 1 507 ? 14.048 14.145 28.571 1.00 84.12 507 MET A C 1
ATOM 4139 O O . MET A 1 507 ? 14.871 13.565 29.280 1.00 84.12 507 MET A O 1
ATOM 4143 N N . PHE A 1 508 ? 14.243 14.311 27.264 1.00 80.50 508 PHE A N 1
ATOM 4144 C CA . PHE A 1 508 ? 15.449 13.847 26.589 1.00 80.50 508 PHE A CA 1
ATOM 4145 C C . PHE A 1 508 ? 16.677 14.682 26.980 1.00 80.50 508 PHE A C 1
ATOM 4147 O O . PHE A 1 508 ? 17.723 14.116 27.300 1.00 80.50 508 PHE A O 1
ATOM 4154 N N . GLU A 1 509 ? 16.538 16.008 27.049 1.00 80.00 509 GLU A N 1
ATOM 4155 C CA . GLU A 1 509 ? 17.594 16.909 27.530 1.00 80.00 509 GLU A CA 1
ATOM 4156 C C . GLU A 1 509 ? 17.998 16.590 28.975 1.00 80.00 509 GLU A C 1
ATOM 4158 O O . GLU A 1 509 ? 19.184 16.426 29.263 1.00 80.00 509 GLU A O 1
ATOM 4163 N N . THR A 1 510 ? 17.028 16.377 29.870 1.00 84.25 510 THR A N 1
ATOM 4164 C CA . THR A 1 510 ? 17.320 15.982 31.261 1.00 84.25 510 THR A CA 1
ATOM 4165 C C . THR A 1 510 ? 17.981 14.606 31.364 1.00 84.25 510 THR A C 1
ATOM 4167 O O . THR A 1 510 ? 18.857 14.415 32.211 1.00 84.25 510 THR A O 1
ATOM 4170 N N . SER A 1 511 ? 17.634 13.653 30.495 1.00 82.25 511 SER A N 1
ATOM 4171 C CA . SER A 1 511 ? 18.316 12.354 30.425 1.00 82.25 511 SER A CA 1
ATOM 4172 C C . SER A 1 511 ? 19.774 12.493 29.971 1.00 82.25 511 SER A C 1
ATOM 4174 O O . SER A 1 511 ? 20.655 11.844 30.536 1.00 82.25 511 SER A O 1
ATOM 4176 N N . ILE A 1 512 ? 20.052 13.355 28.987 1.00 77.50 512 ILE A N 1
ATOM 4177 C CA . ILE A 1 512 ? 21.419 13.640 28.528 1.00 77.50 512 ILE A CA 1
ATOM 4178 C C . ILE A 1 512 ? 22.225 14.317 29.638 1.00 77.50 512 ILE A C 1
ATOM 4180 O O . ILE A 1 512 ? 23.341 13.888 29.926 1.00 77.50 512 ILE A O 1
ATOM 4184 N N . GLU A 1 513 ? 21.669 15.323 30.314 1.00 76.62 513 GLU A N 1
ATOM 4185 C CA . GLU A 1 513 ? 22.349 16.002 31.422 1.00 76.62 513 GLU A CA 1
ATOM 4186 C C . GLU A 1 513 ? 22.653 15.064 32.594 1.00 76.62 513 GLU A C 1
ATOM 4188 O O . GLU A 1 513 ? 23.718 15.163 33.209 1.00 76.62 513 GLU A O 1
ATOM 4193 N N . GLN A 1 514 ? 21.754 14.126 32.906 1.00 75.75 514 GLN A N 1
ATOM 4194 C CA . GLN A 1 514 ? 22.001 13.104 33.926 1.00 75.75 514 GLN A CA 1
ATOM 4195 C C . GLN A 1 514 ? 23.128 12.154 33.519 1.00 75.75 514 GLN A C 1
ATOM 4197 O O . GLN A 1 514 ? 23.978 11.820 34.347 1.00 75.75 514 GLN A O 1
ATOM 4202 N N . GLN A 1 515 ? 23.173 11.758 32.249 1.00 66.06 515 GLN A N 1
ATOM 4203 C CA . GLN A 1 515 ? 24.190 10.847 31.735 1.00 66.06 515 GLN A CA 1
ATOM 4204 C C . GLN A 1 515 ? 25.572 11.513 31.670 1.00 66.06 515 GLN A C 1
ATOM 4206 O O . GLN A 1 515 ? 26.556 10.942 32.136 1.00 66.06 515 GLN A O 1
ATOM 4211 N N . VAL A 1 516 ? 25.631 12.772 31.234 1.00 71.00 516 VAL A N 1
ATOM 4212 C CA . VAL A 1 516 ? 26.860 13.579 31.250 1.00 71.00 516 VAL A CA 1
ATOM 4213 C C . VAL A 1 516 ? 27.329 13.842 32.688 1.00 71.00 516 VAL A C 1
ATOM 4215 O O . VAL A 1 516 ? 28.519 13.729 32.980 1.00 71.00 516 VAL A O 1
ATOM 4218 N N . ASN A 1 517 ? 26.424 14.117 33.634 1.00 65.75 517 ASN A N 1
ATOM 4219 C CA . ASN A 1 517 ? 26.797 14.291 35.045 1.00 65.75 517 ASN A CA 1
ATOM 4220 C C . ASN A 1 517 ? 27.270 12.996 35.719 1.00 65.75 517 ASN A C 1
ATOM 4222 O O . ASN A 1 517 ? 28.061 13.057 36.668 1.00 65.75 517 ASN A O 1
ATOM 4226 N N . MET A 1 518 ? 26.811 11.834 35.251 1.00 63.94 518 MET A N 1
ATOM 4227 C CA . MET A 1 518 ? 27.312 10.545 35.720 1.00 63.94 518 MET A CA 1
ATOM 4228 C C . MET A 1 518 ? 28.745 10.277 35.257 1.00 63.94 518 MET A C 1
ATOM 4230 O O . MET A 1 518 ? 29.551 9.802 36.060 1.00 63.94 518 MET A O 1
ATOM 4234 N N . ASP A 1 519 ? 29.095 10.655 34.029 1.00 53.69 519 ASP A N 1
ATOM 4235 C CA . ASP A 1 519 ? 30.445 10.449 33.492 1.00 53.69 519 ASP A CA 1
ATOM 4236 C C . ASP A 1 519 ? 31.498 11.387 34.117 1.00 53.69 519 ASP A C 1
ATOM 4238 O O . ASP A 1 519 ? 32.683 11.054 34.164 1.00 53.69 519 ASP A O 1
ATOM 4242 N N . TYR A 1 520 ? 31.086 12.522 34.697 1.00 54.28 520 TYR A N 1
ATOM 4243 C CA . TYR A 1 520 ? 32.000 13.475 35.347 1.00 54.28 520 TYR A CA 1
ATOM 4244 C C . TYR A 1 520 ? 32.228 13.254 36.855 1.00 54.28 520 TYR A C 1
ATOM 4246 O O . TYR A 1 520 ? 33.096 13.906 37.443 1.00 54.28 520 TYR A O 1
ATOM 4254 N N . ARG A 1 521 ? 31.522 12.319 37.514 1.00 46.28 521 ARG A N 1
ATOM 4255 C CA . ARG A 1 521 ? 31.685 12.041 38.958 1.00 46.28 521 ARG A CA 1
ATOM 4256 C C . ARG A 1 521 ? 32.402 10.718 39.262 1.00 46.28 521 ARG A C 1
ATOM 4258 O O . ARG A 1 521 ? 31.867 9.876 39.976 1.00 46.28 521 ARG A O 1
ATOM 4265 N N . SER A 1 522 ? 33.650 10.564 38.808 1.00 40.91 522 SER A N 1
ATOM 4266 C CA . SER A 1 522 ? 34.771 9.971 39.583 1.00 40.91 522 SER A CA 1
ATOM 4267 C C . SER A 1 522 ? 35.965 9.617 38.691 1.00 40.91 522 SER A C 1
ATOM 4269 O O . SER A 1 522 ? 35.891 8.637 37.952 1.00 40.91 522 SER A O 1
ATOM 4271 N N . PRO A 1 523 ? 37.136 10.255 38.855 1.00 39.31 523 PRO A N 1
ATOM 4272 C CA . PRO A 1 523 ? 38.389 9.593 38.546 1.00 39.31 523 PRO A CA 1
ATOM 4273 C C . PRO A 1 523 ? 38.763 8.718 39.751 1.00 39.31 523 PRO A C 1
ATOM 4275 O O . PRO A 1 523 ? 39.236 9.216 40.774 1.00 39.31 523 PRO A O 1
ATOM 4278 N N . LYS A 1 524 ? 38.540 7.402 39.664 1.00 38.12 524 LYS A N 1
ATOM 4279 C CA . LYS A 1 524 ? 39.240 6.474 40.566 1.00 38.12 524 LYS A CA 1
ATOM 4280 C C . LYS A 1 524 ? 40.721 6.451 40.163 1.00 38.12 524 LYS A C 1
ATOM 4282 O O . LYS A 1 524 ? 41.003 6.342 38.969 1.00 38.12 524 LYS A O 1
ATOM 4287 N N . PRO A 1 525 ? 41.666 6.551 41.111 1.00 36.53 525 PRO A N 1
ATOM 4288 C CA . PRO A 1 525 ? 43.081 6.445 40.795 1.00 36.53 525 PRO A CA 1
ATOM 4289 C C . PRO A 1 525 ? 43.381 5.026 40.298 1.00 36.53 525 PRO A C 1
ATOM 4291 O O . PRO A 1 525 ? 42.986 4.039 40.917 1.00 36.53 525 PRO A O 1
ATOM 4294 N N . ILE A 1 526 ? 44.057 4.940 39.154 1.00 32.75 526 ILE A N 1
ATOM 4295 C CA . ILE A 1 526 ? 44.556 3.688 38.585 1.00 32.75 526 ILE A CA 1
ATOM 4296 C C . ILE A 1 526 ? 45.719 3.224 39.468 1.00 32.75 526 ILE A C 1
ATOM 4298 O O . ILE A 1 526 ? 46.829 3.745 39.373 1.00 32.75 526 ILE A O 1
ATOM 4302 N N . GLU A 1 527 ? 45.461 2.256 40.345 1.00 34.28 527 GLU A N 1
ATOM 4303 C CA . GLU A 1 527 ? 46.517 1.470 40.980 1.00 34.28 527 GLU A CA 1
ATOM 4304 C C . GLU A 1 527 ? 47.092 0.494 39.950 1.00 34.28 527 GLU A C 1
ATOM 4306 O O . GLU A 1 527 ? 46.430 -0.428 39.471 1.00 34.28 527 GLU A O 1
ATOM 4311 N N . ILE A 1 528 ? 48.352 0.730 39.594 1.00 38.84 528 ILE A N 1
ATOM 4312 C CA . ILE A 1 528 ? 49.178 -0.166 38.794 1.00 38.84 528 ILE A CA 1
ATOM 4313 C C . ILE A 1 528 ? 49.511 -1.378 39.668 1.00 38.84 528 ILE A C 1
ATOM 4315 O O . ILE A 1 528 ? 50.445 -1.340 40.469 1.00 38.84 528 ILE A O 1
ATOM 4319 N N . LEU A 1 529 ? 48.752 -2.460 39.515 1.00 31.61 529 LEU A N 1
ATOM 4320 C CA . LEU A 1 529 ? 49.126 -3.771 40.032 1.00 31.61 529 LEU A CA 1
ATOM 4321 C C . LEU A 1 529 ? 49.737 -4.600 38.905 1.00 31.61 529 LEU A C 1
ATOM 4323 O O . LEU A 1 529 ? 49.052 -5.134 38.034 1.00 31.61 529 LEU A O 1
ATOM 4327 N N . ASN A 1 530 ? 51.065 -4.694 38.963 1.00 41.28 530 ASN A N 1
ATOM 4328 C CA . ASN A 1 530 ? 51.841 -5.761 38.353 1.00 41.28 530 ASN A CA 1
ATOM 4329 C C . ASN A 1 530 ? 51.254 -7.106 38.781 1.00 41.28 530 ASN A C 1
ATOM 4331 O O . ASN A 1 530 ? 51.332 -7.444 39.958 1.00 41.28 530 ASN A O 1
ATOM 4335 N N . ASN A 1 531 ? 50.752 -7.888 37.832 1.00 32.38 531 ASN A N 1
ATOM 4336 C CA . ASN A 1 531 ? 50.849 -9.336 37.910 1.00 32.38 531 ASN A CA 1
ATOM 4337 C C . ASN A 1 531 ? 50.948 -9.918 36.503 1.00 32.38 531 ASN A C 1
ATOM 4339 O O . ASN A 1 531 ? 50.061 -9.777 35.665 1.00 32.38 531 ASN A O 1
ATOM 4343 N N . MET A 1 532 ? 52.107 -10.530 36.279 1.00 37.19 532 MET A N 1
ATOM 4344 C CA . MET A 1 532 ? 52.402 -11.431 35.184 1.00 37.19 532 MET A CA 1
ATOM 4345 C C . MET A 1 532 ? 51.367 -12.553 35.149 1.00 37.19 532 MET A C 1
ATOM 4347 O O . MET A 1 532 ? 51.160 -13.202 36.166 1.00 37.19 532 MET A O 1
ATOM 4351 N N . ASP A 1 533 ? 50.829 -12.846 33.967 1.00 33.50 533 ASP A N 1
ATOM 4352 C CA . ASP A 1 533 ? 50.723 -14.236 33.543 1.00 33.50 533 ASP A CA 1
ATOM 4353 C C . ASP A 1 533 ? 50.766 -14.372 32.020 1.00 33.50 533 ASP A C 1
ATOM 4355 O O . ASP A 1 533 ? 50.228 -13.578 31.248 1.00 33.50 533 ASP A O 1
ATOM 4359 N N . MET A 1 534 ? 51.531 -15.377 31.609 1.00 35.62 534 MET A N 1
ATOM 4360 C CA . MET A 1 534 ? 51.965 -15.658 30.251 1.00 35.62 534 MET A CA 1
ATOM 4361 C C . MET A 1 534 ? 50.821 -16.158 29.361 1.00 35.62 534 MET A C 1
ATOM 4363 O O . MET A 1 534 ? 50.278 -17.234 29.600 1.00 35.62 534 MET A O 1
ATOM 4367 N N . VAL A 1 535 ? 50.597 -15.503 28.218 1.00 31.92 535 VAL A N 1
ATOM 4368 C CA . VAL A 1 535 ? 50.039 -16.164 27.026 1.00 31.92 535 VAL A CA 1
ATOM 4369 C C . VAL A 1 535 ? 50.991 -15.943 25.857 1.00 31.92 535 VAL A C 1
ATOM 4371 O O . VAL A 1 535 ? 51.155 -14.852 25.317 1.00 31.92 535 VAL A O 1
ATOM 4374 N N . ARG A 1 536 ? 51.675 -17.028 25.502 1.00 31.23 536 ARG A N 1
ATOM 4375 C CA . ARG A 1 536 ? 52.665 -17.125 24.432 1.00 31.23 536 ARG A CA 1
ATOM 4376 C C . ARG A 1 536 ? 51.924 -17.280 23.099 1.00 31.23 536 ARG A C 1
ATOM 4378 O O . ARG A 1 536 ? 51.558 -18.394 22.734 1.00 31.23 536 ARG A O 1
ATOM 4385 N N . VAL A 1 537 ? 51.710 -16.194 22.358 1.00 29.42 537 VAL A N 1
ATOM 4386 C CA . VAL A 1 537 ? 51.231 -16.281 20.967 1.00 29.42 537 VAL A CA 1
ATOM 4387 C C . VAL A 1 537 ? 52.431 -16.555 20.059 1.00 29.42 537 VAL A C 1
ATOM 4389 O O . VAL A 1 537 ? 53.304 -15.709 19.873 1.00 29.42 537 VAL A O 1
ATOM 4392 N N . ARG A 1 538 ? 52.505 -17.781 19.527 1.00 26.41 538 ARG A N 1
ATOM 4393 C CA . ARG A 1 538 ? 53.434 -18.150 18.452 1.00 26.41 538 ARG A CA 1
ATOM 4394 C C . ARG A 1 538 ? 52.975 -17.482 17.157 1.00 26.41 538 ARG A C 1
ATOM 4396 O O . ARG A 1 538 ? 51.971 -17.892 16.587 1.00 26.41 538 ARG A O 1
ATOM 4403 N N . TYR A 1 539 ? 53.757 -16.533 16.660 1.00 28.23 539 TYR A N 1
ATOM 4404 C CA . TYR A 1 539 ? 53.757 -16.196 15.241 1.00 28.23 539 TYR A CA 1
ATOM 4405 C C . TYR A 1 539 ? 54.481 -17.311 14.481 1.00 28.23 539 TYR A C 1
ATOM 4407 O O . TYR A 1 539 ? 55.684 -17.509 14.649 1.00 28.23 539 TYR A O 1
ATOM 4415 N N . THR A 1 540 ? 53.759 -18.057 13.650 1.00 31.16 540 THR A N 1
ATOM 4416 C CA . THR A 1 540 ? 54.373 -18.847 12.579 1.00 31.16 540 THR A CA 1
ATOM 4417 C C . THR A 1 540 ? 54.519 -17.957 11.355 1.00 31.16 540 THR A C 1
ATOM 4419 O O . THR A 1 540 ? 53.596 -17.831 10.558 1.00 31.16 540 THR A O 1
ATOM 4422 N N . ALA A 1 541 ? 55.696 -17.353 11.215 1.00 33.81 541 ALA A N 1
ATOM 4423 C CA . ALA A 1 541 ? 56.206 -16.904 9.931 1.00 33.81 541 ALA A CA 1
ATOM 4424 C C . ALA A 1 541 ? 56.920 -18.090 9.251 1.00 33.81 541 ALA A C 1
ATOM 4426 O O . ALA A 1 541 ? 57.933 -18.586 9.741 1.00 33.81 541 ALA A O 1
ATOM 4427 N N . ARG A 1 542 ? 56.366 -18.562 8.135 1.00 33.38 542 ARG A N 1
ATOM 4428 C CA . ARG A 1 542 ? 57.082 -19.206 7.020 1.00 33.38 542 ARG A CA 1
ATOM 4429 C C . ARG A 1 542 ? 56.641 -18.383 5.811 1.00 33.38 542 ARG A C 1
ATOM 4431 O O . ARG A 1 542 ? 55.443 -18.284 5.586 1.00 33.38 542 ARG A O 1
ATOM 4438 N N . GLY A 1 543 ? 57.498 -17.592 5.178 1.00 32.62 543 GLY A N 1
ATOM 4439 C CA . GLY A 1 543 ? 58.728 -18.006 4.500 1.00 32.62 543 GLY A CA 1
ATOM 4440 C C . GLY A 1 543 ? 58.361 -18.085 3.015 1.00 32.62 543 GLY A C 1
ATOM 4441 O O . GLY A 1 543 ? 57.506 -18.897 2.683 1.00 32.62 543 GLY A O 1
ATOM 4442 N N . THR A 1 544 ? 58.774 -17.092 2.210 1.00 33.53 544 THR A N 1
ATOM 4443 C CA . THR A 1 544 ? 59.837 -17.219 1.175 1.00 33.53 544 THR A CA 1
ATOM 4444 C C . THR A 1 544 ? 59.475 -18.233 0.087 1.00 33.53 544 THR A C 1
ATOM 4446 O O . THR A 1 544 ? 59.165 -19.368 0.419 1.00 33.53 544 THR A O 1
ATOM 4449 N N . GLU A 1 545 ? 59.595 -18.026 -1.216 1.00 36.06 545 GLU A N 1
ATOM 4450 C CA . GLU A 1 545 ? 59.990 -16.964 -2.156 1.00 36.06 545 GLU A CA 1
ATOM 4451 C C . GLU A 1 545 ? 60.013 -17.694 -3.534 1.00 36.06 545 GLU A C 1
ATOM 4453 O O . GLU A 1 545 ? 60.009 -18.929 -3.538 1.00 36.06 545 GLU A O 1
ATOM 4458 N N . LEU A 1 546 ? 60.153 -16.951 -4.646 1.00 34.00 546 LEU A N 1
ATOM 4459 C CA . LEU A 1 546 ? 60.493 -17.395 -6.025 1.00 34.00 546 LEU A CA 1
ATOM 4460 C C . LEU A 1 546 ? 59.309 -17.906 -6.877 1.00 34.00 546 LEU A C 1
ATOM 4462 O O . LEU A 1 546 ? 58.595 -18.810 -6.458 1.00 34.00 546 LEU A O 1
ATOM 4466 N N . GLU A 1 547 ? 59.032 -17.404 -8.086 1.00 35.38 547 GLU A N 1
ATOM 4467 C CA . GLU A 1 547 ? 59.721 -16.471 -9.012 1.00 35.38 547 GLU A CA 1
ATOM 4468 C C . GLU A 1 547 ? 58.863 -15.248 -9.369 1.00 35.38 547 GLU A C 1
ATOM 4470 O O . GLU A 1 547 ? 57.616 -15.385 -9.412 1.00 35.38 547 GLU A O 1
#

Foldseek 3Di:
DDDDDDDDPDDPDPPPVVVPPVVPPPPPPPDDDDDDDDDDDDDDDDPDDPDPCPVLNVLVPPPDVVVSVVVVVVVVVVVVVVVVVVVVVVVVVVVVVVVVVVVVVVVVVVVVVVVVVVVVVVVVVVVVVVVVVVVVVVVVVVVVVVVVVVVVVVVVVPDPPDPPVPDDVVVVVVVVVCCVVVVVVVVLVVLLVVDDPLVNLLLVLCLVVCLVVVVLLCVLLVHDCVQQPPPPDDSPPRRNVSSSSSVSVSCVVDPDDLVVVCVSCVVVVNNQVVVDFADPLLVVLCVVCVVVQLVQDQLVQLVVQLVVLDPDRPSLVCQLVVDPDSSSSSNSLSSNQRRNYNLSSLSSLLSCLVSVNPVSSQSSDPAFAPVLLLVLLVVCLVVCLPQDQLVQLVVLLVVPDVDPVSLVVVLVPDPDRNVSSVSCSSSQRSSHHCSSVSSLRSCVVSPVPVVSVVSVVSSVVSVVVVVVVVVPDDDPVPCVVVVVVVVVVVVVVVVVVVVVVVVVVVVVVVVVVVVVVVVPPDDDDDDDDDDDDDDDDDDDDDDDDDD